Protein AF-A0A7W1KIF9-F1 (afdb_monomer_lite)

Sequence (701 aa):
MHPIQIAYKVRYVLAALLFFLSMNVSFLGQSSALENCSPEKLRDLQVAIINCSGNSDLCSTSISPLPSGSTLERGSSIYVLGDSLTVGMRDSGELDKKLRTAGWIPTKINAIGGKDLKWGIEQVNADKALLGPASSNAILVGLGTNNLGNVVSSGTTERIEGREEIRGWMLELIGAVQLANPNIKMYWTNTYGEGEYNNRSLSVGMGIINEIIAEVAAEKNMTVLPWATSTEAAEFIGDNEVHPYGGYAQMADFIVEKLGETAPVDNGSTSCCVVGGSDASSNQETVFKFFLSKGYTAEQAAGVIGNMIGESGVNPLKMQFVYSYENSSGVDKSLLEPNGDVRLANFDAVASQLVNKGVVNKVADIGYGLVQWTPASKMILTSQNASIPNAQIETIQYQLQFLWEQLSGTGLGGSVVSEKSAGDKMLLTTTVEEAAIAFGRWYERFQDSDNLGNNQYVERVSAALEAYDRLKGIDVQTVSSGVSCGYSVGVNGWDLPGEGDHPMAYYSQMRKSSAPDDPAVQGYYGDEPYGEGTIAGCGCGPTSWAMIVTTLTGKKVEPPEVANWAAENGLRSGSEACSGSAWWWTGVPAMSEARWGVKARQIALSEAADQLKAGNLILISVGEGSPLLSEGGDGHLLVMRAVTSDGRYLFADTSDSKSKRANGGDSTNPDLFKELGSSRTPLDAAQVSSGLNALFVVEKI

Radius of gyration: 33.69 Å; chains: 1; bounding box: 83×112×77 Å

Structure (mmCIF, N/CA/C/O backbone):
data_AF-A0A7W1KIF9-F1
#
_entry.id   AF-A0A7W1KIF9-F1
#
loop_
_atom_site.group_PDB
_atom_site.id
_atom_site.type_symbol
_atom_site.label_atom_id
_atom_site.label_alt_id
_atom_site.label_comp_id
_atom_site.label_asym_id
_atom_site.label_entity_id
_atom_site.label_seq_id
_atom_site.pdbx_PDB_ins_code
_atom_site.Cartn_x
_atom_site.Cartn_y
_atom_site.Cartn_z
_atom_site.occupancy
_atom_site.B_iso_or_equiv
_atom_site.auth_seq_id
_atom_site.auth_comp_id
_atom_site.auth_asym_id
_atom_site.auth_atom_id
_atom_site.pdbx_PDB_model_num
ATOM 1 N N . MET A 1 1 ? 21.695 -61.419 -46.036 1.00 31.88 1 MET A N 1
ATOM 2 C CA . MET A 1 1 ? 21.441 -62.867 -45.848 1.00 31.88 1 MET A CA 1
ATOM 3 C C . MET A 1 1 ? 22.773 -63.572 -45.616 1.00 31.88 1 MET A C 1
ATOM 5 O O . MET A 1 1 ? 23.757 -63.125 -46.183 1.00 31.88 1 MET A O 1
ATOM 9 N N . HIS A 1 2 ? 22.755 -64.669 -44.850 1.00 28.19 2 HIS A N 1
ATOM 10 C CA . HIS A 1 2 ? 23.860 -65.605 -44.559 1.00 28.19 2 HIS A CA 1
ATOM 11 C C . HIS A 1 2 ? 25.088 -65.127 -43.720 1.00 28.19 2 HIS A C 1
ATOM 13 O O . HIS A 1 2 ? 25.309 -63.923 -43.613 1.00 28.19 2 HIS A O 1
ATOM 19 N N . PRO A 1 3 ? 25.769 -66.062 -42.994 1.00 49.75 3 PRO A N 1
ATOM 20 C CA . PRO A 1 3 ? 26.386 -65.797 -41.676 1.00 49.75 3 PRO A CA 1
ATOM 21 C C . PRO A 1 3 ? 27.749 -66.543 -41.470 1.00 49.75 3 PRO A C 1
ATOM 23 O O . PRO A 1 3 ? 28.449 -66.754 -42.452 1.00 49.75 3 PRO A O 1
ATOM 26 N N . ILE A 1 4 ? 28.038 -67.041 -40.239 1.00 37.34 4 ILE A N 1
ATOM 27 C CA . ILE A 1 4 ? 29.045 -68.088 -39.856 1.00 37.34 4 ILE A CA 1
ATOM 28 C C . ILE A 1 4 ? 30.510 -67.575 -39.780 1.00 37.34 4 ILE A C 1
ATOM 30 O O . ILE A 1 4 ? 30.942 -66.888 -40.691 1.00 37.34 4 ILE A O 1
ATOM 34 N N . GLN A 1 5 ? 31.390 -67.890 -38.802 1.00 36.75 5 GLN A N 1
ATOM 35 C CA . GLN A 1 5 ? 31.367 -68.364 -37.382 1.00 36.75 5 GLN A CA 1
ATOM 36 C C . GLN A 1 5 ? 32.864 -68.362 -36.876 1.00 36.75 5 GLN A C 1
ATOM 38 O O . GLN A 1 5 ? 33.713 -67.917 -37.640 1.00 36.75 5 GLN A O 1
ATOM 43 N N . ILE A 1 6 ? 33.354 -68.778 -35.686 1.00 36.84 6 ILE A N 1
ATOM 44 C CA . ILE A 1 6 ? 32.865 -69.514 -34.494 1.00 36.84 6 ILE A CA 1
ATOM 45 C C . ILE A 1 6 ? 33.714 -69.152 -33.228 1.00 36.84 6 ILE A C 1
ATOM 47 O O . ILE A 1 6 ? 34.760 -68.529 -33.362 1.00 36.84 6 ILE A O 1
ATOM 51 N N . ALA A 1 7 ? 33.324 -69.687 -32.054 1.00 32.44 7 ALA A N 1
ATOM 52 C CA . ALA A 1 7 ? 34.111 -70.007 -30.828 1.00 32.44 7 ALA A CA 1
ATOM 53 C C . ALA A 1 7 ? 33.939 -69.067 -29.605 1.00 32.44 7 ALA A C 1
ATOM 55 O O . ALA A 1 7 ? 33.832 -67.863 -29.776 1.00 32.44 7 ALA A O 1
ATOM 56 N N . TYR A 1 8 ? 33.892 -69.530 -28.339 1.00 30.67 8 TYR A N 1
ATOM 57 C CA . TYR A 1 8 ? 34.066 -70.879 -27.742 1.00 30.67 8 TYR A CA 1
ATOM 58 C C . TYR A 1 8 ? 32.917 -71.254 -26.760 1.00 30.67 8 TYR A C 1
ATOM 60 O O . TYR A 1 8 ? 32.143 -70.405 -26.333 1.00 30.67 8 TYR A O 1
ATOM 68 N N . LYS A 1 9 ? 32.806 -72.544 -26.392 1.00 32.91 9 LYS A N 1
ATOM 69 C CA . LYS A 1 9 ? 31.819 -73.118 -25.435 1.00 32.91 9 LYS A CA 1
ATOM 70 C C . LYS A 1 9 ? 32.317 -72.957 -23.982 1.00 32.91 9 LYS A C 1
ATOM 72 O O . LYS A 1 9 ? 33.507 -73.132 -23.753 1.00 32.91 9 LYS A O 1
ATOM 77 N N . VAL A 1 10 ? 31.512 -72.579 -22.981 1.00 33.25 10 VAL A N 1
ATOM 78 C CA . VAL A 1 10 ? 30.426 -73.342 -22.310 1.00 33.25 10 VAL A CA 1
ATOM 79 C C . VAL A 1 10 ? 30.851 -74.736 -21.809 1.00 33.25 10 VAL A C 1
ATOM 81 O O . VAL A 1 10 ? 31.036 -75.659 -22.603 1.00 33.25 10 VAL A O 1
ATOM 84 N N . ARG A 1 11 ? 30.894 -74.913 -20.478 1.00 34.53 11 ARG A N 1
ATOM 85 C CA . ARG A 1 11 ? 30.837 -76.207 -19.769 1.00 34.53 11 ARG A CA 1
ATOM 86 C C . ARG A 1 11 ? 30.085 -76.050 -18.435 1.00 34.53 11 ARG A C 1
ATOM 88 O O . ARG A 1 11 ? 30.437 -75.172 -17.665 1.00 34.53 11 ARG A O 1
ATOM 95 N N . TYR A 1 12 ? 29.081 -76.910 -18.232 1.00 32.16 12 TYR A N 1
ATOM 96 C CA . TYR A 1 12 ? 28.423 -77.374 -16.989 1.00 32.16 12 TYR A CA 1
ATOM 97 C C . TYR A 1 12 ? 28.440 -76.442 -15.750 1.00 32.16 12 TYR A C 1
ATOM 99 O O . TYR A 1 12 ? 29.498 -76.217 -15.180 1.00 32.16 12 TYR A O 1
ATOM 107 N N . VAL A 1 13 ? 27.340 -75.826 -15.284 1.00 34.84 13 VAL A N 1
ATOM 108 C CA . VAL A 1 13 ? 25.956 -76.304 -14.990 1.00 34.84 13 VAL A CA 1
ATOM 109 C C . VAL A 1 13 ? 25.865 -77.200 -13.738 1.00 34.84 13 VAL A C 1
ATOM 111 O O . VAL A 1 13 ? 26.365 -78.317 -13.744 1.00 34.84 13 VAL A O 1
ATOM 114 N N . LEU A 1 14 ? 25.173 -76.681 -12.707 1.00 31.91 14 LEU A N 1
ATOM 115 C CA . LEU A 1 14 ? 24.601 -77.330 -11.506 1.00 31.91 14 LEU A CA 1
ATOM 116 C C . LEU A 1 14 ? 25.368 -78.527 -10.889 1.00 31.91 14 LEU A C 1
ATOM 118 O O . LEU A 1 14 ? 25.012 -79.677 -11.131 1.00 31.91 14 LEU A O 1
ATOM 122 N N . ALA A 1 15 ? 26.317 -78.256 -9.978 1.00 29.94 15 ALA A N 1
ATOM 123 C CA . ALA A 1 15 ? 26.863 -79.268 -9.050 1.00 29.94 15 ALA A CA 1
ATOM 124 C C . ALA A 1 15 ? 27.518 -78.689 -7.763 1.00 29.94 15 ALA A C 1
ATOM 126 O O . ALA A 1 15 ? 28.506 -79.235 -7.283 1.00 29.94 15 ALA A O 1
ATOM 127 N N . ALA A 1 16 ? 27.020 -77.569 -7.213 1.00 32.25 16 ALA A N 1
ATOM 128 C CA . ALA A 1 16 ? 27.607 -76.929 -6.014 1.00 32.25 16 ALA A CA 1
ATOM 129 C C . ALA A 1 16 ? 26.578 -76.268 -5.067 1.00 32.25 16 ALA A C 1
ATOM 131 O O . ALA A 1 16 ? 26.905 -75.366 -4.299 1.00 32.25 16 ALA A O 1
ATOM 132 N N . LEU A 1 17 ? 25.319 -76.709 -5.118 1.00 32.50 17 LEU A N 1
ATOM 133 C CA . LEU A 1 17 ? 24.334 -76.411 -4.076 1.00 32.50 17 LEU A CA 1
ATOM 134 C C . LEU A 1 17 ? 24.564 -77.405 -2.924 1.00 32.50 17 LEU A C 1
ATOM 136 O O . LEU A 1 17 ? 24.641 -78.600 -3.189 1.00 32.50 17 LEU A O 1
ATOM 140 N N . LEU A 1 18 ? 24.633 -76.909 -1.680 1.00 33.66 18 LEU A N 1
ATOM 141 C CA . LEU A 1 18 ? 24.818 -77.675 -0.431 1.00 33.66 18 LEU A CA 1
ATOM 142 C C . LEU A 1 18 ? 26.189 -78.373 -0.251 1.00 33.66 18 LEU A C 1
ATOM 144 O O . LEU A 1 18 ? 26.298 -79.572 -0.477 1.00 33.66 18 LEU A O 1
ATOM 148 N N . PHE A 1 19 ? 27.191 -77.659 0.287 1.00 28.45 19 PHE A N 1
ATOM 149 C CA . PHE A 1 19 ? 27.901 -78.031 1.536 1.00 28.45 19 PHE A CA 1
ATOM 150 C C . PHE A 1 19 ? 28.865 -76.909 1.987 1.00 28.45 19 PHE A C 1
ATOM 152 O O . PHE A 1 19 ? 29.432 -76.238 1.135 1.00 28.45 19 PHE A O 1
ATOM 159 N N . PHE A 1 20 ? 29.060 -76.742 3.308 1.00 32.62 20 PHE A N 1
ATOM 160 C CA . PHE A 1 20 ? 29.913 -75.732 3.983 1.00 32.62 20 PHE A CA 1
ATOM 161 C C . PHE A 1 20 ? 29.636 -74.254 3.600 1.00 32.62 20 PHE A C 1
ATOM 163 O O . PHE A 1 20 ? 29.982 -73.797 2.522 1.00 32.62 20 PHE A O 1
ATOM 170 N N . LEU A 1 21 ? 29.064 -73.383 4.436 1.00 31.03 21 LEU A N 1
ATOM 171 C CA . LEU A 1 21 ? 28.619 -73.483 5.834 1.00 31.03 21 LEU A CA 1
ATOM 172 C C . LEU A 1 21 ? 29.706 -73.778 6.888 1.00 31.03 21 LEU A C 1
ATOM 174 O O . LEU A 1 21 ? 29.465 -74.520 7.830 1.00 31.03 21 LEU A O 1
ATOM 178 N N . SER A 1 22 ? 30.880 -73.150 6.760 1.00 31.08 22 SER A N 1
ATOM 179 C CA . SER A 1 22 ? 31.706 -72.764 7.921 1.00 31.08 22 SER A CA 1
ATOM 180 C C . SER A 1 22 ? 32.866 -71.839 7.531 1.00 31.08 22 SER A C 1
ATOM 182 O O . SER A 1 22 ? 33.825 -72.305 6.924 1.00 31.08 22 SER A O 1
ATOM 184 N N . MET A 1 23 ? 32.795 -70.562 7.922 1.00 30.59 23 MET A N 1
ATOM 185 C CA . MET A 1 23 ? 33.823 -69.787 8.656 1.00 30.59 23 MET A CA 1
ATOM 186 C C . MET A 1 23 ? 33.529 -68.282 8.547 1.00 30.59 23 MET A C 1
ATOM 188 O O . MET A 1 23 ? 33.099 -67.790 7.508 1.00 30.59 23 MET A O 1
ATOM 192 N N . ASN A 1 24 ? 33.732 -67.556 9.648 1.00 33.72 24 ASN A N 1
ATOM 193 C CA . ASN A 1 24 ? 33.527 -66.108 9.722 1.00 33.72 24 ASN A CA 1
ATOM 194 C C . ASN A 1 24 ? 34.782 -65.350 9.257 1.00 33.72 24 ASN A C 1
ATOM 196 O O . ASN A 1 24 ? 35.887 -65.835 9.493 1.00 33.72 24 ASN A O 1
ATOM 200 N N . VAL A 1 25 ? 34.606 -64.130 8.732 1.00 31.22 25 VAL A N 1
ATOM 201 C CA . VAL A 1 25 ? 35.100 -62.852 9.312 1.00 31.22 25 VAL A CA 1
ATOM 202 C C . VAL A 1 25 ? 35.139 -61.738 8.241 1.00 31.22 25 VAL A C 1
ATOM 204 O O . VAL A 1 25 ? 35.823 -61.853 7.233 1.00 31.22 25 VAL A O 1
ATOM 207 N N . SER A 1 26 ? 34.460 -60.628 8.556 1.00 28.50 26 SER A N 1
ATOM 208 C CA . SER A 1 26 ? 34.637 -59.249 8.052 1.00 28.50 26 SER A CA 1
ATOM 209 C C . SER A 1 26 ? 34.183 -58.783 6.648 1.00 28.50 26 SER A C 1
ATOM 211 O O . SER A 1 26 ? 34.862 -58.970 5.648 1.00 28.50 26 SER A O 1
ATOM 213 N N . PHE A 1 27 ? 33.149 -57.925 6.707 1.00 29.80 27 PHE A N 1
ATOM 214 C CA . PHE A 1 27 ? 33.019 -56.591 6.077 1.00 29.80 27 PHE A CA 1
ATOM 215 C C . PHE A 1 27 ? 32.644 -56.404 4.583 1.00 29.80 27 PHE A C 1
ATOM 217 O O . PHE A 1 27 ? 33.500 -56.405 3.711 1.00 29.80 27 PHE A O 1
ATOM 224 N N . LEU A 1 28 ? 31.366 -56.008 4.406 1.00 29.86 28 LEU A N 1
ATOM 225 C CA . LEU A 1 28 ? 30.768 -55.058 3.433 1.00 29.86 28 LEU A CA 1
ATOM 226 C C . LEU A 1 28 ? 30.889 -55.339 1.912 1.00 29.86 28 LEU A C 1
ATOM 228 O O . LEU A 1 28 ? 31.921 -55.755 1.412 1.00 29.86 28 LEU A O 1
ATOM 232 N N . GLY A 1 29 ? 29.866 -55.075 1.086 1.00 27.81 29 GLY A N 1
ATOM 233 C CA . GLY A 1 29 ? 28.515 -54.541 1.341 1.00 27.81 29 GLY A CA 1
ATOM 234 C C . GLY A 1 29 ? 27.528 -54.959 0.233 1.00 27.81 29 GLY A C 1
ATOM 235 O O . GLY A 1 29 ? 27.948 -55.453 -0.811 1.00 27.81 29 GLY A O 1
ATOM 236 N N . GLN A 1 30 ? 26.217 -54.839 0.479 1.00 32.69 30 GLN A N 1
ATOM 237 C CA . GLN A 1 30 ? 25.173 -55.465 -0.354 1.00 32.69 30 GLN A CA 1
ATOM 238 C C . GLN A 1 30 ? 24.627 -54.603 -1.507 1.00 32.69 30 GLN A C 1
ATOM 240 O O . GLN A 1 30 ? 24.774 -53.384 -1.542 1.00 32.69 30 GLN A O 1
ATOM 245 N N . SER A 1 31 ? 23.980 -55.283 -2.457 1.00 31.89 31 SER A N 1
ATOM 246 C CA . SER A 1 31 ? 23.519 -54.773 -3.750 1.00 31.89 31 SER A CA 1
ATOM 247 C C . SER A 1 31 ? 22.005 -54.533 -3.836 1.00 31.89 31 SER A C 1
ATOM 249 O O . SER A 1 31 ? 21.228 -55.355 -3.360 1.00 31.89 31 SER A O 1
ATOM 251 N N . SER A 1 32 ? 21.626 -53.492 -4.589 1.00 34.38 32 SER A N 1
ATOM 252 C CA . SER A 1 32 ? 20.407 -53.382 -5.425 1.00 34.38 32 SER A CA 1
ATOM 253 C C . SER A 1 32 ? 19.052 -53.828 -4.838 1.00 34.38 32 SER A C 1
ATOM 255 O O . SER A 1 32 ? 18.725 -55.016 -4.827 1.00 34.38 32 SER A O 1
ATOM 257 N N . ALA A 1 33 ? 18.195 -52.854 -4.516 1.00 32.44 33 ALA A N 1
ATOM 258 C CA . ALA A 1 33 ? 16.755 -53.065 -4.347 1.00 32.44 33 ALA A CA 1
ATOM 259 C C . ALA A 1 33 ? 15.986 -52.907 -5.681 1.00 32.44 33 ALA A C 1
ATOM 261 O O . ALA A 1 33 ? 16.459 -52.271 -6.618 1.00 32.44 33 ALA A O 1
ATOM 262 N N . LEU A 1 34 ? 14.799 -53.517 -5.735 1.00 33.03 34 LEU A N 1
ATOM 263 C CA . LEU A 1 34 ? 13.921 -53.722 -6.898 1.00 33.03 34 LEU A CA 1
ATOM 264 C C . LEU A 1 34 ? 13.665 -52.497 -7.806 1.00 33.03 34 LEU A C 1
ATOM 266 O O . LEU A 1 34 ? 13.382 -51.396 -7.344 1.00 33.03 34 LEU A O 1
ATOM 270 N N . GLU A 1 35 ? 13.588 -52.767 -9.113 1.00 39.22 35 GLU A N 1
ATOM 271 C CA . GLU A 1 35 ? 13.348 -51.827 -10.230 1.00 39.22 35 GLU A CA 1
ATOM 272 C C . GLU A 1 35 ? 12.020 -51.034 -10.149 1.00 39.22 35 GLU A C 1
ATOM 274 O O . GLU A 1 35 ? 11.862 -50.002 -10.796 1.00 39.22 35 GLU A O 1
ATOM 279 N N . ASN A 1 36 ? 11.078 -51.456 -9.297 1.00 36.66 36 ASN A N 1
ATOM 280 C CA . ASN A 1 36 ? 9.858 -50.694 -8.996 1.00 36.66 36 ASN A CA 1
ATOM 281 C C . ASN A 1 36 ? 10.095 -49.462 -8.097 1.00 36.66 36 ASN A C 1
ATOM 283 O O . ASN A 1 36 ? 9.171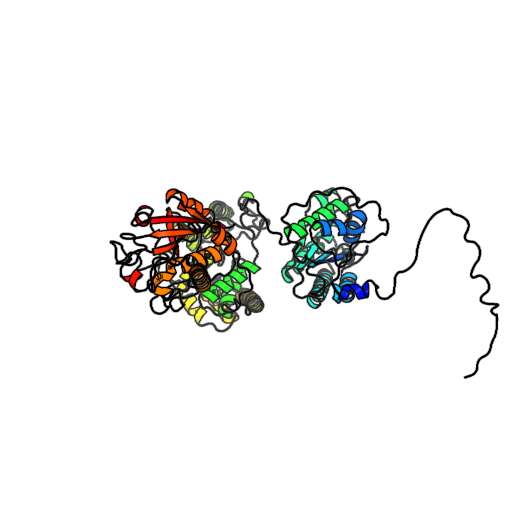 -48.674 -7.917 1.00 36.66 36 ASN A O 1
ATOM 287 N N . CYS A 1 37 ? 11.305 -49.285 -7.555 1.00 36.28 37 CYS A N 1
ATOM 288 C CA . CYS A 1 37 ? 11.679 -48.174 -6.676 1.00 36.28 37 CYS A CA 1
ATOM 289 C C . CYS A 1 37 ? 12.740 -47.245 -7.301 1.00 36.28 37 CYS A C 1
ATOM 291 O O . CYS A 1 37 ? 13.593 -46.726 -6.580 1.00 36.28 37 CYS A O 1
ATOM 293 N N . SER A 1 38 ? 12.733 -47.040 -8.628 1.00 43.72 38 SER A N 1
ATOM 294 C CA . SER A 1 38 ? 13.638 -46.054 -9.244 1.00 43.72 38 SER A CA 1
ATOM 295 C C . SER A 1 38 ? 13.307 -44.628 -8.753 1.00 43.72 38 SER A C 1
ATOM 297 O O . SER A 1 38 ? 12.123 -44.305 -8.584 1.00 43.72 38 SER A O 1
ATOM 299 N N . PRO A 1 39 ? 14.308 -43.755 -8.518 1.00 38.56 39 PRO A N 1
ATOM 300 C CA . PRO A 1 39 ? 14.066 -42.396 -8.032 1.00 38.56 39 PRO A CA 1
ATOM 301 C C . PRO A 1 39 ? 13.187 -41.547 -8.957 1.00 38.56 39 PRO A C 1
ATOM 303 O O . PRO A 1 39 ? 12.439 -40.701 -8.468 1.00 38.56 39 PRO A O 1
ATOM 306 N N . GLU A 1 40 ? 13.229 -41.778 -10.275 1.00 38.31 40 GLU A N 1
ATOM 307 C CA . GLU A 1 40 ? 12.361 -41.077 -11.227 1.00 38.31 40 GLU A CA 1
ATOM 308 C C . GLU A 1 40 ? 10.887 -41.427 -10.993 1.00 38.31 40 GLU A C 1
ATOM 310 O O . GLU A 1 40 ? 10.041 -40.541 -10.948 1.00 38.31 40 GLU A O 1
ATOM 315 N N . LYS A 1 41 ? 10.576 -42.710 -10.775 1.00 36.84 41 LYS A N 1
ATOM 316 C CA . LYS A 1 41 ? 9.192 -43.197 -10.675 1.00 36.84 41 LYS A CA 1
ATOM 317 C C . LYS A 1 41 ? 8.526 -42.909 -9.327 1.00 36.84 41 LYS A C 1
ATOM 319 O O . LYS A 1 41 ? 7.303 -42.964 -9.221 1.00 36.84 41 LYS A O 1
ATOM 324 N N . LEU A 1 42 ? 9.322 -42.609 -8.299 1.00 45.19 42 LEU A N 1
ATOM 325 C CA . LEU A 1 42 ? 8.837 -42.200 -6.977 1.00 45.19 42 LEU A CA 1
ATOM 326 C C . LEU A 1 42 ? 8.593 -40.683 -6.873 1.00 45.19 42 LEU A C 1
ATOM 328 O O . LEU A 1 42 ? 7.781 -40.270 -6.044 1.00 45.19 42 LEU A O 1
ATOM 332 N N . ARG A 1 43 ? 9.219 -39.854 -7.729 1.00 41.78 43 ARG A N 1
ATOM 333 C CA . ARG A 1 43 ? 8.949 -38.402 -7.787 1.00 41.78 43 ARG A CA 1
ATOM 334 C C . ARG A 1 43 ? 7.491 -38.092 -8.144 1.00 41.78 43 ARG A C 1
ATOM 336 O O . ARG A 1 43 ? 6.892 -37.228 -7.508 1.00 41.78 43 ARG A O 1
ATOM 343 N N . ASP A 1 44 ? 6.903 -38.845 -9.072 1.00 38.66 44 ASP A N 1
ATOM 344 C CA . ASP A 1 44 ? 5.533 -38.624 -9.569 1.00 38.66 44 ASP A CA 1
ATOM 345 C C . ASP A 1 44 ? 4.420 -38.934 -8.541 1.00 38.66 44 ASP A C 1
ATOM 347 O O . ASP A 1 44 ? 3.252 -38.636 -8.789 1.00 38.66 44 ASP A O 1
ATOM 351 N N . LEU A 1 45 ? 4.748 -39.531 -7.385 1.00 36.06 45 LEU A N 1
ATOM 352 C CA . LEU A 1 45 ? 3.769 -40.015 -6.395 1.00 36.06 45 LEU A CA 1
ATOM 353 C C . LEU A 1 45 ? 3.726 -39.218 -5.075 1.00 36.06 45 LEU A C 1
ATOM 355 O O . LEU A 1 45 ? 2.942 -39.562 -4.195 1.00 36.06 45 LEU A O 1
ATOM 359 N N . GLN A 1 46 ? 4.538 -38.163 -4.921 1.00 34.28 46 GLN A N 1
ATOM 360 C CA . GLN A 1 46 ? 4.581 -37.290 -3.727 1.00 34.28 46 GLN A CA 1
ATOM 361 C C . GLN A 1 46 ? 4.740 -38.014 -2.363 1.00 34.28 46 GLN A C 1
ATOM 363 O O . GLN A 1 46 ? 4.274 -37.521 -1.336 1.00 34.28 46 GLN A O 1
ATOM 368 N N . VAL A 1 47 ? 5.435 -39.158 -2.315 1.00 33.88 47 VAL A N 1
ATOM 369 C CA . VAL A 1 47 ? 5.753 -39.860 -1.054 1.00 33.88 47 VAL A CA 1
ATOM 370 C C . VAL A 1 47 ? 7.179 -39.538 -0.605 1.00 33.88 47 VAL A C 1
ATOM 372 O O . VAL A 1 47 ? 8.144 -39.862 -1.294 1.00 33.88 47 VAL A O 1
ATOM 375 N N . ALA A 1 48 ? 7.323 -38.944 0.581 1.00 29.81 48 ALA A N 1
ATOM 376 C CA . ALA A 1 48 ? 8.624 -38.736 1.213 1.00 29.81 48 ALA A CA 1
ATOM 377 C C . ALA A 1 48 ? 9.117 -40.022 1.901 1.00 29.81 48 ALA A C 1
ATOM 379 O O . ALA A 1 48 ? 8.382 -40.642 2.670 1.00 29.81 48 ALA A O 1
ATOM 380 N N . ILE A 1 49 ? 10.379 -40.396 1.669 1.00 35.09 49 ILE A N 1
ATOM 381 C CA . ILE A 1 49 ? 11.054 -41.502 2.364 1.00 35.09 49 ILE A CA 1
ATOM 382 C C . ILE A 1 49 ? 12.195 -40.924 3.204 1.00 35.09 49 ILE A C 1
ATOM 384 O O . ILE A 1 49 ? 13.106 -40.285 2.679 1.00 35.09 49 ILE A O 1
ATOM 388 N N . ILE A 1 50 ? 12.143 -41.160 4.516 1.00 35.22 50 ILE A N 1
ATOM 389 C CA . ILE A 1 50 ? 13.225 -40.826 5.450 1.00 35.22 50 ILE A CA 1
ATOM 390 C C . ILE A 1 50 ? 14.377 -41.818 5.236 1.00 35.22 50 ILE A C 1
ATOM 392 O O . ILE A 1 50 ? 14.152 -43.005 5.010 1.00 35.22 50 ILE A O 1
ATOM 396 N N . ASN A 1 51 ? 15.615 -41.324 5.275 1.00 29.75 51 ASN A N 1
ATOM 397 C CA . ASN A 1 51 ? 16.807 -42.068 4.869 1.00 29.75 51 ASN A CA 1
ATOM 398 C C . ASN A 1 51 ? 17.039 -43.349 5.703 1.00 29.75 51 ASN A C 1
ATOM 400 O O . ASN A 1 51 ? 17.342 -43.275 6.893 1.00 29.75 51 ASN A O 1
ATOM 404 N N . CYS A 1 52 ? 16.962 -44.520 5.062 1.00 26.50 52 CYS A N 1
ATOM 405 C CA . CYS A 1 52 ? 17.228 -45.821 5.680 1.00 26.50 52 CYS A CA 1
ATOM 406 C C . CYS A 1 52 ? 18.600 -46.389 5.278 1.00 26.50 52 CYS A C 1
ATOM 408 O O . CYS A 1 52 ? 18.689 -47.415 4.600 1.00 26.50 52 CYS A O 1
ATOM 410 N N . SER A 1 53 ? 19.687 -45.780 5.757 1.00 32.75 53 SER A N 1
ATOM 411 C CA . SER A 1 53 ? 20.975 -46.478 5.851 1.00 32.75 53 SER A CA 1
ATOM 412 C C . SER A 1 53 ? 20.879 -47.540 6.953 1.00 32.75 53 SER A C 1
ATOM 414 O O . SER A 1 53 ? 20.876 -47.207 8.137 1.00 32.75 53 SER A O 1
ATOM 416 N N . GLY A 1 54 ? 20.736 -48.810 6.563 1.00 37.94 54 GLY A N 1
ATOM 417 C CA . GLY A 1 54 ? 20.344 -49.908 7.454 1.00 37.94 54 GLY A CA 1
ATOM 418 C C . GLY A 1 54 ? 21.367 -50.275 8.533 1.00 37.94 54 GLY A C 1
ATOM 419 O O . GLY A 1 54 ? 22.151 -51.202 8.347 1.00 37.94 54 GLY A O 1
ATOM 420 N N . ASN A 1 55 ? 21.312 -49.591 9.675 1.00 30.55 55 ASN A N 1
ATOM 421 C CA . ASN A 1 55 ? 21.992 -49.962 10.914 1.00 30.55 55 ASN A CA 1
ATOM 422 C C . ASN A 1 55 ? 21.097 -49.560 12.104 1.00 30.55 55 ASN A C 1
ATOM 424 O O . ASN A 1 55 ? 20.740 -48.391 12.231 1.00 30.55 55 ASN A O 1
ATOM 428 N N . SER A 1 56 ? 20.666 -50.520 12.924 1.00 36.31 56 SER A N 1
ATOM 429 C CA . SER A 1 56 ? 19.493 -50.379 13.811 1.00 36.31 56 SER A CA 1
ATOM 430 C C . SER A 1 56 ? 19.748 -49.694 15.160 1.00 36.31 56 SER A C 1
ATOM 432 O O . SER A 1 56 ? 18.802 -49.299 15.841 1.00 36.31 56 SER A O 1
ATOM 434 N N . ASP A 1 57 ? 21.010 -49.539 15.557 1.00 34.81 57 ASP A N 1
ATOM 435 C CA . ASP A 1 57 ? 21.373 -49.509 16.982 1.00 34.81 57 ASP A CA 1
ATOM 436 C C . ASP A 1 57 ? 21.597 -48.091 17.553 1.00 34.81 57 ASP A C 1
ATOM 438 O O . ASP A 1 57 ? 22.296 -47.916 18.549 1.00 34.81 57 ASP A O 1
ATOM 442 N N . LEU A 1 58 ? 21.003 -47.060 16.935 1.00 30.25 58 LEU A N 1
ATOM 443 C CA . LEU A 1 58 ? 21.053 -45.665 17.418 1.00 30.25 58 LEU A CA 1
ATOM 444 C C . LEU A 1 58 ? 19.683 -45.065 17.791 1.00 30.25 58 LEU A C 1
ATOM 446 O O . LEU A 1 58 ? 19.617 -43.936 18.272 1.00 30.25 58 LEU A O 1
ATOM 450 N N . CYS A 1 59 ? 18.585 -45.811 17.651 1.00 28.34 59 CYS A N 1
ATOM 451 C CA . CYS A 1 59 ? 17.241 -45.352 18.026 1.00 28.34 59 CYS A CA 1
ATOM 452 C C . CYS A 1 59 ? 16.913 -45.574 19.520 1.00 28.34 59 CYS A C 1
ATOM 454 O O . CYS A 1 59 ? 15.873 -46.147 19.843 1.00 28.34 59 CYS A O 1
ATOM 456 N N . SER A 1 60 ? 17.777 -45.132 20.447 1.00 34.56 60 SER A N 1
ATOM 457 C CA . SER A 1 60 ? 17.506 -45.259 21.894 1.00 34.56 60 SER A CA 1
ATOM 458 C C . SER A 1 60 ? 18.122 -44.173 22.797 1.00 34.56 60 SER A C 1
ATOM 460 O O . SER A 1 60 ? 18.774 -44.481 23.797 1.00 34.56 60 SER A O 1
ATOM 462 N N . THR A 1 61 ? 17.853 -42.898 22.515 1.00 25.77 61 THR A N 1
ATOM 463 C CA . THR A 1 61 ? 17.878 -41.828 23.533 1.00 25.77 61 THR A CA 1
ATOM 464 C C . THR A 1 61 ? 16.647 -40.934 23.400 1.00 25.77 61 THR A C 1
ATOM 466 O O . THR A 1 61 ? 16.103 -40.744 22.314 1.00 25.77 61 THR A O 1
ATOM 469 N N . SER A 1 62 ? 16.165 -40.416 24.531 1.00 31.02 62 SER A N 1
ATOM 470 C CA . SER A 1 62 ? 14.966 -39.579 24.599 1.00 31.02 62 SER A CA 1
ATOM 471 C C . SER A 1 62 ? 15.216 -38.197 23.994 1.00 31.02 62 SER A C 1
ATOM 473 O O . SER A 1 62 ? 15.928 -37.384 24.584 1.00 31.02 62 SER A O 1
ATOM 475 N N . ILE A 1 63 ? 14.591 -37.918 22.852 1.00 28.41 63 ILE A N 1
ATOM 476 C CA . ILE A 1 63 ? 14.512 -36.572 22.281 1.00 28.41 63 ILE A CA 1
ATOM 477 C C . ILE A 1 63 ? 13.354 -35.841 22.973 1.00 28.41 63 ILE A C 1
ATOM 479 O O . ILE A 1 63 ? 12.221 -36.324 22.956 1.00 28.41 63 ILE A O 1
ATOM 483 N N . SER A 1 64 ? 13.632 -34.695 23.600 1.00 25.55 64 SER A N 1
ATOM 484 C CA . SER A 1 64 ? 12.589 -33.804 24.126 1.00 25.55 64 SER A CA 1
ATOM 485 C C . SER A 1 64 ? 11.662 -33.351 22.991 1.00 25.55 64 SER A C 1
ATOM 487 O O . SER A 1 64 ? 12.164 -33.080 21.899 1.00 25.55 64 SER A O 1
ATOM 489 N N . PRO A 1 65 ? 10.339 -33.232 23.207 1.00 29.19 65 PRO A N 1
ATOM 490 C CA . PRO A 1 65 ? 9.444 -32.744 22.164 1.00 29.19 65 PRO A CA 1
ATOM 491 C C . PRO A 1 65 ? 9.886 -31.355 21.686 1.00 29.19 65 PRO A C 1
ATOM 493 O O . PRO A 1 65 ? 10.195 -30.480 22.498 1.00 29.19 65 PRO A O 1
ATOM 496 N N . LEU A 1 66 ? 9.910 -31.165 20.364 1.00 28.59 66 LEU A N 1
ATOM 497 C CA . LEU A 1 66 ? 10.093 -29.847 19.757 1.00 28.59 66 LEU A CA 1
ATOM 498 C C . LEU A 1 66 ? 8.988 -28.892 20.248 1.00 28.59 66 LEU A C 1
ATOM 500 O O . LEU A 1 66 ? 7.869 -29.355 20.497 1.00 28.59 66 LEU A O 1
ATOM 504 N N . PRO A 1 67 ? 9.261 -27.577 20.365 1.00 24.70 67 PRO A N 1
ATOM 505 C CA . PRO A 1 67 ? 8.239 -26.598 20.713 1.00 24.70 67 PRO A CA 1
ATOM 506 C C . PRO A 1 67 ? 7.034 -26.719 19.776 1.00 24.70 67 PRO A C 1
ATOM 508 O O . PRO A 1 67 ? 7.178 -26.685 18.553 1.00 24.70 67 PRO A O 1
ATOM 511 N N . SER A 1 68 ? 5.842 -26.883 20.348 1.00 31.30 68 SER A N 1
ATOM 512 C CA . SER A 1 68 ? 4.597 -27.074 19.604 1.00 31.30 68 SER A CA 1
ATOM 513 C C . SER A 1 68 ? 4.126 -25.755 18.981 1.00 31.30 68 SER A C 1
ATOM 515 O O . SER A 1 68 ? 3.243 -25.092 19.520 1.00 31.30 68 SER A O 1
ATOM 517 N N . GLY A 1 69 ? 4.753 -25.375 17.866 1.00 31.17 69 GLY A N 1
ATOM 518 C CA . GLY A 1 69 ? 4.516 -24.112 17.159 1.00 31.17 69 GLY A CA 1
ATOM 519 C C . GLY A 1 69 ? 4.981 -24.110 15.698 1.00 31.17 69 GLY A C 1
ATOM 520 O O . GLY A 1 69 ? 5.252 -23.049 15.153 1.00 31.17 69 GLY A O 1
ATOM 521 N N . SER A 1 70 ? 5.115 -25.280 15.064 1.00 25.41 70 SER A N 1
ATOM 522 C CA . SER A 1 70 ? 5.615 -25.423 13.688 1.00 25.41 70 SER A CA 1
ATOM 523 C C . SER A 1 70 ? 4.665 -26.230 12.796 1.00 25.41 70 SER A C 1
ATOM 525 O O . SER A 1 70 ? 4.915 -27.381 12.435 1.00 25.41 70 SER A O 1
ATOM 527 N N . THR A 1 71 ? 3.565 -25.600 12.380 1.00 27.80 71 THR A N 1
ATOM 528 C CA . THR A 1 71 ? 2.825 -26.044 11.192 1.00 27.80 71 THR A CA 1
ATOM 529 C C . THR A 1 71 ? 3.666 -25.757 9.952 1.00 27.80 71 THR A C 1
ATOM 531 O O . THR A 1 71 ? 3.647 -24.648 9.427 1.00 27.80 71 THR A O 1
ATOM 534 N N . LEU A 1 72 ? 4.415 -26.760 9.490 1.00 27.80 72 LEU A N 1
ATOM 535 C CA . LEU A 1 72 ? 5.061 -26.724 8.180 1.00 27.80 72 LEU A CA 1
ATOM 536 C C . LEU A 1 72 ? 3.991 -26.559 7.093 1.00 27.80 72 LEU A C 1
ATOM 538 O O . LEU A 1 72 ? 3.242 -27.497 6.808 1.00 27.80 72 LEU A O 1
ATOM 542 N N . GLU A 1 73 ? 3.952 -25.389 6.455 1.00 32.91 73 GLU A N 1
ATOM 543 C CA . GLU A 1 73 ? 3.339 -25.278 5.135 1.00 32.91 73 GLU A CA 1
ATOM 544 C C . GLU A 1 73 ? 4.078 -26.179 4.132 1.00 32.91 73 GLU A C 1
ATOM 546 O O . GLU A 1 73 ? 5.192 -26.660 4.372 1.00 32.91 73 GLU A O 1
ATOM 551 N N . ARG A 1 74 ? 3.447 -26.441 2.983 1.00 33.88 74 ARG A N 1
ATOM 552 C CA . ARG A 1 74 ? 4.024 -27.272 1.920 1.00 33.88 74 ARG A CA 1
ATOM 553 C C . ARG A 1 74 ? 5.132 -26.473 1.214 1.00 33.88 74 ARG A C 1
ATOM 555 O O . ARG A 1 74 ? 4.873 -25.816 0.215 1.00 33.88 74 ARG A O 1
ATOM 562 N N . GLY A 1 75 ? 6.318 -26.503 1.822 1.00 45.78 75 GLY A N 1
ATOM 563 C CA . GLY A 1 75 ? 7.319 -25.435 1.774 1.00 45.78 75 GLY A CA 1
ATOM 564 C C . GLY A 1 75 ? 7.830 -24.996 0.402 1.00 45.78 75 GLY A C 1
ATOM 565 O O . GLY A 1 75 ? 7.968 -25.796 -0.524 1.00 45.78 75 GLY A O 1
ATOM 566 N N . SER A 1 76 ? 8.167 -23.706 0.338 1.00 65.88 76 SER A N 1
ATOM 567 C CA . SER A 1 76 ? 8.670 -22.976 -0.825 1.00 65.88 76 SER A CA 1
ATOM 568 C C . SER A 1 76 ? 9.795 -23.720 -1.543 1.00 65.88 76 SER A C 1
ATOM 570 O O . SER A 1 76 ? 10.911 -23.846 -1.031 1.00 65.88 76 SER A O 1
ATOM 572 N N . SER A 1 77 ? 9.527 -24.202 -2.754 1.00 73.75 77 SER A N 1
ATOM 573 C CA . SER A 1 77 ? 10.518 -24.919 -3.551 1.00 73.75 77 SER A CA 1
ATOM 574 C C . SER A 1 77 ? 11.305 -23.979 -4.468 1.00 73.75 77 SER A C 1
ATOM 576 O O . SER A 1 77 ? 10.739 -23.097 -5.116 1.00 73.75 77 SER A O 1
ATOM 578 N N . ILE A 1 78 ? 12.627 -24.161 -4.533 1.00 85.75 78 ILE A N 1
ATOM 579 C CA . ILE A 1 78 ? 13.542 -23.261 -5.249 1.00 85.75 78 ILE A CA 1
ATOM 580 C C . ILE A 1 78 ? 14.442 -24.015 -6.227 1.00 85.75 78 ILE A C 1
ATOM 582 O O . ILE A 1 78 ? 15.075 -25.012 -5.884 1.00 85.75 78 ILE A O 1
ATOM 586 N N . TYR A 1 79 ? 14.508 -23.523 -7.460 1.00 93.12 79 TYR A N 1
ATOM 587 C CA . TYR A 1 79 ? 15.534 -23.901 -8.427 1.00 93.12 79 TYR A CA 1
ATOM 588 C C . TYR A 1 79 ? 16.709 -22.925 -8.314 1.00 93.12 79 TYR A C 1
ATOM 590 O O . TYR A 1 79 ? 16.490 -21.725 -8.179 1.00 93.12 79 TYR A O 1
ATOM 598 N N . VAL A 1 80 ? 17.953 -23.391 -8.399 1.00 96.00 80 VAL A N 1
ATOM 599 C CA . VAL A 1 80 ? 19.125 -22.500 -8.439 1.00 96.00 80 VAL A CA 1
ATOM 600 C C . VAL A 1 80 ? 19.905 -22.746 -9.729 1.00 96.00 80 VAL A C 1
ATOM 602 O O . VAL A 1 80 ? 20.263 -23.885 -10.032 1.00 96.00 80 VAL A O 1
ATOM 605 N N . LEU A 1 81 ? 20.172 -21.676 -10.475 1.00 96.50 81 LEU A N 1
ATOM 606 C CA . LEU A 1 81 ? 20.964 -21.644 -11.705 1.00 96.50 81 LEU A CA 1
ATOM 607 C C . LEU A 1 81 ? 22.205 -20.777 -11.480 1.00 96.50 81 LEU A C 1
ATOM 609 O O . LEU A 1 81 ? 22.061 -19.672 -10.965 1.00 96.50 81 LEU A O 1
ATOM 613 N N . GLY A 1 82 ? 23.401 -21.197 -11.902 1.00 93.25 82 GLY A N 1
ATOM 614 C CA . GLY A 1 82 ? 24.541 -20.282 -11.800 1.00 93.25 82 GLY A CA 1
ATOM 615 C C . GLY A 1 82 ? 25.898 -20.731 -12.329 1.00 93.25 82 GLY A C 1
ATOM 616 O O . GLY A 1 82 ? 26.069 -21.833 -12.848 1.00 93.25 82 GLY A O 1
ATOM 617 N N . ASP A 1 83 ? 26.864 -19.828 -12.193 1.00 89.38 83 ASP A N 1
ATOM 618 C CA . ASP A 1 83 ? 28.240 -19.973 -12.662 1.00 89.38 83 ASP A CA 1
ATOM 619 C C . ASP A 1 83 ? 29.200 -20.439 -11.544 1.00 89.38 83 ASP A C 1
ATOM 621 O O . ASP A 1 83 ? 28.799 -21.119 -10.591 1.00 89.38 83 ASP A O 1
ATOM 625 N N . SER A 1 84 ? 30.490 -20.106 -11.655 1.00 84.31 84 SER A N 1
ATOM 626 C CA . SER A 1 84 ? 31.530 -20.461 -10.686 1.00 84.31 84 SER A CA 1
ATOM 627 C C . SER A 1 84 ? 31.290 -19.895 -9.281 1.00 84.31 84 SER A C 1
ATOM 629 O O . SER A 1 84 ? 31.701 -20.542 -8.318 1.00 84.31 84 SER A O 1
ATOM 631 N N . LEU A 1 85 ? 30.584 -18.767 -9.119 1.00 88.00 85 LEU A N 1
ATOM 632 C CA . LEU A 1 85 ? 30.196 -18.277 -7.786 1.00 88.00 85 LEU A CA 1
ATOM 633 C C . LEU A 1 85 ? 29.184 -19.211 -7.121 1.00 88.00 85 LEU A C 1
ATOM 635 O O . LEU A 1 85 ? 29.327 -19.577 -5.954 1.00 88.00 85 LEU A O 1
ATOM 639 N N . THR A 1 86 ? 28.199 -19.669 -7.892 1.00 93.44 86 THR A N 1
ATOM 640 C CA . THR A 1 86 ? 27.165 -20.586 -7.399 1.00 93.44 86 THR A CA 1
ATOM 641 C C . THR A 1 86 ? 27.724 -21.993 -7.165 1.00 93.44 86 THR A C 1
ATOM 643 O O . THR A 1 86 ? 27.306 -22.669 -6.226 1.00 93.44 86 THR A O 1
ATOM 646 N N . VAL A 1 87 ? 28.730 -22.419 -7.941 1.00 84.81 87 VAL A N 1
ATOM 647 C CA . VAL A 1 87 ? 29.531 -23.620 -7.638 1.00 84.81 87 VAL A CA 1
ATOM 648 C C . VAL A 1 87 ? 30.252 -23.480 -6.297 1.00 84.81 87 VAL A C 1
ATOM 650 O O . VAL A 1 87 ? 30.151 -24.384 -5.472 1.00 84.81 87 VAL A O 1
ATOM 653 N N . GLY A 1 88 ? 30.923 -22.354 -6.038 1.00 78.25 88 GLY A N 1
ATOM 654 C CA . GLY A 1 88 ? 31.601 -22.114 -4.762 1.00 78.25 88 GLY A CA 1
ATOM 655 C C . GLY A 1 88 ? 30.641 -22.115 -3.568 1.00 78.25 88 GLY A C 1
ATOM 656 O O . GLY A 1 88 ? 30.880 -22.824 -2.590 1.00 78.25 88 GLY A O 1
ATOM 657 N N . MET A 1 89 ? 29.498 -21.427 -3.674 1.00 92.75 89 MET A N 1
ATOM 658 C CA . MET A 1 89 ? 28.438 -21.485 -2.656 1.00 92.75 89 MET A CA 1
ATOM 659 C C . MET A 1 89 ? 27.905 -22.913 -2.442 1.00 92.75 89 MET A C 1
ATOM 661 O O . MET A 1 89 ? 27.696 -23.323 -1.301 1.00 92.75 89 MET A O 1
ATOM 665 N N . ARG A 1 90 ? 27.709 -23.704 -3.506 1.00 92.38 90 ARG A N 1
ATOM 666 C CA . ARG A 1 90 ? 27.232 -25.095 -3.409 1.00 92.38 90 ARG A CA 1
ATOM 667 C C . ARG A 1 90 ? 28.252 -26.019 -2.739 1.00 92.38 90 ARG A C 1
ATOM 669 O O . ARG A 1 90 ? 27.894 -26.725 -1.800 1.00 92.38 90 ARG A O 1
ATOM 676 N N . ASP A 1 91 ? 29.492 -26.012 -3.223 1.00 85.31 91 ASP A N 1
ATOM 677 C CA . ASP A 1 91 ? 30.493 -27.043 -2.915 1.00 85.31 91 ASP A CA 1
ATOM 678 C C . ASP A 1 91 ? 31.409 -26.669 -1.739 1.00 85.31 91 ASP A C 1
ATOM 680 O O . ASP A 1 91 ? 31.963 -27.551 -1.089 1.00 85.31 91 ASP A O 1
ATOM 684 N N . SER A 1 92 ? 31.576 -25.374 -1.451 1.00 79.12 92 SER A N 1
ATOM 685 C CA . SER A 1 92 ? 32.375 -24.856 -0.324 1.00 79.12 92 SER A CA 1
ATOM 686 C C . SER A 1 92 ? 31.561 -24.029 0.678 1.00 79.12 92 SER A C 1
ATOM 688 O O . SER A 1 92 ? 31.982 -23.891 1.822 1.00 79.12 92 SER A O 1
ATOM 690 N N . GLY A 1 93 ? 30.400 -23.500 0.278 1.00 79.75 93 GLY A N 1
ATOM 691 C CA . GLY A 1 93 ? 29.506 -22.717 1.139 1.00 79.75 93 GLY A CA 1
ATOM 692 C C . GLY A 1 93 ? 28.311 -23.476 1.733 1.00 79.75 93 GLY A C 1
ATOM 693 O O . GLY A 1 93 ? 27.512 -22.867 2.435 1.00 79.75 93 GLY A O 1
ATOM 694 N N . GLU A 1 94 ? 28.168 -24.780 1.467 1.00 85.12 94 GLU A N 1
ATOM 695 C CA . GLU A 1 94 ? 27.041 -25.630 1.901 1.00 85.12 94 GLU A CA 1
ATOM 696 C C . GLU A 1 94 ? 25.627 -25.139 1.480 1.00 85.12 94 GLU A C 1
ATOM 698 O O . GLU A 1 94 ? 24.643 -25.431 2.165 1.00 85.12 94 GLU A O 1
ATOM 703 N N . LEU A 1 95 ? 25.481 -24.424 0.355 1.00 85.25 95 LEU A N 1
ATOM 704 C CA . LEU A 1 95 ? 24.232 -23.735 -0.040 1.00 85.25 95 LEU A CA 1
ATOM 705 C C . LEU A 1 95 ? 22.946 -24.588 0.046 1.00 85.25 95 LEU A C 1
ATOM 707 O O . LEU A 1 95 ? 21.923 -24.088 0.504 1.00 85.25 95 LEU A O 1
ATOM 711 N N . ASP A 1 96 ? 22.974 -25.869 -0.343 1.00 77.19 96 ASP A N 1
ATOM 712 C CA . ASP A 1 96 ? 21.801 -26.763 -0.250 1.00 77.19 96 ASP A CA 1
ATOM 713 C C . ASP A 1 96 ? 21.312 -26.945 1.200 1.00 77.19 96 ASP A C 1
ATOM 715 O O . ASP A 1 96 ? 20.119 -26.842 1.485 1.00 77.19 96 ASP A O 1
ATOM 719 N N . LYS A 1 97 ? 22.248 -27.143 2.134 1.00 68.56 97 LYS A N 1
ATOM 720 C CA . LYS A 1 97 ? 21.988 -27.276 3.574 1.00 68.56 97 LYS A CA 1
ATOM 721 C C . LYS A 1 97 ? 21.514 -25.949 4.168 1.00 68.56 97 LYS A C 1
ATOM 723 O O . LYS A 1 97 ? 20.614 -25.959 5.007 1.00 68.56 97 LYS A O 1
ATOM 728 N N . LYS A 1 98 ? 22.071 -24.818 3.724 1.00 77.94 98 LYS A N 1
ATOM 729 C CA . LYS A 1 98 ? 21.657 -23.477 4.173 1.00 77.94 98 LYS A CA 1
ATOM 730 C C . LYS A 1 98 ? 20.239 -23.138 3.713 1.00 77.94 98 LYS A C 1
ATOM 732 O O . LYS A 1 98 ? 19.402 -22.833 4.557 1.00 77.94 98 LYS A O 1
ATOM 737 N N . LEU A 1 99 ? 19.922 -23.338 2.431 1.00 76.62 99 LEU A N 1
ATOM 738 C CA . LEU A 1 99 ? 18.560 -23.208 1.895 1.00 76.62 99 LEU A CA 1
ATOM 739 C C . LEU A 1 99 ? 17.554 -24.077 2.669 1.00 76.62 99 LEU A C 1
ATOM 741 O O . LEU A 1 99 ? 16.522 -23.570 3.100 1.00 76.62 99 LEU A O 1
ATOM 745 N N . ARG A 1 100 ? 17.878 -25.354 2.925 1.00 73.69 100 ARG A N 1
ATOM 746 C CA . ARG A 1 100 ? 17.023 -26.258 3.725 1.00 73.69 100 ARG A CA 1
ATOM 747 C C . ARG A 1 100 ? 16.861 -25.819 5.180 1.00 73.69 100 ARG A C 1
ATOM 749 O O . ARG A 1 100 ? 15.797 -26.026 5.755 1.00 73.69 100 ARG A O 1
ATOM 756 N N . THR A 1 101 ? 17.891 -25.214 5.771 1.00 67.31 101 THR A N 1
ATOM 757 C CA . THR A 1 101 ? 17.836 -24.658 7.135 1.00 67.31 101 THR A CA 1
ATOM 758 C C . THR A 1 101 ? 16.928 -23.424 7.182 1.00 67.31 101 THR A C 1
ATOM 760 O O . THR A 1 101 ? 16.157 -23.274 8.123 1.00 67.31 101 THR A O 1
ATOM 763 N N . ALA A 1 102 ? 16.940 -22.605 6.127 1.00 62.69 102 ALA A N 1
ATOM 764 C CA . ALA A 1 102 ? 16.048 -21.461 5.922 1.00 62.69 102 ALA A CA 1
ATOM 765 C C . ALA A 1 102 ? 14.650 -21.834 5.368 1.00 62.69 102 ALA A C 1
ATOM 767 O O . ALA A 1 102 ? 13.942 -20.979 4.846 1.00 62.69 102 ALA A O 1
ATOM 768 N N . GLY A 1 103 ? 14.243 -23.107 5.447 1.00 57.88 103 GLY A N 1
ATOM 769 C CA . GLY A 1 103 ? 12.899 -23.568 5.071 1.00 57.88 103 GLY A CA 1
ATOM 770 C C . GLY A 1 103 ? 12.632 -23.738 3.568 1.00 57.88 103 GLY A C 1
ATOM 771 O O . GLY A 1 103 ? 11.559 -24.215 3.197 1.00 57.88 103 GLY A O 1
ATOM 772 N N . TRP A 1 104 ? 13.591 -23.415 2.696 1.00 74.81 104 TRP A N 1
ATOM 773 C CA . TRP A 1 104 ? 13.473 -23.652 1.257 1.00 74.81 104 TRP A CA 1
ATOM 774 C C . TRP A 1 104 ? 13.662 -25.135 0.906 1.00 74.81 104 TRP A C 1
ATOM 776 O O . TRP A 1 104 ? 14.415 -25.868 1.551 1.00 74.81 104 TRP A O 1
ATOM 786 N N . ILE A 1 105 ? 13.040 -25.579 -0.189 1.00 74.56 105 ILE A N 1
ATOM 787 C CA . ILE A 1 105 ? 13.206 -26.930 -0.741 1.00 74.56 105 ILE A CA 1
ATOM 788 C C . ILE A 1 105 ? 13.932 -26.849 -2.098 1.00 74.56 105 ILE A C 1
ATOM 790 O O . ILE A 1 105 ? 13.279 -26.657 -3.126 1.00 74.56 105 ILE A O 1
ATOM 794 N N . PRO A 1 106 ? 15.273 -27.004 -2.148 1.00 79.62 106 PRO A N 1
ATOM 795 C CA . PRO A 1 106 ? 16.013 -27.031 -3.408 1.00 79.62 106 PRO A CA 1
ATOM 796 C C . PRO A 1 106 ? 15.568 -28.179 -4.325 1.00 79.62 106 PRO A C 1
ATOM 798 O O . PRO A 1 106 ? 15.668 -29.354 -3.951 1.00 79.62 106 PRO A O 1
ATOM 801 N N . THR A 1 107 ? 15.101 -27.840 -5.531 1.00 82.00 107 THR A N 1
ATOM 802 C CA . THR A 1 107 ? 14.624 -28.789 -6.556 1.00 82.00 107 THR A CA 1
ATOM 803 C C . THR A 1 107 ? 15.761 -29.287 -7.449 1.00 82.00 107 THR A C 1
ATOM 805 O O . THR A 1 107 ? 15.806 -30.473 -7.802 1.00 82.00 107 THR A O 1
ATOM 808 N N . LYS A 1 108 ? 16.700 -28.382 -7.764 1.00 86.75 108 LYS A N 1
ATOM 809 C CA . LYS A 1 108 ? 18.013 -28.606 -8.385 1.00 86.75 108 LYS A CA 1
ATOM 810 C C . LYS A 1 108 ? 18.903 -27.382 -8.116 1.00 86.75 108 LYS A C 1
ATOM 812 O O . LYS A 1 108 ? 18.414 -26.257 -8.168 1.00 86.75 108 LYS A O 1
ATOM 817 N N . ILE A 1 109 ? 20.202 -27.595 -7.886 1.00 89.00 109 ILE A N 1
ATOM 818 C CA . ILE A 1 109 ? 21.229 -26.536 -7.914 1.00 89.00 109 ILE A CA 1
ATOM 819 C C . ILE A 1 109 ? 22.115 -26.778 -9.143 1.00 89.00 109 ILE A C 1
ATOM 821 O O . ILE A 1 109 ? 23.140 -27.463 -9.076 1.00 89.00 109 ILE A O 1
ATOM 825 N N . ASN A 1 110 ? 21.667 -26.278 -10.296 1.00 88.25 110 ASN A N 1
ATOM 826 C CA . ASN A 1 110 ? 22.345 -26.425 -11.580 1.00 88.25 110 ASN A CA 1
ATOM 827 C C . ASN A 1 110 ? 23.400 -25.321 -11.746 1.00 88.25 110 ASN A C 1
ATOM 829 O O . ASN A 1 110 ? 23.116 -24.243 -12.268 1.00 88.25 110 ASN A O 1
ATOM 833 N N . ALA A 1 111 ? 24.616 -25.592 -11.270 1.00 89.12 111 ALA A N 1
ATOM 834 C CA . ALA A 1 111 ? 25.733 -24.658 -11.355 1.00 89.12 111 ALA A CA 1
ATOM 835 C C . ALA A 1 111 ? 27.001 -25.312 -11.913 1.00 89.12 111 ALA A C 1
ATOM 837 O O . ALA A 1 111 ? 27.381 -26.409 -11.482 1.00 89.12 111 ALA A O 1
ATOM 838 N N . ILE A 1 112 ? 27.661 -24.634 -12.855 1.00 82.75 112 ILE A N 1
ATOM 839 C CA . ILE A 1 112 ? 28.910 -25.074 -13.495 1.00 82.75 112 ILE A CA 1
ATOM 840 C C . ILE A 1 112 ? 29.841 -23.862 -13.647 1.00 82.75 112 ILE A C 1
ATOM 842 O O . ILE A 1 112 ? 29.418 -22.798 -14.086 1.00 82.75 112 ILE A O 1
ATOM 846 N N . GLY A 1 113 ? 31.119 -24.022 -13.295 1.00 80.12 113 GLY A N 1
ATOM 847 C CA . GLY A 1 113 ? 32.103 -22.941 -13.375 1.00 80.12 113 GLY A CA 1
ATOM 848 C C . GLY A 1 113 ? 32.413 -22.510 -14.811 1.00 80.12 113 GLY A C 1
ATOM 849 O O . GLY A 1 113 ? 32.418 -23.340 -15.721 1.00 80.12 113 GLY A O 1
ATOM 850 N N . GLY A 1 114 ? 32.688 -21.216 -15.009 1.00 76.06 114 GLY A N 1
ATOM 851 C CA . GLY A 1 114 ? 33.027 -20.669 -16.328 1.00 76.06 114 GLY A CA 1
ATOM 852 C C . GLY A 1 114 ? 31.857 -20.654 -17.320 1.00 76.06 114 GLY A C 1
ATOM 853 O O . GLY A 1 114 ? 32.067 -20.871 -18.514 1.00 76.06 114 GLY A O 1
ATOM 854 N N . LYS A 1 115 ? 30.621 -20.476 -16.834 1.00 86.81 115 LYS A N 1
ATOM 855 C CA . LYS A 1 115 ? 29.399 -20.449 -17.652 1.00 86.81 115 LYS A CA 1
ATOM 856 C C . LYS A 1 115 ? 28.759 -19.070 -17.727 1.00 86.81 115 LYS A C 1
ATOM 858 O O . LYS A 1 115 ? 28.860 -18.269 -16.802 1.00 86.81 115 LYS A O 1
ATOM 863 N N . ASP A 1 116 ? 28.110 -18.826 -18.858 1.00 83.19 116 ASP A N 1
ATOM 864 C CA . ASP A 1 116 ? 27.533 -17.553 -19.269 1.00 83.19 116 ASP A CA 1
ATOM 865 C C . ASP A 1 116 ? 25.998 -17.622 -19.366 1.00 83.19 116 ASP A C 1
ATOM 867 O O . ASP A 1 116 ? 25.373 -18.674 -19.183 1.00 83.19 116 ASP A O 1
ATOM 871 N N . LEU A 1 117 ? 25.384 -16.485 -19.698 1.00 87.75 117 LEU A N 1
ATOM 872 C CA . LEU A 1 117 ? 23.942 -16.378 -19.944 1.00 87.75 117 LEU A CA 1
ATOM 873 C C . LEU A 1 117 ? 23.420 -17.358 -21.012 1.00 87.75 117 LEU A C 1
ATOM 875 O O . LEU A 1 117 ? 22.323 -17.886 -20.844 1.00 87.75 117 LEU A O 1
ATOM 879 N N . LYS A 1 118 ? 24.191 -17.655 -22.072 1.00 87.00 118 LYS A N 1
ATOM 880 C CA . LYS A 1 118 ? 23.769 -18.581 -23.143 1.00 87.00 118 LYS A CA 1
ATOM 881 C C . LYS A 1 118 ? 23.599 -19.998 -22.622 1.00 87.00 118 LYS A C 1
ATOM 883 O O . LYS A 1 118 ? 22.550 -20.605 -22.827 1.00 87.00 118 LYS A O 1
ATOM 888 N N . TRP A 1 119 ? 24.583 -20.498 -21.875 1.00 92.50 119 TRP A N 1
ATOM 889 C CA . TRP A 1 119 ? 24.437 -21.774 -21.178 1.00 92.50 119 TRP A CA 1
ATOM 890 C C . TRP A 1 119 ? 23.269 -21.748 -20.178 1.00 92.50 119 TRP A C 1
ATOM 892 O O . TRP A 1 119 ? 22.544 -22.735 -20.056 1.00 92.50 119 TRP A O 1
ATOM 902 N N . GLY A 1 120 ? 23.031 -20.612 -19.511 1.00 91.12 120 GLY A N 1
ATOM 903 C CA . GLY A 1 120 ? 21.853 -20.401 -18.666 1.00 91.12 120 GLY A CA 1
ATOM 904 C C . GLY A 1 120 ? 20.527 -20.631 -19.404 1.00 91.12 120 GLY A C 1
ATOM 905 O O . GLY A 1 120 ? 19.688 -21.394 -18.923 1.00 91.12 120 GLY A O 1
ATOM 906 N N . ILE A 1 121 ? 20.365 -20.049 -20.598 1.00 89.00 121 ILE A N 1
ATOM 907 C CA . ILE A 1 121 ? 19.192 -20.244 -21.472 1.00 89.00 121 ILE A CA 1
ATOM 908 C C . ILE A 1 121 ? 19.041 -21.723 -21.865 1.00 89.00 121 ILE A C 1
ATOM 910 O O . ILE A 1 121 ? 17.935 -22.269 -21.798 1.00 89.00 121 ILE A O 1
ATOM 914 N N . GLU A 1 122 ? 20.136 -22.407 -22.222 1.00 89.44 122 GLU A N 1
ATOM 915 C CA . GLU A 1 122 ? 20.119 -23.851 -22.509 1.00 89.44 122 GLU A CA 1
ATOM 916 C C . GLU A 1 122 ? 19.615 -24.664 -21.304 1.00 89.44 122 GLU A C 1
ATOM 918 O O . GLU A 1 122 ? 18.783 -25.560 -21.470 1.00 89.44 122 GLU A O 1
ATOM 923 N N . GLN A 1 123 ? 20.070 -24.344 -20.084 1.00 91.94 123 GLN A N 1
ATOM 924 C CA . GLN A 1 123 ? 19.642 -25.050 -18.872 1.00 91.94 123 GLN A CA 1
ATOM 925 C C . GLN A 1 123 ? 18.179 -24.784 -18.521 1.00 91.94 123 GLN A C 1
ATOM 927 O O . GLN A 1 123 ? 17.468 -25.727 -18.194 1.00 91.94 123 GLN A O 1
ATOM 932 N N . VAL A 1 124 ? 17.701 -23.539 -18.616 1.00 88.94 124 VAL A N 1
ATOM 933 C CA . VAL A 1 124 ? 16.287 -23.201 -18.361 1.00 88.94 124 VAL A CA 1
ATOM 934 C C . VAL A 1 124 ? 15.357 -23.982 -19.295 1.00 88.94 124 VAL A C 1
ATOM 936 O O . VAL A 1 124 ? 14.324 -24.491 -18.860 1.00 88.94 124 VAL A O 1
ATOM 939 N N . ASN A 1 125 ? 15.741 -24.139 -20.564 1.00 84.19 125 ASN A N 1
ATOM 940 C CA . ASN A 1 125 ? 14.974 -24.932 -21.523 1.00 84.19 125 ASN A CA 1
ATOM 941 C C . ASN A 1 125 ? 15.058 -26.446 -21.248 1.00 84.19 125 ASN A C 1
ATOM 943 O O . ASN A 1 125 ? 14.046 -27.137 -21.366 1.00 84.19 125 ASN A O 1
ATOM 947 N N . ALA A 1 126 ? 16.224 -26.967 -20.849 1.00 82.62 126 ALA A N 1
ATOM 948 C CA . ALA A 1 126 ? 16.405 -28.384 -20.518 1.00 82.62 126 ALA A CA 1
ATOM 949 C C . ALA A 1 126 ? 15.690 -28.798 -19.215 1.00 82.62 126 ALA A C 1
ATOM 951 O O . ALA A 1 126 ? 15.050 -29.846 -19.158 1.00 82.62 126 ALA A O 1
ATOM 952 N N . ASP A 1 127 ? 15.756 -27.960 -18.179 1.00 85.19 127 ASP A N 1
ATOM 953 C CA . ASP A 1 127 ? 15.159 -28.183 -16.858 1.00 85.19 127 ASP A CA 1
ATOM 954 C C . ASP A 1 127 ? 13.738 -27.597 -16.728 1.00 85.19 127 ASP A C 1
ATOM 956 O O . ASP A 1 127 ? 13.196 -27.505 -15.625 1.00 85.19 127 ASP A O 1
ATOM 960 N N . LYS A 1 128 ? 13.088 -27.247 -17.848 1.00 79.88 128 LYS A N 1
ATOM 961 C CA . LYS A 1 128 ? 11.762 -26.604 -17.901 1.00 79.88 128 LYS A CA 1
ATOM 962 C C . LYS A 1 128 ? 10.688 -27.291 -17.042 1.00 79.88 128 LYS A C 1
ATOM 964 O O . LYS A 1 128 ? 9.844 -26.617 -16.458 1.00 79.88 128 LYS A O 1
ATOM 969 N N . ALA A 1 129 ? 10.727 -28.620 -16.928 1.00 71.38 129 ALA A N 1
ATOM 970 C CA . ALA A 1 129 ? 9.812 -29.378 -16.071 1.00 71.38 129 ALA A CA 1
ATOM 971 C C . ALA A 1 129 ? 10.036 -29.122 -14.565 1.00 71.38 129 ALA A C 1
ATOM 973 O O . ALA A 1 129 ? 9.070 -29.065 -13.810 1.00 71.38 129 ALA A O 1
ATOM 974 N N . LEU A 1 130 ? 11.289 -28.927 -14.138 1.00 72.12 130 LEU A N 1
ATOM 975 C CA . LEU A 1 130 ? 11.654 -28.621 -12.749 1.00 72.12 130 LEU A CA 1
ATOM 976 C C . LEU A 1 130 ? 11.336 -27.168 -12.376 1.00 72.12 130 LEU A C 1
ATOM 978 O O . LEU A 1 130 ? 11.065 -26.892 -11.215 1.00 72.12 130 LEU A O 1
ATOM 982 N N . LEU A 1 131 ? 11.334 -26.260 -13.355 1.00 80.88 131 LEU A N 1
ATOM 983 C CA . LEU A 1 131 ? 10.912 -24.866 -13.185 1.00 80.88 131 LEU A CA 1
ATOM 984 C C . LEU A 1 131 ? 9.383 -24.687 -13.174 1.00 80.88 131 LEU A C 1
ATOM 986 O O . LEU A 1 131 ? 8.896 -23.645 -12.742 1.00 80.88 131 LEU A O 1
ATOM 990 N N . GLY A 1 132 ? 8.623 -25.684 -13.638 1.00 66.56 132 GLY A N 1
ATOM 991 C CA . GLY A 1 132 ? 7.166 -25.609 -13.756 1.00 66.56 132 GLY A CA 1
ATOM 992 C C . GLY A 1 132 ? 6.430 -25.437 -12.412 1.00 66.56 132 GLY A C 1
ATOM 993 O O . GLY A 1 132 ? 6.972 -25.808 -11.366 1.00 66.56 132 GLY A O 1
ATOM 994 N N . PRO A 1 133 ? 5.162 -24.963 -12.415 1.00 67.00 133 PRO A N 1
ATOM 995 C CA . PRO A 1 133 ? 4.412 -24.616 -11.195 1.00 67.00 133 PRO A CA 1
ATOM 996 C C . PRO A 1 133 ? 4.225 -25.751 -10.177 1.00 67.00 133 PRO A C 1
ATOM 998 O O . PRO A 1 133 ? 3.980 -25.494 -9.004 1.00 67.00 133 PRO A O 1
ATOM 1001 N N . ALA A 1 134 ? 4.327 -27.008 -10.620 1.00 62.16 134 ALA A N 1
ATOM 1002 C CA . ALA A 1 134 ? 4.229 -28.193 -9.766 1.00 62.16 134 ALA A CA 1
ATOM 1003 C C . ALA A 1 134 ? 5.577 -28.640 -9.159 1.00 62.16 134 ALA A C 1
ATOM 1005 O O . ALA A 1 134 ? 5.600 -29.607 -8.401 1.00 62.16 134 ALA A O 1
ATOM 1006 N N . SER A 1 135 ? 6.689 -27.985 -9.515 1.00 66.12 135 SER A N 1
ATOM 1007 C CA . SER A 1 135 ? 8.043 -28.320 -9.052 1.00 66.12 135 SER A CA 1
ATOM 1008 C C . SER A 1 135 ? 8.722 -27.164 -8.319 1.00 66.12 135 SER A C 1
ATOM 1010 O O . SER A 1 135 ? 9.132 -27.374 -7.180 1.00 66.12 135 SER A O 1
ATOM 1012 N N . SER A 1 136 ? 8.799 -25.960 -8.901 1.00 75.19 136 SER A N 1
ATOM 1013 C CA . SER A 1 136 ? 9.484 -24.793 -8.311 1.00 75.19 136 SER A CA 1
ATOM 1014 C C . SER A 1 136 ? 8.556 -23.589 -8.130 1.00 75.19 136 SER A C 1
ATOM 1016 O O . SER A 1 136 ? 7.929 -23.129 -9.084 1.00 75.19 136 SER A O 1
ATOM 1018 N N . ASN A 1 137 ? 8.526 -23.030 -6.917 1.00 79.69 137 ASN A N 1
ATOM 1019 C CA . ASN A 1 137 ? 7.881 -21.748 -6.610 1.00 79.69 137 ASN A CA 1
ATOM 1020 C C . ASN A 1 137 ? 8.815 -20.548 -6.843 1.00 79.69 137 ASN A C 1
ATOM 1022 O O . ASN A 1 137 ? 8.335 -19.445 -7.104 1.00 79.69 137 ASN A O 1
ATOM 1026 N N . ALA A 1 138 ? 10.132 -20.757 -6.764 1.00 87.00 138 ALA A N 1
ATOM 1027 C CA . ALA A 1 138 ? 11.150 -19.734 -6.978 1.00 87.00 138 ALA A CA 1
ATOM 1028 C C . ALA A 1 138 ? 12.317 -20.218 -7.857 1.00 87.00 138 ALA A C 1
ATOM 1030 O O . ALA A 1 138 ? 12.595 -21.418 -7.950 1.00 87.00 138 ALA A O 1
ATOM 1031 N N . ILE A 1 139 ? 13.039 -19.263 -8.445 1.00 94.38 139 ILE A N 1
ATOM 1032 C CA . ILE A 1 139 ? 14.359 -19.441 -9.053 1.00 94.38 139 ILE A CA 1
ATOM 1033 C C . ILE A 1 139 ? 15.346 -18.404 -8.501 1.00 94.38 139 ILE A C 1
ATOM 1035 O O . ILE A 1 139 ? 15.038 -17.215 -8.466 1.00 94.38 139 ILE A O 1
ATOM 1039 N N . LEU A 1 140 ? 16.545 -18.852 -8.119 1.00 95.38 140 LEU A N 1
ATOM 1040 C CA . LEU A 1 140 ? 17.725 -18.003 -7.934 1.00 95.38 140 LEU A CA 1
ATOM 1041 C C . LEU A 1 140 ? 18.639 -18.118 -9.160 1.00 95.38 140 LEU A C 1
ATOM 1043 O O . LEU A 1 140 ? 19.024 -19.224 -9.542 1.00 95.38 140 LEU A O 1
ATOM 1047 N N . VAL A 1 141 ? 19.024 -16.979 -9.732 1.00 96.44 141 VAL A N 1
ATOM 1048 C CA . VAL A 1 141 ? 20.020 -16.858 -10.800 1.00 96.44 141 VAL A CA 1
ATOM 1049 C C . VAL A 1 141 ? 21.298 -16.225 -10.241 1.00 96.44 141 VAL A C 1
ATOM 1051 O O . VAL A 1 141 ? 21.298 -15.100 -9.748 1.00 96.44 141 VAL A O 1
ATOM 1054 N N . GLY A 1 142 ? 22.403 -16.961 -10.327 1.00 91.06 142 GLY A N 1
ATOM 1055 C CA . GLY A 1 142 ? 23.763 -16.511 -10.037 1.00 91.06 142 GLY A CA 1
ATOM 1056 C C . GLY A 1 142 ? 24.645 -16.646 -11.271 1.00 91.06 142 GLY A C 1
ATOM 1057 O O . GLY A 1 142 ? 25.585 -17.440 -11.277 1.00 91.06 142 GLY A O 1
ATOM 1058 N N . LEU A 1 143 ? 24.276 -15.922 -12.331 1.00 86.44 143 LEU A N 1
ATOM 1059 C CA . LEU A 1 143 ? 24.999 -15.819 -13.600 1.00 86.44 143 LEU A CA 1
ATOM 1060 C C . LEU A 1 143 ? 25.381 -14.360 -13.856 1.00 86.44 143 LEU A C 1
ATOM 1062 O O . LEU A 1 143 ? 24.558 -13.467 -13.661 1.00 86.44 143 LEU A O 1
ATOM 1066 N N . GLY A 1 144 ? 26.585 -14.138 -14.378 1.00 79.81 144 GLY A N 1
ATOM 1067 C CA . GLY A 1 144 ? 26.980 -12.847 -14.953 1.00 79.81 144 GLY A CA 1
ATOM 1068 C C . GLY A 1 144 ? 28.489 -12.685 -15.106 1.00 79.81 144 GLY A C 1
ATOM 1069 O O . GLY A 1 144 ? 28.946 -12.095 -16.083 1.00 79.81 144 GLY A O 1
ATOM 1070 N N . THR A 1 145 ? 29.274 -13.284 -14.206 1.00 74.31 145 THR A N 1
ATOM 1071 C CA . THR A 1 145 ? 30.735 -13.076 -14.118 1.00 74.31 145 THR A CA 1
ATOM 1072 C C . THR A 1 145 ? 31.474 -13.346 -15.433 1.00 74.31 145 THR A C 1
ATOM 1074 O O . THR A 1 145 ? 32.364 -12.595 -15.827 1.00 74.31 145 THR A O 1
ATOM 1077 N N . ASN A 1 146 ? 31.064 -14.383 -16.167 1.00 72.38 146 ASN A N 1
ATOM 1078 C CA . ASN A 1 146 ? 31.728 -14.820 -17.399 1.00 72.38 146 ASN A CA 1
ATOM 1079 C C . ASN A 1 146 ? 31.299 -14.033 -18.654 1.00 72.38 146 ASN A C 1
ATOM 1081 O O . ASN A 1 146 ? 31.861 -14.242 -19.728 1.00 72.38 146 ASN A O 1
ATOM 1085 N N . ASN A 1 147 ? 30.344 -13.100 -18.544 1.00 70.31 147 ASN A N 1
ATOM 1086 C CA . ASN A 1 147 ? 29.879 -12.275 -19.665 1.00 70.31 147 ASN A CA 1
ATOM 1087 C C . ASN A 1 147 ? 30.741 -11.019 -19.921 1.00 70.31 147 ASN A C 1
ATOM 1089 O O . ASN A 1 147 ? 30.509 -10.311 -20.900 1.00 70.31 147 ASN A O 1
ATOM 1093 N N . LEU A 1 148 ? 31.805 -10.801 -19.133 1.00 61.72 148 LEU A N 1
ATOM 1094 C CA . LEU A 1 148 ? 32.816 -9.743 -19.322 1.00 61.72 148 LEU A CA 1
ATOM 1095 C C . LEU A 1 148 ? 33.474 -9.707 -20.717 1.00 61.72 148 LEU A C 1
ATOM 1097 O O . LEU A 1 148 ? 34.075 -8.693 -21.078 1.00 61.72 148 LEU A O 1
ATOM 1101 N N . GLY A 1 149 ? 33.392 -10.795 -21.495 1.00 53.91 149 GLY A N 1
ATOM 1102 C CA . GLY A 1 149 ? 34.068 -10.981 -22.787 1.00 53.91 149 GLY A CA 1
ATOM 1103 C C . GLY A 1 149 ? 33.800 -9.900 -23.845 1.00 53.91 149 GLY A C 1
ATOM 1104 O O . GLY A 1 149 ? 34.674 -9.655 -24.681 1.00 53.91 149 GLY A O 1
ATOM 1105 N N . ASN A 1 150 ? 32.685 -9.174 -23.747 1.00 52.19 150 ASN A N 1
ATOM 1106 C CA . ASN A 1 150 ? 32.295 -8.136 -24.708 1.00 52.19 150 ASN A CA 1
ATOM 1107 C C . ASN A 1 150 ? 32.903 -6.737 -24.439 1.00 52.19 150 ASN A C 1
ATOM 1109 O O . ASN A 1 150 ? 32.909 -5.900 -25.335 1.00 52.19 150 ASN A O 1
ATOM 1113 N N . VAL A 1 151 ? 33.464 -6.469 -23.250 1.00 48.25 151 VAL A N 1
ATOM 1114 C CA . VAL A 1 151 ? 34.015 -5.139 -22.906 1.00 48.25 151 VAL A CA 1
ATOM 1115 C C . VAL A 1 151 ? 35.349 -4.869 -23.626 1.00 48.25 151 VAL A C 1
ATOM 1117 O O . VAL A 1 151 ? 36.389 -5.408 -23.244 1.00 48.25 151 VAL A O 1
ATOM 1120 N N . VAL A 1 152 ? 35.337 -4.011 -24.652 1.00 48.12 152 VAL A N 1
ATOM 1121 C CA . VAL A 1 152 ? 36.539 -3.549 -25.377 1.00 48.12 152 VAL A CA 1
ATOM 1122 C C . VAL A 1 152 ? 36.901 -2.127 -24.933 1.00 48.12 152 VAL A C 1
ATOM 1124 O O . VAL A 1 152 ? 36.065 -1.229 -24.994 1.00 48.12 152 VAL A O 1
ATOM 1127 N N . SER A 1 153 ? 38.142 -1.890 -24.498 1.00 45.59 153 SER A N 1
ATOM 1128 C CA . SER A 1 153 ? 38.586 -0.558 -24.062 1.00 45.59 153 SER A CA 1
ATOM 1129 C C . SER A 1 153 ? 39.036 0.325 -25.237 1.00 45.59 153 SER A C 1
ATOM 1131 O O . SER A 1 153 ? 39.705 -0.127 -26.167 1.00 45.59 153 SER A O 1
ATOM 1133 N N . SER A 1 154 ? 38.669 1.613 -25.200 1.00 37.44 154 SER A N 1
ATOM 1134 C CA . SER A 1 154 ? 38.942 2.585 -26.273 1.00 37.44 154 SER A CA 1
ATOM 1135 C C . SER A 1 154 ? 39.250 3.988 -25.721 1.00 37.44 154 SER A C 1
ATOM 1137 O O . SER A 1 154 ? 38.537 4.962 -25.976 1.00 37.44 154 SER A O 1
ATOM 1139 N N . GLY A 1 155 ? 40.352 4.108 -24.977 1.00 50.75 155 GLY A N 1
ATOM 1140 C CA . GLY A 1 155 ? 40.824 5.386 -24.431 1.00 50.75 155 GLY A CA 1
ATOM 1141 C C . GLY A 1 155 ? 39.982 5.897 -23.256 1.00 50.75 155 GLY A C 1
ATOM 1142 O O . GLY A 1 155 ? 39.396 5.115 -22.519 1.00 50.75 155 GLY A O 1
ATOM 1143 N N . THR A 1 156 ? 39.932 7.218 -23.063 1.00 39.47 156 THR A N 1
ATOM 1144 C CA . THR A 1 156 ? 39.399 7.873 -21.847 1.00 39.47 156 THR A CA 1
ATOM 1145 C C . THR A 1 156 ? 37.868 7.985 -21.779 1.00 39.47 156 THR A C 1
ATOM 1147 O O . THR A 1 156 ? 37.344 8.854 -21.089 1.00 39.47 156 THR A O 1
ATOM 1150 N N . THR A 1 157 ? 37.146 7.143 -22.514 1.00 41.03 157 THR A N 1
ATOM 1151 C CA . THR A 1 157 ? 35.691 6.970 -22.397 1.00 41.03 157 THR A CA 1
ATOM 1152 C C . THR A 1 157 ? 35.375 5.525 -22.728 1.00 41.03 157 THR A C 1
ATOM 1154 O O . THR A 1 157 ? 35.406 5.135 -23.896 1.00 41.03 157 THR A O 1
ATOM 1157 N N . GLU A 1 158 ? 35.083 4.733 -21.703 1.00 45.12 158 GLU A N 1
ATOM 1158 C CA . GLU A 1 158 ? 34.693 3.338 -21.860 1.00 45.12 158 GLU A CA 1
ATOM 1159 C C . GLU A 1 158 ? 33.298 3.279 -22.494 1.00 45.12 158 GLU A C 1
ATOM 1161 O O . GLU A 1 158 ? 32.289 3.637 -21.891 1.00 45.12 158 GLU A O 1
ATOM 1166 N N . ARG A 1 159 ? 33.255 2.880 -23.769 1.00 47.09 159 ARG A N 1
ATOM 1167 C CA . ARG A 1 159 ? 32.024 2.579 -24.502 1.00 47.09 159 ARG A CA 1
ATOM 1168 C C . ARG A 1 159 ? 31.922 1.074 -24.662 1.00 47.09 159 ARG A C 1
ATOM 1170 O O . ARG A 1 159 ? 32.886 0.426 -25.053 1.00 47.09 159 ARG A O 1
ATOM 1177 N N . ILE A 1 160 ? 30.750 0.539 -24.356 1.00 47.34 160 ILE A N 1
ATOM 1178 C CA . ILE A 1 160 ? 30.570 -0.890 -24.124 1.00 47.34 160 ILE A CA 1
ATOM 1179 C C . ILE A 1 160 ? 29.917 -1.508 -25.354 1.00 47.34 160 ILE A C 1
ATOM 1181 O O . ILE A 1 160 ? 28.709 -1.382 -25.564 1.00 47.34 160 ILE A O 1
ATOM 1185 N N . GLU A 1 161 ? 30.713 -2.190 -26.171 1.00 50.34 161 GLU A N 1
ATOM 1186 C CA . GLU A 1 161 ? 30.160 -3.099 -27.171 1.00 50.34 161 GLU A CA 1
ATOM 1187 C C . GLU A 1 161 ? 29.476 -4.283 -26.460 1.00 50.34 161 GLU A C 1
ATOM 1189 O O . GLU A 1 161 ? 29.893 -4.724 -25.389 1.00 50.34 161 GLU A O 1
ATOM 1194 N N . GLY A 1 162 ? 28.363 -4.768 -27.013 1.00 58.72 162 GLY A N 1
ATOM 1195 C CA . GLY A 1 162 ? 27.644 -5.922 -26.469 1.00 58.72 162 GLY A CA 1
ATOM 1196 C C . GLY A 1 162 ? 26.795 -5.694 -25.206 1.00 58.72 162 GLY A C 1
ATOM 1197 O O . GLY A 1 162 ? 26.237 -6.673 -24.717 1.00 58.72 162 GLY A O 1
ATOM 1198 N N . ARG A 1 163 ? 26.618 -4.458 -24.699 1.00 76.56 163 ARG A N 1
ATOM 1199 C CA . ARG A 1 163 ? 25.686 -4.168 -23.577 1.00 76.56 163 ARG A CA 1
ATOM 1200 C C . ARG A 1 163 ? 24.275 -4.702 -23.854 1.00 76.56 163 ARG A C 1
ATOM 1202 O O . ARG A 1 163 ? 23.743 -5.506 -23.096 1.00 76.56 163 ARG A O 1
ATOM 1209 N N . GLU A 1 164 ? 23.717 -4.314 -24.998 1.00 77.25 164 GLU A N 1
ATOM 1210 C CA . GLU A 1 164 ? 22.374 -4.724 -25.427 1.00 77.25 164 GLU A CA 1
ATOM 1211 C C . GLU A 1 164 ? 22.302 -6.206 -25.833 1.00 77.25 164 GLU A C 1
ATOM 1213 O O . GLU A 1 164 ? 21.232 -6.805 -25.813 1.00 77.25 164 GLU A O 1
ATOM 1218 N N . GLU A 1 165 ? 23.445 -6.828 -26.139 1.00 77.38 165 GLU A N 1
ATOM 1219 C CA . GLU A 1 165 ? 23.543 -8.271 -26.383 1.00 77.38 165 GLU A CA 1
ATOM 1220 C C . GLU A 1 165 ? 23.398 -9.054 -25.063 1.00 77.38 165 GLU A C 1
ATOM 1222 O O . GLU A 1 165 ? 22.610 -9.995 -24.975 1.00 77.38 165 GLU A O 1
ATOM 1227 N N . ILE A 1 166 ? 24.082 -8.596 -24.006 1.00 79.81 166 ILE A N 1
ATOM 1228 C CA . ILE A 1 166 ? 23.963 -9.119 -22.638 1.00 79.81 166 ILE A CA 1
ATOM 1229 C C . ILE A 1 166 ? 22.537 -8.901 -22.108 1.00 79.81 166 ILE A C 1
ATOM 1231 O O . ILE A 1 166 ? 21.924 -9.852 -21.621 1.00 79.81 166 ILE A O 1
ATOM 1235 N N . ARG A 1 167 ? 21.975 -7.692 -22.275 1.00 86.19 167 ARG A N 1
ATOM 1236 C CA . ARG A 1 167 ? 20.570 -7.374 -21.949 1.00 86.19 167 ARG A CA 1
ATOM 1237 C C . ARG A 1 167 ? 19.606 -8.315 -22.677 1.00 86.19 167 ARG A C 1
ATOM 1239 O O . ARG A 1 167 ? 18.709 -8.877 -22.053 1.00 86.19 167 ARG A O 1
ATOM 1246 N N . GLY A 1 168 ? 19.841 -8.555 -23.969 1.00 82.25 168 GLY A N 1
ATOM 1247 C CA . GLY A 1 168 ? 19.092 -9.509 -24.786 1.00 82.25 168 GLY A CA 1
ATOM 1248 C C . GLY A 1 168 ? 19.095 -10.930 -24.215 1.00 82.25 168 GLY A C 1
ATOM 1249 O O . GLY A 1 168 ? 18.026 -11.514 -24.057 1.00 82.25 168 GLY A O 1
ATOM 1250 N N . TRP A 1 169 ? 20.256 -11.472 -23.831 1.00 87.94 169 TRP A N 1
ATOM 1251 C CA . TRP A 1 169 ? 20.330 -12.819 -23.242 1.00 87.94 169 TRP A CA 1
ATOM 1252 C C . TRP A 1 169 ? 19.715 -12.909 -21.844 1.00 87.94 169 TRP A C 1
ATOM 1254 O O . TRP A 1 169 ? 19.133 -13.939 -21.508 1.00 87.94 169 TRP A O 1
ATOM 1264 N N . MET A 1 170 ? 19.794 -11.853 -21.028 1.00 91.50 170 MET A N 1
ATOM 1265 C CA . MET A 1 170 ? 19.072 -11.816 -19.750 1.00 91.50 170 MET A CA 1
ATOM 1266 C C . MET A 1 170 ? 17.554 -11.865 -19.982 1.00 91.50 170 MET A C 1
ATOM 1268 O O . MET A 1 170 ? 16.864 -12.673 -19.363 1.00 91.50 170 MET A O 1
ATOM 1272 N N . LEU A 1 171 ? 17.034 -11.079 -20.931 1.00 88.00 171 LEU A N 1
ATOM 1273 C CA . LEU A 1 171 ? 15.616 -11.095 -21.305 1.00 88.00 171 LEU A CA 1
ATOM 1274 C C . LEU A 1 171 ? 15.174 -12.432 -21.923 1.00 88.00 171 LEU A C 1
ATOM 1276 O O . LEU A 1 171 ? 14.072 -12.893 -21.636 1.00 88.00 171 LEU A O 1
ATOM 1280 N N . GLU A 1 172 ? 16.019 -13.077 -22.730 1.00 89.56 172 GLU A N 1
ATOM 1281 C CA . GLU A 1 172 ? 15.756 -14.403 -23.307 1.00 89.56 172 GLU A CA 1
ATOM 1282 C C . GLU A 1 172 ? 15.703 -15.495 -22.225 1.00 89.56 172 GLU A C 1
ATOM 1284 O O . GLU A 1 172 ? 14.785 -16.319 -22.219 1.00 89.56 172 GLU A O 1
ATOM 1289 N N . LEU A 1 173 ? 16.629 -15.461 -21.258 1.00 92.56 173 LEU A N 1
ATOM 1290 C CA . LEU A 1 173 ? 16.657 -16.377 -20.113 1.00 92.56 173 LEU A CA 1
ATOM 1291 C C . LEU A 1 173 ? 15.387 -16.235 -19.270 1.00 92.56 173 LEU A C 1
ATOM 1293 O O . LEU A 1 173 ? 14.724 -17.231 -18.977 1.00 92.56 173 LEU A O 1
ATOM 1297 N N . ILE A 1 174 ? 15.011 -15.002 -18.926 1.00 91.44 174 ILE A N 1
ATOM 1298 C CA . ILE A 1 174 ? 13.815 -14.725 -18.125 1.00 91.44 174 ILE A CA 1
ATOM 1299 C C . ILE A 1 174 ? 12.528 -15.023 -18.903 1.00 91.44 174 ILE A C 1
ATOM 1301 O O . ILE A 1 174 ? 11.599 -15.597 -18.337 1.00 91.44 174 ILE A O 1
ATOM 1305 N N . GLY A 1 175 ? 12.494 -14.772 -20.214 1.00 83.94 175 GLY A N 1
ATOM 1306 C CA . GLY A 1 175 ? 11.406 -15.221 -21.083 1.00 83.94 175 GLY A CA 1
ATOM 1307 C C . GLY A 1 175 ? 11.243 -16.745 -21.070 1.00 83.94 175 GLY A C 1
ATOM 1308 O O . GLY A 1 175 ? 10.127 -17.245 -20.931 1.00 83.94 175 GLY A O 1
ATOM 1309 N N . ALA A 1 176 ? 12.339 -17.506 -21.132 1.00 83.31 176 ALA A N 1
ATOM 1310 C CA . ALA A 1 176 ? 12.301 -18.966 -21.040 1.00 83.31 176 ALA A CA 1
ATOM 1311 C C . ALA A 1 176 ? 11.839 -19.469 -19.652 1.00 83.31 176 ALA A C 1
ATOM 1313 O O . ALA A 1 176 ? 11.098 -20.455 -19.582 1.00 83.31 176 ALA A O 1
ATOM 1314 N N . VAL A 1 177 ? 12.199 -18.768 -18.567 1.00 89.19 177 VAL A N 1
ATOM 1315 C CA . VAL A 1 177 ? 11.716 -19.028 -17.194 1.00 89.19 177 VAL A CA 1
ATOM 1316 C C . VAL A 1 177 ? 10.211 -18.759 -17.078 1.00 89.19 177 VAL A C 1
ATOM 1318 O O . VAL A 1 177 ? 9.463 -19.634 -16.642 1.00 89.19 177 VAL A O 1
ATOM 1321 N N . GLN A 1 178 ? 9.735 -17.598 -17.532 1.00 83.31 178 GLN A N 1
ATOM 1322 C CA . GLN A 1 178 ? 8.312 -17.234 -17.510 1.00 83.31 178 GLN A CA 1
ATOM 1323 C C . GLN A 1 178 ? 7.469 -18.168 -18.401 1.00 83.31 178 GLN A C 1
ATOM 1325 O O . GLN A 1 178 ? 6.353 -18.536 -18.042 1.00 83.31 178 GLN A O 1
ATOM 1330 N N . LEU A 1 179 ? 8.027 -18.655 -19.518 1.00 80.25 179 LEU A N 1
ATOM 1331 C CA . LEU A 1 179 ? 7.422 -19.698 -20.358 1.00 80.25 179 LEU A CA 1
ATOM 1332 C C . LEU A 1 179 ? 7.423 -21.100 -19.715 1.00 80.25 179 LEU A C 1
ATOM 1334 O O . LEU A 1 179 ? 6.790 -22.005 -20.269 1.00 80.25 179 LEU A O 1
ATOM 1338 N N . ALA A 1 180 ? 8.143 -21.321 -18.611 1.00 74.38 180 ALA A N 1
ATOM 1339 C CA . ALA A 1 180 ? 8.077 -22.533 -17.789 1.00 74.38 180 ALA A CA 1
ATOM 1340 C C . ALA A 1 180 ? 7.054 -22.395 -16.656 1.00 74.38 180 ALA A C 1
ATOM 1342 O O . ALA A 1 180 ? 6.255 -23.306 -16.432 1.00 74.38 180 ALA A O 1
ATOM 1343 N N . ASN A 1 181 ? 7.060 -21.250 -15.975 1.00 77.69 181 ASN A N 1
ATOM 1344 C CA . ASN A 1 181 ? 6.144 -20.920 -14.893 1.00 77.69 181 ASN A CA 1
ATOM 1345 C C . ASN A 1 181 ? 5.961 -19.389 -14.824 1.00 77.69 181 ASN A C 1
ATOM 1347 O O . ASN A 1 181 ? 6.845 -18.706 -14.310 1.00 77.69 181 ASN A O 1
ATOM 1351 N N . PRO A 1 182 ? 4.821 -18.839 -15.289 1.00 74.62 182 PRO A N 1
ATOM 1352 C CA . PRO A 1 182 ? 4.570 -17.394 -15.262 1.00 74.62 182 PRO A CA 1
ATOM 1353 C C . PRO A 1 182 ? 4.546 -16.775 -13.857 1.00 74.62 182 PRO A C 1
ATOM 1355 O O . PRO A 1 182 ? 4.711 -15.567 -13.726 1.00 74.62 182 PRO A O 1
ATOM 1358 N N . ASN A 1 183 ? 4.351 -17.596 -12.818 1.00 74.69 183 ASN A N 1
ATOM 1359 C CA . ASN A 1 183 ? 4.173 -17.171 -11.429 1.00 74.69 183 ASN A CA 1
ATOM 1360 C C . ASN A 1 183 ? 5.387 -17.519 -10.542 1.00 74.69 183 ASN A C 1
ATOM 1362 O O . ASN A 1 183 ? 5.277 -17.497 -9.315 1.00 74.69 183 ASN A O 1
ATOM 1366 N N . ILE A 1 184 ? 6.526 -17.904 -11.129 1.00 79.31 184 ILE A N 1
ATOM 1367 C CA . ILE A 1 184 ? 7.742 -18.211 -10.368 1.00 79.31 184 ILE A CA 1
ATOM 1368 C C . ILE A 1 184 ? 8.342 -16.924 -9.792 1.00 79.31 184 ILE A C 1
ATOM 1370 O O . ILE A 1 184 ? 8.523 -15.941 -10.508 1.00 79.31 184 ILE A O 1
ATOM 1374 N N . LYS A 1 185 ? 8.682 -16.916 -8.498 1.00 85.38 185 LYS A N 1
ATOM 1375 C CA . LYS A 1 185 ? 9.454 -15.814 -7.906 1.00 85.38 185 LYS A CA 1
ATOM 1376 C C . LYS A 1 185 ? 10.879 -15.846 -8.453 1.00 85.38 185 LYS A C 1
ATOM 1378 O O . LYS A 1 185 ? 11.533 -16.884 -8.380 1.00 85.38 185 LYS A O 1
ATOM 1383 N N . MET A 1 186 ? 11.364 -14.733 -8.992 1.00 89.62 186 MET A N 1
ATOM 1384 C CA . MET A 1 186 ? 12.666 -14.676 -9.655 1.00 89.62 186 MET A CA 1
ATOM 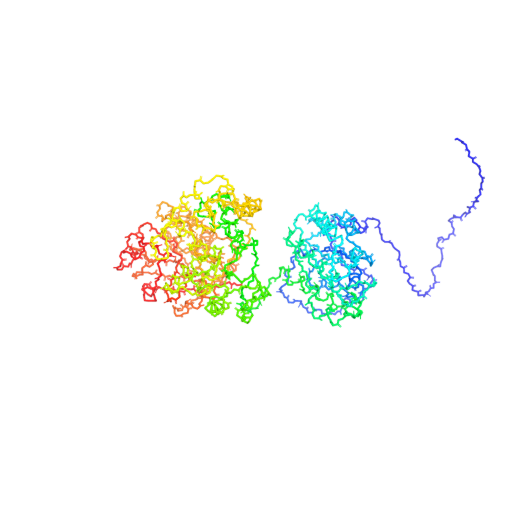1385 C C . MET A 1 186 ? 13.632 -13.783 -8.876 1.00 89.62 186 MET A C 1
ATOM 1387 O O . MET A 1 186 ? 13.379 -12.594 -8.693 1.00 89.62 186 MET A O 1
ATOM 1391 N N . TYR A 1 187 ? 14.747 -14.369 -8.449 1.00 93.94 187 TYR A N 1
ATOM 1392 C CA . TYR A 1 187 ? 15.823 -13.710 -7.717 1.00 93.94 187 TYR A CA 1
ATOM 1393 C C . TYR A 1 187 ? 17.103 -13.723 -8.561 1.00 93.94 187 TYR A C 1
ATOM 1395 O O . TYR A 1 187 ? 17.428 -14.755 -9.149 1.00 93.94 187 TYR A O 1
ATOM 1403 N N . TRP A 1 188 ? 17.859 -12.624 -8.601 1.00 94.94 188 TRP A N 1
ATOM 1404 C CA . TRP A 1 188 ? 19.163 -12.559 -9.282 1.00 94.94 188 TRP A CA 1
ATOM 1405 C C . TRP A 1 188 ? 20.208 -11.948 -8.348 1.00 94.94 188 TRP A C 1
ATOM 1407 O O . TRP A 1 188 ? 20.024 -10.826 -7.889 1.00 94.94 188 TRP A O 1
ATOM 1417 N N . THR A 1 189 ? 21.309 -12.644 -8.050 1.00 92.38 189 THR A N 1
ATOM 1418 C CA . THR A 1 189 ? 22.426 -12.011 -7.322 1.00 92.38 189 THR A CA 1
ATOM 1419 C C . THR A 1 189 ? 23.253 -11.144 -8.261 1.00 92.38 189 THR A C 1
ATOM 1421 O O . THR A 1 189 ? 23.750 -11.627 -9.278 1.00 92.38 189 THR A O 1
ATOM 1424 N N . ASN A 1 190 ? 23.436 -9.873 -7.910 1.00 89.94 190 ASN A N 1
ATOM 1425 C CA . ASN A 1 190 ? 24.411 -9.029 -8.594 1.00 89.94 190 ASN A CA 1
ATOM 1426 C C . ASN A 1 190 ? 25.852 -9.457 -8.213 1.00 89.94 190 ASN A C 1
ATOM 1428 O O . ASN A 1 190 ? 26.056 -10.326 -7.358 1.00 89.94 190 ASN A O 1
ATOM 1432 N N . THR A 1 191 ? 26.855 -8.924 -8.910 1.00 84.75 191 THR A N 1
ATOM 1433 C CA . THR A 1 191 ? 28.236 -9.446 -8.906 1.00 84.75 191 THR A CA 1
ATOM 1434 C C . THR A 1 191 ? 29.268 -8.380 -8.538 1.00 84.75 191 THR A C 1
ATOM 1436 O O . THR A 1 191 ? 29.174 -7.245 -8.997 1.00 84.75 191 THR A O 1
ATOM 1439 N N . TYR A 1 192 ? 30.263 -8.743 -7.724 1.00 85.38 192 TYR A N 1
ATOM 1440 C CA . TYR A 1 192 ? 31.357 -7.861 -7.291 1.00 85.38 192 TYR A CA 1
ATOM 1441 C C . TYR A 1 192 ? 32.671 -8.192 -8.012 1.00 85.38 192 TYR A C 1
ATOM 1443 O O . TYR A 1 192 ? 32.876 -9.327 -8.446 1.00 85.38 192 TYR A O 1
ATOM 1451 N N . GLY A 1 193 ? 33.568 -7.211 -8.088 1.00 84.12 193 GLY A N 1
ATOM 1452 C CA . GLY A 1 193 ? 34.953 -7.379 -8.516 1.00 84.12 193 GLY A CA 1
ATOM 1453 C C . GLY A 1 193 ? 35.662 -6.032 -8.626 1.00 84.12 193 GLY A C 1
ATOM 1454 O O . GLY A 1 193 ? 35.077 -5.066 -9.111 1.00 84.12 193 GLY A O 1
ATOM 1455 N N . GLU A 1 194 ? 36.923 -5.970 -8.206 1.00 79.75 194 GLU A N 1
ATOM 1456 C CA . GLU A 1 194 ? 37.762 -4.764 -8.261 1.00 79.75 194 GLU A CA 1
ATOM 1457 C C . GLU A 1 194 ? 39.120 -5.058 -8.922 1.00 79.75 194 GLU A C 1
ATOM 1459 O O . GLU A 1 194 ? 39.473 -6.210 -9.155 1.00 79.75 194 GLU A O 1
ATOM 1464 N N . GLY A 1 195 ? 39.883 -4.020 -9.278 1.00 78.88 195 GLY A N 1
ATOM 1465 C CA . GLY A 1 195 ? 41.135 -4.157 -10.037 1.00 78.88 195 GLY A CA 1
ATOM 1466 C C . GLY A 1 195 ? 40.934 -4.452 -11.533 1.00 78.88 195 GLY A C 1
ATOM 1467 O O . GLY A 1 195 ? 39.884 -4.152 -12.106 1.00 78.88 195 GLY A O 1
ATOM 1468 N N . GLU A 1 196 ? 41.952 -5.022 -12.183 1.00 76.94 196 GLU A N 1
ATOM 1469 C CA . GLU A 1 196 ? 41.971 -5.321 -13.621 1.00 76.94 196 GLU A CA 1
ATOM 1470 C C . GLU A 1 196 ? 42.176 -6.814 -13.921 1.00 76.94 196 GLU A C 1
ATOM 1472 O O . GLU A 1 196 ? 43.180 -7.414 -13.543 1.00 76.94 196 GLU A O 1
ATOM 1477 N N . TYR A 1 197 ? 41.285 -7.404 -14.721 1.00 70.88 197 TYR A N 1
ATOM 1478 C CA . TYR A 1 197 ? 41.409 -8.781 -15.201 1.00 70.88 197 TYR A CA 1
ATOM 1479 C C . TYR A 1 197 ? 41.512 -8.821 -16.731 1.00 70.88 197 TYR A C 1
ATOM 1481 O O . TYR A 1 197 ? 40.635 -8.327 -17.437 1.00 70.88 197 TYR A O 1
ATOM 1489 N N . ASN A 1 198 ? 42.589 -9.413 -17.265 1.00 69.69 198 ASN A N 1
ATOM 1490 C CA . ASN A 1 198 ? 42.873 -9.478 -18.711 1.00 69.69 198 ASN A CA 1
ATOM 1491 C C . ASN A 1 198 ? 42.760 -8.109 -19.432 1.00 69.69 198 ASN A C 1
ATOM 1493 O O . ASN A 1 198 ? 42.164 -8.012 -20.508 1.00 69.69 198 ASN A O 1
ATOM 1497 N N . ASN A 1 199 ? 43.353 -7.063 -18.840 1.00 67.50 199 ASN A N 1
ATOM 1498 C CA . ASN A 1 199 ? 43.334 -5.665 -19.306 1.00 67.50 199 ASN A CA 1
ATOM 1499 C C . ASN A 1 199 ? 41.922 -5.034 -19.362 1.00 67.50 199 ASN A C 1
ATOM 1501 O O . ASN A 1 199 ? 41.628 -4.239 -20.260 1.00 67.50 199 ASN A O 1
ATOM 1505 N N . ARG A 1 200 ? 41.033 -5.415 -18.436 1.00 70.25 200 ARG A N 1
ATOM 1506 C CA . ARG A 1 200 ? 39.675 -4.866 -18.283 1.00 70.25 200 ARG A CA 1
ATOM 1507 C C . ARG A 1 200 ? 39.433 -4.534 -16.818 1.00 70.25 200 ARG A C 1
ATOM 1509 O O . ARG A 1 200 ? 39.671 -5.392 -15.970 1.00 70.25 200 ARG A O 1
ATOM 1516 N N . SER A 1 201 ? 38.928 -3.338 -16.529 1.00 76.25 201 SER A N 1
ATOM 1517 C CA . SER A 1 201 ? 38.497 -2.977 -15.176 1.00 76.25 201 SER A CA 1
ATOM 1518 C C . SER A 1 201 ? 37.330 -3.871 -14.741 1.00 76.25 201 SER A C 1
ATOM 1520 O O . SER A 1 201 ? 36.289 -3.913 -15.406 1.00 76.25 201 SER A O 1
ATOM 1522 N N . LEU A 1 202 ? 37.507 -4.604 -13.638 1.00 77.00 202 LEU A N 1
ATOM 1523 C CA . LEU A 1 202 ? 36.458 -5.451 -13.074 1.00 77.00 202 LEU A CA 1
ATOM 1524 C C . LEU A 1 202 ? 35.342 -4.618 -12.450 1.00 77.00 202 LEU A C 1
ATOM 1526 O O . LEU A 1 202 ? 34.182 -4.962 -12.646 1.00 77.00 202 LEU A O 1
ATOM 1530 N N . SER A 1 203 ? 35.658 -3.503 -11.786 1.00 76.94 203 SER A N 1
ATOM 1531 C CA . SER A 1 203 ? 34.638 -2.652 -11.159 1.00 76.94 203 SER A CA 1
ATOM 1532 C C . SER A 1 203 ? 33.729 -1.992 -12.197 1.00 76.94 203 SER A C 1
ATOM 1534 O O . SER A 1 203 ? 32.516 -1.937 -12.008 1.00 76.94 203 SER A O 1
ATOM 1536 N N . VAL A 1 204 ? 34.285 -1.595 -13.347 1.00 74.75 204 VAL A N 1
ATOM 1537 C CA . VAL A 1 204 ? 33.504 -1.128 -14.503 1.00 74.75 204 VAL A CA 1
ATOM 1538 C C . VAL A 1 204 ? 32.696 -2.282 -15.101 1.00 74.75 204 VAL A C 1
ATOM 1540 O O . VAL A 1 204 ? 31.478 -2.184 -15.217 1.00 74.75 204 VAL A O 1
ATOM 1543 N N . GLY A 1 205 ? 33.343 -3.405 -15.438 1.00 75.06 205 GLY A N 1
ATOM 1544 C CA . GLY A 1 205 ? 32.685 -4.549 -16.080 1.00 75.06 205 GLY A CA 1
ATOM 1545 C C . GLY A 1 205 ? 31.548 -5.164 -15.253 1.00 75.06 205 GLY A C 1
ATOM 1546 O O . GLY A 1 205 ? 30.488 -5.477 -15.797 1.00 75.06 205 GLY A O 1
ATOM 1547 N N . MET A 1 206 ? 31.746 -5.302 -13.941 1.00 82.50 206 MET A N 1
ATOM 1548 C CA . MET A 1 206 ? 30.733 -5.758 -12.988 1.00 82.50 206 MET A CA 1
ATOM 1549 C C . MET A 1 206 ? 29.670 -4.686 -12.745 1.00 82.50 206 MET A C 1
ATOM 1551 O O . MET A 1 206 ? 28.492 -5.026 -12.735 1.00 82.50 206 MET A O 1
ATOM 1555 N N . GLY A 1 207 ? 30.041 -3.403 -12.645 1.00 80.69 207 GLY A N 1
ATOM 1556 C CA . GLY A 1 207 ? 29.090 -2.289 -12.555 1.00 80.69 207 GLY A CA 1
ATOM 1557 C C . GLY A 1 207 ? 28.069 -2.304 -13.696 1.00 80.69 207 GLY A C 1
ATOM 1558 O O . GLY A 1 207 ? 26.869 -2.321 -13.444 1.00 80.69 207 GLY A O 1
ATOM 1559 N N . ILE A 1 208 ? 28.536 -2.442 -14.939 1.00 77.06 208 ILE A N 1
ATOM 1560 C CA . ILE A 1 208 ? 27.684 -2.550 -16.135 1.00 77.06 208 ILE A CA 1
ATOM 1561 C C . ILE A 1 208 ? 26.767 -3.777 -16.074 1.00 77.06 208 ILE A C 1
ATOM 1563 O O . ILE A 1 208 ? 25.585 -3.695 -16.399 1.00 77.06 208 ILE A O 1
ATOM 1567 N N . ILE A 1 209 ? 27.291 -4.938 -15.674 1.00 82.75 209 ILE A N 1
ATOM 1568 C CA . ILE A 1 209 ? 26.483 -6.160 -15.554 1.00 82.75 209 ILE A CA 1
ATOM 1569 C C . ILE A 1 209 ? 25.415 -5.994 -14.462 1.00 82.75 209 ILE A C 1
ATOM 1571 O O . ILE A 1 209 ? 24.277 -6.414 -14.660 1.00 82.75 209 ILE A O 1
ATOM 1575 N N . ASN A 1 210 ? 25.735 -5.302 -13.368 1.00 88.75 210 ASN A N 1
ATOM 1576 C CA . ASN A 1 210 ? 24.802 -4.983 -12.291 1.00 88.75 210 ASN A CA 1
ATOM 1577 C C . ASN A 1 210 ? 23.731 -3.963 -12.721 1.00 88.75 210 ASN A C 1
ATOM 1579 O O . ASN A 1 210 ? 22.573 -4.128 -12.344 1.00 88.75 210 ASN A O 1
ATOM 1583 N N . GLU A 1 211 ? 24.075 -2.960 -13.540 1.00 83.00 211 GLU A N 1
ATOM 1584 C CA . GLU A 1 211 ? 23.107 -2.048 -14.174 1.00 83.00 211 GLU A CA 1
ATOM 1585 C C . GLU A 1 211 ? 22.105 -2.814 -15.047 1.00 83.00 211 GLU A C 1
ATOM 1587 O O . GLU A 1 211 ? 20.899 -2.614 -14.921 1.00 83.00 211 GLU A O 1
ATOM 1592 N N . ILE A 1 212 ? 22.583 -3.727 -15.903 1.00 82.81 212 ILE A N 1
ATOM 1593 C CA . ILE A 1 212 ? 21.707 -4.526 -16.775 1.00 82.81 212 ILE A CA 1
ATOM 1594 C C . ILE A 1 212 ? 20.832 -5.476 -15.938 1.00 82.81 212 ILE A C 1
ATOM 1596 O O . ILE A 1 212 ? 19.643 -5.614 -16.226 1.00 82.81 212 ILE A O 1
ATOM 1600 N N . ILE A 1 213 ? 21.372 -6.087 -14.873 1.00 87.00 213 ILE A N 1
ATOM 1601 C CA . ILE A 1 213 ? 20.584 -6.894 -13.923 1.00 87.00 213 ILE A CA 1
ATOM 1602 C C . ILE A 1 213 ? 19.487 -6.038 -13.276 1.00 87.00 213 ILE A C 1
ATOM 1604 O O . ILE A 1 213 ? 18.347 -6.489 -13.201 1.00 87.00 213 ILE A O 1
ATOM 1608 N N . ALA A 1 214 ? 19.789 -4.806 -12.854 1.00 76.38 214 ALA A N 1
ATOM 1609 C CA . ALA A 1 214 ? 18.806 -3.896 -12.266 1.00 76.38 214 ALA A CA 1
ATOM 1610 C C . ALA A 1 214 ? 17.722 -3.464 -13.275 1.00 76.38 214 ALA A C 1
ATOM 1612 O O . ALA A 1 214 ? 16.538 -3.498 -12.944 1.00 76.38 214 ALA A O 1
ATOM 1613 N N . GLU A 1 215 ? 18.096 -3.135 -14.517 1.00 79.81 215 GLU A N 1
ATOM 1614 C CA . GLU A 1 215 ? 17.146 -2.833 -15.600 1.00 79.81 215 GLU A CA 1
ATOM 1615 C C . GLU A 1 215 ? 16.208 -4.007 -15.893 1.00 79.81 215 GLU A C 1
ATOM 1617 O O . GLU A 1 215 ? 14.994 -3.827 -15.975 1.00 79.81 215 GLU A O 1
ATOM 1622 N N . VAL A 1 216 ? 16.756 -5.214 -16.064 1.00 80.50 216 VAL A N 1
ATOM 1623 C CA . VAL A 1 216 ? 15.964 -6.408 -16.388 1.00 80.50 216 VAL A CA 1
ATOM 1624 C C . VAL A 1 216 ? 15.105 -6.829 -15.197 1.00 80.50 216 VAL A C 1
ATOM 1626 O O . VAL A 1 216 ? 13.964 -7.245 -15.393 1.00 80.50 216 VAL A O 1
ATOM 1629 N N . ALA A 1 217 ? 15.593 -6.662 -13.966 1.00 77.19 217 ALA A N 1
ATOM 1630 C CA . ALA A 1 217 ? 14.811 -6.916 -12.763 1.00 77.19 217 ALA A CA 1
ATOM 1631 C C . ALA A 1 217 ? 13.619 -5.957 -12.626 1.00 77.19 217 ALA A C 1
ATOM 1633 O O . ALA A 1 217 ? 12.507 -6.415 -12.355 1.00 77.19 217 ALA A O 1
ATOM 1634 N N . ALA A 1 218 ? 13.821 -4.662 -12.894 1.00 68.62 218 ALA A N 1
ATOM 1635 C CA . ALA A 1 218 ? 12.746 -3.673 -12.934 1.00 68.62 218 ALA A CA 1
ATOM 1636 C C . ALA A 1 218 ? 11.742 -3.950 -14.073 1.00 68.62 218 ALA A C 1
ATOM 1638 O O . ALA A 1 218 ? 10.535 -3.847 -13.867 1.00 68.62 218 ALA A O 1
ATOM 1639 N N . GLU A 1 219 ? 12.215 -4.362 -15.256 1.00 74.31 219 GLU A N 1
ATOM 1640 C CA . GLU A 1 219 ? 11.355 -4.694 -16.403 1.00 74.31 219 GLU A CA 1
ATOM 1641 C C . GLU A 1 219 ? 10.543 -5.989 -16.187 1.00 74.31 219 GLU A C 1
ATOM 1643 O O . GLU A 1 219 ? 9.428 -6.117 -16.696 1.00 74.31 219 GLU A O 1
ATOM 1648 N N . LYS A 1 220 ? 11.093 -6.974 -15.459 1.00 74.75 220 LYS A N 1
ATOM 1649 C CA . LYS A 1 220 ? 10.525 -8.332 -15.321 1.00 74.75 220 LYS A CA 1
ATOM 1650 C C . LYS A 1 220 ? 10.016 -8.692 -13.923 1.00 74.75 220 LYS A C 1
ATOM 1652 O O . LYS A 1 220 ? 9.683 -9.856 -13.701 1.00 74.75 220 LYS A O 1
ATOM 1657 N N . ASN A 1 221 ? 9.904 -7.716 -13.019 1.00 66.12 221 ASN A N 1
ATOM 1658 C CA . ASN A 1 221 ? 9.457 -7.898 -11.633 1.00 66.12 221 ASN A CA 1
ATOM 1659 C C . ASN A 1 221 ? 10.281 -8.968 -10.886 1.00 66.12 221 ASN A C 1
ATOM 1661 O O . ASN A 1 221 ? 9.753 -9.973 -10.404 1.00 66.12 221 ASN A O 1
ATOM 1665 N N . MET A 1 222 ? 11.600 -8.769 -10.851 1.00 81.00 222 MET A N 1
ATOM 1666 C CA . MET A 1 222 ? 12.550 -9.647 -10.164 1.00 81.00 222 MET A CA 1
ATOM 1667 C C . MET A 1 222 ? 13.185 -8.956 -8.960 1.00 81.00 222 MET A C 1
ATOM 1669 O O . MET A 1 222 ? 13.376 -7.743 -8.950 1.00 81.00 222 MET A O 1
ATOM 1673 N N . THR A 1 223 ? 13.606 -9.742 -7.975 1.00 84.56 223 THR A N 1
ATOM 1674 C CA . THR A 1 223 ? 14.347 -9.243 -6.813 1.00 84.56 223 THR A CA 1
ATOM 1675 C C . THR A 1 223 ? 15.852 -9.389 -7.040 1.00 84.56 223 THR A C 1
ATOM 1677 O O . THR A 1 223 ? 16.353 -10.501 -7.224 1.00 84.56 223 THR A O 1
ATOM 1680 N N . VAL A 1 224 ? 16.598 -8.283 -6.993 1.00 86.19 224 VAL A N 1
ATOM 1681 C CA . VAL A 1 224 ? 18.069 -8.322 -7.014 1.00 86.19 224 VAL A CA 1
ATOM 1682 C C . VAL A 1 224 ? 18.588 -8.580 -5.598 1.00 86.19 224 VAL A C 1
ATOM 1684 O O . VAL A 1 224 ? 18.249 -7.844 -4.676 1.00 86.19 224 VAL A O 1
ATOM 1687 N N . LEU A 1 225 ? 19.418 -9.609 -5.416 1.00 87.25 225 LEU A N 1
ATOM 1688 C CA . LEU A 1 225 ? 20.113 -9.868 -4.153 1.00 87.25 225 LEU A CA 1
ATOM 1689 C C . LEU A 1 225 ? 21.439 -9.077 -4.145 1.00 87.25 225 LEU A C 1
ATOM 1691 O O . LEU A 1 225 ? 22.252 -9.287 -5.051 1.00 87.25 225 LEU A O 1
ATOM 1695 N N . PRO A 1 226 ? 21.669 -8.165 -3.178 1.00 86.25 226 PRO A N 1
ATOM 1696 C CA . PRO A 1 226 ? 22.669 -7.098 -3.292 1.00 86.25 226 PRO A CA 1
ATOM 1697 C C . PRO A 1 226 ? 24.077 -7.502 -2.808 1.00 86.25 226 PRO A C 1
ATOM 1699 O O . PRO A 1 226 ? 24.683 -6.822 -1.982 1.00 86.25 226 PRO A O 1
ATOM 1702 N N . TRP A 1 227 ? 24.619 -8.609 -3.324 1.00 88.38 227 TRP A N 1
ATOM 1703 C CA . TRP A 1 227 ? 25.983 -9.060 -3.014 1.00 88.38 227 TRP A CA 1
ATOM 1704 C C . TRP A 1 227 ? 27.061 -8.041 -3.420 1.00 88.38 227 TRP A C 1
ATOM 1706 O O . TRP A 1 227 ? 28.000 -7.811 -2.672 1.00 88.38 227 TRP A O 1
ATOM 1716 N N . ALA A 1 228 ? 26.909 -7.362 -4.559 1.00 81.94 228 ALA A N 1
ATOM 1717 C CA . ALA A 1 228 ? 27.864 -6.370 -5.065 1.00 81.94 228 ALA A CA 1
ATOM 1718 C C . ALA A 1 228 ? 28.022 -5.112 -4.191 1.00 81.94 228 ALA A C 1
ATOM 1720 O O . ALA A 1 228 ? 28.896 -4.291 -4.453 1.00 81.94 228 ALA A O 1
ATOM 1721 N N . THR A 1 229 ? 27.168 -4.953 -3.180 1.00 81.56 229 THR A N 1
ATOM 1722 C CA . THR A 1 229 ? 27.205 -3.863 -2.197 1.00 81.56 229 THR A CA 1
ATOM 1723 C C . THR A 1 229 ? 27.243 -4.393 -0.760 1.00 81.56 229 THR A C 1
ATOM 1725 O O . THR A 1 229 ? 26.942 -3.645 0.169 1.00 81.56 229 THR A O 1
ATOM 1728 N N . SER A 1 230 ? 27.564 -5.678 -0.556 1.00 81.31 230 SER A N 1
ATOM 1729 C CA . SER A 1 230 ? 27.760 -6.245 0.779 1.00 81.31 230 SER A CA 1
ATOM 1730 C C . SER A 1 230 ? 29.152 -5.910 1.318 1.00 81.31 230 SER A C 1
ATOM 1732 O O . SER A 1 230 ? 30.122 -5.756 0.572 1.00 81.31 230 SER A O 1
ATOM 1734 N N . THR A 1 231 ? 29.262 -5.821 2.641 1.00 80.44 231 THR A N 1
ATOM 1735 C CA . THR A 1 231 ? 30.547 -5.710 3.345 1.00 80.44 231 THR A CA 1
ATOM 1736 C C . THR A 1 231 ? 31.436 -6.929 3.099 1.00 80.44 231 THR A C 1
ATOM 1738 O O . THR A 1 231 ? 32.646 -6.812 2.947 1.00 80.44 231 THR A O 1
ATOM 1741 N N . GLU A 1 232 ? 30.812 -8.095 2.988 1.00 78.25 232 GLU A N 1
ATOM 1742 C CA . GLU A 1 232 ? 31.407 -9.408 2.806 1.00 78.25 232 GLU A CA 1
ATOM 1743 C C . GLU A 1 232 ? 32.039 -9.567 1.417 1.00 78.25 232 GLU A C 1
ATOM 1745 O O . GLU A 1 232 ? 33.066 -10.230 1.281 1.00 78.25 232 GLU A O 1
ATOM 1750 N N . ALA A 1 233 ? 31.471 -8.945 0.380 1.00 80.88 233 ALA A N 1
ATOM 1751 C CA . ALA A 1 233 ? 32.076 -8.932 -0.947 1.00 80.88 233 ALA A CA 1
ATOM 1752 C C . ALA A 1 233 ? 33.403 -8.160 -0.940 1.00 80.88 233 ALA A C 1
ATOM 1754 O O . ALA A 1 233 ? 34.406 -8.682 -1.423 1.00 80.88 233 ALA A O 1
ATOM 1755 N N . ALA A 1 234 ? 33.420 -6.978 -0.317 1.00 79.38 234 ALA A N 1
ATOM 1756 C CA . ALA A 1 234 ? 34.617 -6.149 -0.169 1.00 79.38 234 ALA A CA 1
ATOM 1757 C C . ALA A 1 234 ? 35.646 -6.709 0.839 1.00 79.38 234 ALA A C 1
ATOM 1759 O O . ALA A 1 234 ? 36.823 -6.368 0.760 1.00 79.38 234 ALA A O 1
ATOM 1760 N N . GLU A 1 235 ? 35.236 -7.564 1.786 1.00 81.25 235 GLU A N 1
ATOM 1761 C CA . GLU A 1 235 ? 36.155 -8.235 2.721 1.00 81.25 235 GLU A CA 1
ATOM 1762 C C . GLU A 1 235 ? 36.793 -9.503 2.125 1.00 81.25 235 GLU A C 1
ATOM 1764 O O . GLU A 1 235 ? 37.977 -9.760 2.355 1.00 81.25 235 GLU A O 1
ATOM 1769 N N . PHE A 1 236 ? 36.034 -10.314 1.374 1.00 78.50 236 PHE A N 1
ATOM 1770 C CA . PHE A 1 236 ? 36.478 -11.652 0.955 1.00 78.50 236 PHE A CA 1
ATOM 1771 C C . PHE A 1 236 ? 36.936 -11.779 -0.505 1.00 78.50 236 PHE A C 1
ATOM 1773 O O . PHE A 1 236 ? 37.473 -12.833 -0.856 1.00 78.50 236 PHE A O 1
ATOM 1780 N N . ILE A 1 237 ? 36.741 -10.767 -1.358 1.00 81.31 237 ILE A N 1
ATOM 1781 C CA . ILE A 1 237 ? 37.186 -10.770 -2.764 1.00 81.31 237 ILE A CA 1
ATOM 1782 C C . ILE A 1 237 ? 38.396 -9.837 -2.908 1.00 81.31 237 ILE A C 1
ATOM 1784 O O . ILE A 1 237 ? 38.320 -8.663 -2.564 1.00 81.31 237 ILE A O 1
ATOM 1788 N N . GLY A 1 238 ? 39.521 -10.368 -3.396 1.00 73.31 238 GLY A N 1
ATOM 1789 C CA . GLY A 1 238 ? 40.772 -9.618 -3.535 1.00 73.31 238 GLY A CA 1
ATOM 1790 C C . GLY A 1 238 ? 40.897 -8.822 -4.839 1.00 73.31 238 GLY A C 1
ATOM 1791 O O . GLY A 1 238 ? 40.154 -9.035 -5.800 1.00 73.31 238 GLY A O 1
ATOM 1792 N N . ASP A 1 239 ? 41.900 -7.937 -4.882 1.00 71.62 239 ASP A N 1
ATOM 1793 C CA . ASP A 1 239 ? 42.272 -7.169 -6.074 1.00 71.62 239 ASP A CA 1
ATOM 1794 C C . ASP A 1 239 ? 42.398 -8.072 -7.315 1.00 71.62 239 ASP A C 1
ATOM 1796 O O . ASP A 1 239 ? 43.192 -9.018 -7.335 1.00 71.62 239 ASP A O 1
ATOM 1800 N N . ASN A 1 240 ? 41.738 -7.682 -8.408 1.00 76.69 240 ASN A N 1
ATOM 1801 C CA . ASN A 1 240 ? 41.731 -8.353 -9.716 1.00 76.69 240 ASN A CA 1
ATOM 1802 C C . ASN A 1 240 ? 40.927 -9.669 -9.763 1.00 76.69 240 ASN A C 1
ATOM 1804 O O . ASN A 1 240 ? 41.048 -10.429 -10.730 1.00 76.69 240 ASN A O 1
ATOM 1808 N N . GLU A 1 241 ? 40.087 -9.936 -8.759 1.00 78.62 241 GLU A N 1
ATOM 1809 C CA . GLU A 1 241 ? 39.277 -11.151 -8.657 1.00 78.62 241 GLU A CA 1
ATOM 1810 C C . GLU A 1 241 ? 37.768 -10.852 -8.552 1.00 78.62 241 GLU A C 1
ATOM 1812 O O . GLU A 1 241 ? 37.338 -9.748 -8.228 1.00 78.62 241 GLU A O 1
ATOM 1817 N N . VAL A 1 242 ? 36.946 -11.869 -8.836 1.00 76.88 242 VAL A N 1
ATOM 1818 C CA . VAL A 1 242 ? 35.487 -11.870 -8.576 1.00 76.88 242 VAL A CA 1
ATOM 1819 C C . VAL A 1 242 ? 35.078 -12.936 -7.549 1.00 76.88 242 VAL A C 1
ATOM 1821 O O . VAL A 1 242 ? 33.910 -13.051 -7.193 1.00 76.88 242 VAL A O 1
ATOM 1824 N N . HIS A 1 243 ? 36.026 -13.769 -7.111 1.00 81.50 243 HIS A N 1
ATOM 1825 C CA . HIS A 1 243 ? 35.778 -14.996 -6.357 1.00 81.50 243 HIS A CA 1
ATOM 1826 C C . HIS A 1 243 ? 36.163 -14.828 -4.878 1.00 81.50 243 HIS A C 1
ATOM 1828 O O . HIS A 1 243 ? 37.315 -14.505 -4.605 1.00 81.50 243 HIS A O 1
ATOM 1834 N N . PRO A 1 244 ? 35.255 -15.079 -3.913 1.00 76.50 244 PRO A N 1
ATOM 1835 C CA . PRO A 1 244 ? 35.573 -14.944 -2.495 1.00 76.50 244 PRO A CA 1
ATOM 1836 C C . PRO A 1 244 ? 36.355 -16.166 -1.987 1.00 76.50 244 PRO A C 1
ATOM 1838 O O . PRO A 1 244 ? 35.772 -17.145 -1.507 1.00 76.50 244 PRO A O 1
ATOM 1841 N N . TYR A 1 245 ? 37.685 -16.149 -2.110 1.00 72.81 245 TYR A N 1
ATOM 1842 C CA . TYR A 1 245 ? 38.552 -17.288 -1.776 1.00 72.81 245 TYR A CA 1
ATOM 1843 C C . TYR A 1 245 ? 38.577 -17.582 -0.268 1.00 72.81 245 TYR A C 1
ATOM 1845 O O . TYR A 1 245 ? 39.369 -17.040 0.495 1.00 72.81 245 TYR A O 1
ATOM 1853 N N . GLY A 1 246 ? 37.696 -18.492 0.150 1.00 70.00 246 GLY A N 1
ATOM 1854 C CA . GLY A 1 246 ? 37.441 -18.824 1.556 1.00 70.00 246 GLY A CA 1
ATOM 1855 C C . GLY A 1 246 ? 36.196 -18.143 2.135 1.00 70.00 246 GLY A C 1
ATOM 1856 O O . GLY A 1 246 ? 35.706 -18.587 3.168 1.00 70.00 246 GLY A O 1
ATOM 1857 N N . GLY A 1 247 ? 35.635 -17.145 1.442 1.00 81.62 247 GLY A N 1
ATOM 1858 C CA . GLY A 1 247 ? 34.400 -16.444 1.816 1.00 81.62 247 GLY A CA 1
ATOM 1859 C C . GLY A 1 247 ? 33.104 -17.073 1.283 1.00 81.62 247 GLY A C 1
ATOM 1860 O O . GLY A 1 247 ? 32.026 -16.522 1.485 1.00 81.62 247 GLY A O 1
ATOM 1861 N N . TYR A 1 248 ? 33.163 -18.216 0.586 1.00 84.69 248 TYR A N 1
ATOM 1862 C CA . TYR A 1 248 ? 31.972 -18.858 0.003 1.00 84.69 248 TYR A CA 1
ATOM 1863 C C . TYR A 1 248 ? 30.909 -19.279 1.022 1.00 84.69 248 TYR A C 1
ATOM 1865 O O . TYR A 1 248 ? 29.736 -19.361 0.659 1.00 84.69 248 TYR A O 1
ATOM 1873 N N . ALA A 1 249 ? 31.290 -19.550 2.274 1.00 79.94 249 ALA A N 1
ATOM 1874 C CA . ALA A 1 249 ? 30.319 -19.815 3.328 1.00 79.94 249 ALA A CA 1
ATOM 1875 C C . ALA A 1 249 ? 29.509 -18.550 3.632 1.00 79.94 249 ALA A C 1
ATOM 1877 O O . ALA A 1 249 ? 28.286 -18.613 3.568 1.00 79.94 249 ALA A O 1
ATOM 1878 N N . GLN A 1 250 ? 30.188 -17.422 3.837 1.00 86.50 250 GLN A N 1
ATOM 1879 C CA . GLN A 1 250 ? 29.625 -16.103 4.114 1.00 86.50 250 GLN A CA 1
ATOM 1880 C C . GLN A 1 250 ? 28.773 -15.600 2.942 1.00 86.50 250 GLN A C 1
ATOM 1882 O O . GLN A 1 250 ? 27.660 -15.133 3.153 1.00 86.50 250 GLN A O 1
ATOM 1887 N N . MET A 1 251 ? 29.227 -15.795 1.697 1.00 87.31 251 MET A N 1
ATOM 1888 C CA . MET A 1 251 ? 28.416 -15.515 0.507 1.00 87.31 251 MET A CA 1
ATOM 1889 C C . MET A 1 251 ? 27.125 -16.351 0.491 1.00 87.31 251 MET A C 1
ATOM 1891 O O . MET A 1 251 ? 26.051 -15.825 0.211 1.00 87.31 251 MET A O 1
ATOM 1895 N N . ALA A 1 252 ? 27.206 -17.643 0.826 1.00 86.75 252 ALA A N 1
ATOM 1896 C CA . ALA A 1 252 ? 26.031 -18.507 0.902 1.00 86.75 252 ALA A CA 1
ATOM 1897 C C . ALA A 1 252 ? 25.121 -18.192 2.107 1.00 86.75 252 ALA A C 1
ATOM 1899 O O . ALA A 1 252 ? 23.918 -18.410 2.000 1.00 86.75 252 ALA A O 1
ATOM 1900 N N . ASP A 1 253 ? 25.655 -17.677 3.222 1.00 83.44 253 ASP A N 1
ATOM 1901 C CA . ASP A 1 253 ? 24.852 -17.162 4.342 1.00 83.44 253 ASP A CA 1
ATOM 1902 C C . ASP A 1 253 ? 24.091 -15.907 3.908 1.00 83.44 253 ASP A C 1
ATOM 1904 O O . ASP A 1 253 ? 22.865 -15.925 3.919 1.00 83.44 253 ASP A O 1
ATOM 1908 N N . PHE A 1 254 ? 24.793 -14.883 3.411 1.00 87.44 254 PHE A N 1
ATOM 1909 C CA . PHE A 1 254 ? 24.208 -13.625 2.933 1.00 87.44 254 PHE A CA 1
ATOM 1910 C C . PHE A 1 254 ? 23.117 -13.858 1.875 1.00 87.44 254 PHE A C 1
ATOM 1912 O O . PHE A 1 254 ? 22.015 -13.324 1.971 1.00 87.44 254 PHE A O 1
ATOM 1919 N N . ILE A 1 255 ? 23.375 -14.697 0.866 1.00 90.06 255 ILE A N 1
ATOM 1920 C CA . ILE A 1 255 ? 22.390 -14.981 -0.189 1.00 90.06 255 ILE A CA 1
ATOM 1921 C C . ILE A 1 255 ? 21.158 -15.719 0.356 1.00 90.06 255 ILE A C 1
ATOM 1923 O O . ILE A 1 255 ? 20.044 -15.452 -0.095 1.00 90.06 255 ILE A O 1
ATOM 1927 N N . VAL A 1 256 ? 21.316 -16.613 1.337 1.00 81.81 256 VAL A N 1
ATOM 1928 C CA . VAL A 1 256 ? 20.183 -17.314 1.965 1.00 81.81 256 VAL A CA 1
ATOM 1929 C C . VAL A 1 256 ? 19.430 -16.414 2.951 1.00 81.81 256 VAL A C 1
ATOM 1931 O O . VAL A 1 256 ? 18.205 -16.484 3.005 1.00 81.81 256 VAL A O 1
ATOM 1934 N N . GLU A 1 257 ? 20.120 -15.523 3.659 1.00 81.19 257 GLU A N 1
ATOM 1935 C CA . GLU A 1 257 ? 19.535 -14.479 4.506 1.00 81.19 257 GLU A CA 1
ATOM 1936 C C . GLU A 1 257 ? 18.680 -13.516 3.675 1.00 81.19 257 GLU A C 1
ATOM 1938 O O . GLU A 1 257 ? 17.507 -13.320 3.986 1.00 81.19 257 GLU A O 1
ATOM 1943 N N . LYS A 1 258 ? 19.195 -13.003 2.548 1.00 80.88 258 LYS A N 1
ATOM 1944 C CA . LYS A 1 258 ? 18.432 -12.106 1.660 1.00 80.88 258 LYS A CA 1
ATOM 1945 C C . LYS A 1 258 ? 17.311 -12.815 0.892 1.00 80.88 258 LYS A C 1
ATOM 1947 O O . LYS A 1 258 ? 16.306 -12.180 0.574 1.00 80.88 258 LYS A O 1
ATOM 1952 N N . LEU A 1 259 ? 17.403 -14.130 0.671 1.00 77.00 259 LEU A N 1
ATOM 1953 C CA . LEU A 1 259 ? 16.252 -14.957 0.270 1.00 77.00 259 LEU A CA 1
ATOM 1954 C C . LEU A 1 259 ? 15.233 -15.155 1.406 1.00 77.00 259 LEU A C 1
ATOM 1956 O O . LEU A 1 259 ? 14.056 -15.356 1.123 1.00 77.00 259 LEU A O 1
ATOM 1960 N N . GLY A 1 260 ? 15.661 -15.121 2.670 1.00 58.09 260 GLY A N 1
ATOM 1961 C CA . GLY A 1 260 ? 14.800 -15.197 3.853 1.00 58.09 260 GLY A CA 1
ATOM 1962 C C . GLY A 1 260 ? 14.035 -13.897 4.107 1.00 58.09 260 GLY A C 1
ATOM 1963 O O . GLY A 1 260 ? 12.818 -13.928 4.233 1.00 58.09 260 GLY A O 1
ATOM 1964 N N . GLU A 1 261 ? 14.720 -12.750 4.065 1.00 48.69 261 GLU A N 1
ATOM 1965 C CA . GLU A 1 261 ? 14.127 -11.400 4.152 1.00 48.69 261 GLU A CA 1
ATOM 1966 C C . GLU A 1 261 ? 13.088 -11.120 3.052 1.00 48.69 261 GLU A C 1
ATOM 1968 O O . GLU A 1 261 ? 12.240 -10.243 3.193 1.00 48.69 261 GLU A O 1
ATOM 1973 N N . THR A 1 262 ? 13.138 -11.878 1.953 1.00 41.12 262 THR A N 1
ATOM 1974 C CA . THR A 1 262 ? 12.234 -11.763 0.798 1.00 41.12 262 THR A CA 1
ATOM 1975 C C . THR A 1 262 ? 11.328 -12.994 0.613 1.00 41.12 262 THR A C 1
ATOM 1977 O O . THR A 1 262 ? 10.615 -13.120 -0.395 1.00 41.12 262 THR A O 1
ATOM 1980 N N . ALA A 1 263 ? 11.302 -13.890 1.607 1.00 31.47 263 ALA A N 1
ATOM 1981 C CA . ALA A 1 263 ? 10.340 -14.977 1.746 1.00 31.47 263 ALA A CA 1
ATOM 1982 C C . ALA A 1 263 ? 9.285 -14.625 2.813 1.00 31.47 263 ALA A C 1
ATOM 1984 O O . ALA A 1 263 ? 9.620 -14.066 3.854 1.00 31.47 263 ALA A O 1
ATOM 1985 N N . PRO A 1 264 ? 8.000 -14.962 2.604 1.00 30.58 264 PRO A N 1
ATOM 1986 C CA . PRO A 1 264 ? 6.979 -14.732 3.616 1.00 30.58 264 PRO A CA 1
ATOM 1987 C C . PRO A 1 264 ? 7.105 -15.769 4.741 1.00 30.58 264 PRO A C 1
ATOM 1989 O O . PRO A 1 264 ? 6.669 -16.909 4.589 1.00 30.58 264 PRO A O 1
ATOM 1992 N N . VAL A 1 265 ? 7.665 -15.361 5.880 1.00 23.98 265 VAL A N 1
ATOM 1993 C CA . VAL A 1 265 ? 7.501 -16.060 7.161 1.00 23.98 265 VAL A CA 1
ATOM 1994 C C . VAL A 1 265 ? 6.993 -15.055 8.188 1.00 23.98 265 VAL A C 1
ATOM 1996 O O . VAL A 1 265 ? 7.686 -14.115 8.561 1.00 23.98 265 VAL A O 1
ATOM 1999 N N . ASP A 1 266 ? 5.755 -15.253 8.626 1.00 26.88 266 ASP A N 1
ATOM 2000 C CA . ASP A 1 266 ? 5.126 -14.462 9.680 1.00 26.88 266 ASP A CA 1
ATOM 2001 C C . ASP A 1 266 ? 5.641 -14.918 11.057 1.00 26.88 266 ASP A C 1
ATOM 2003 O O . ASP A 1 266 ? 5.502 -16.100 11.381 1.00 26.88 266 ASP A O 1
ATOM 2007 N N . ASN A 1 267 ? 6.237 -14.012 11.849 1.00 22.73 267 ASN A N 1
ATOM 2008 C CA . ASN A 1 267 ? 5.826 -13.740 13.241 1.00 22.73 267 ASN A CA 1
ATOM 2009 C C . ASN A 1 267 ? 6.697 -12.678 13.958 1.00 22.73 267 ASN A C 1
ATOM 2011 O O . ASN A 1 267 ? 7.875 -12.884 14.234 1.00 22.73 267 ASN A O 1
ATOM 2015 N N . GLY A 1 268 ? 6.047 -11.585 14.370 1.00 24.73 268 GLY A N 1
ATOM 201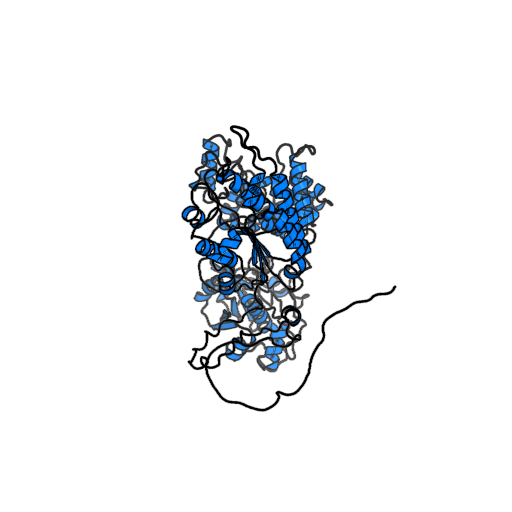6 C CA . GLY A 1 268 ? 6.222 -10.900 15.662 1.00 24.73 268 GLY A CA 1
ATOM 2017 C C . GLY A 1 268 ? 7.617 -10.595 16.244 1.00 24.73 268 GLY A C 1
ATOM 2018 O O . GLY A 1 268 ? 8.058 -11.292 17.154 1.00 24.73 268 GLY A O 1
ATOM 2019 N N . SER A 1 269 ? 8.174 -9.414 15.930 1.00 22.69 269 SER A N 1
ATOM 2020 C CA . SER A 1 269 ? 8.577 -8.433 16.967 1.00 22.69 269 SER A CA 1
ATOM 2021 C C . SER A 1 269 ? 8.936 -7.049 16.393 1.00 22.69 269 SER A C 1
ATOM 2023 O O . SER A 1 269 ? 9.931 -6.885 15.701 1.00 22.69 269 SER A O 1
ATOM 2025 N N . THR A 1 270 ? 8.148 -6.041 16.774 1.00 25.06 270 THR A N 1
ATOM 2026 C CA . THR A 1 270 ? 8.571 -4.672 17.145 1.00 25.06 270 THR A CA 1
ATOM 2027 C C . THR A 1 270 ? 9.755 -4.004 16.406 1.00 25.06 270 THR A C 1
ATOM 2029 O O . THR A 1 270 ? 10.889 -4.118 16.858 1.00 25.06 270 THR A O 1
ATOM 2032 N N . SER A 1 271 ? 9.479 -3.168 15.387 1.00 24.50 271 SER A N 1
ATOM 2033 C CA . SER A 1 271 ? 10.063 -1.804 15.220 1.00 24.50 271 SER A CA 1
ATOM 2034 C C . SER A 1 271 ? 9.659 -1.143 13.881 1.00 24.50 271 SER A C 1
ATOM 2036 O O . SER A 1 271 ? 10.493 -0.928 12.999 1.00 24.50 271 SER A O 1
ATOM 2038 N N . CYS A 1 272 ? 8.385 -0.772 13.707 1.00 24.66 272 CYS A N 1
ATOM 2039 C CA . CYS A 1 272 ? 7.915 -0.064 12.501 1.00 24.66 272 CYS A CA 1
ATOM 2040 C C . CYS A 1 272 ? 8.244 1.445 12.526 1.00 24.66 272 CYS A C 1
ATOM 2042 O O . CYS A 1 272 ? 7.352 2.287 12.532 1.00 24.66 272 CYS A O 1
ATOM 2044 N N . CYS A 1 273 ? 9.540 1.770 12.529 1.00 24.91 273 CYS A N 1
ATOM 2045 C CA . CYS A 1 273 ? 10.082 3.122 12.354 1.00 24.91 273 CYS A CA 1
ATOM 2046 C C . CYS A 1 273 ? 11.169 3.127 11.264 1.00 24.91 273 CYS A C 1
ATOM 2048 O O . CYS A 1 273 ? 12.333 3.416 11.531 1.00 24.91 273 CYS A O 1
ATOM 2050 N N . VAL A 1 274 ? 10.778 2.810 10.028 1.00 22.78 274 VAL A N 1
ATOM 2051 C CA . VAL A 1 274 ? 11.543 3.118 8.807 1.00 22.78 274 VAL A CA 1
ATOM 2052 C C . VAL A 1 274 ? 10.600 3.885 7.885 1.00 22.78 274 VAL A C 1
ATOM 2054 O O . VAL A 1 274 ? 9.410 3.580 7.837 1.00 22.78 274 VAL A O 1
ATOM 2057 N N . VAL A 1 275 ? 11.092 4.941 7.234 1.00 23.73 275 VAL A N 1
ATOM 2058 C CA . VAL A 1 275 ? 10.229 6.000 6.694 1.00 23.73 275 VAL A CA 1
ATOM 2059 C C . VAL A 1 275 ? 10.619 6.320 5.253 1.00 23.73 275 VAL A C 1
ATOM 2061 O O . VAL A 1 275 ? 11.705 6.835 5.024 1.00 23.73 275 VAL A O 1
ATOM 2064 N N . GLY A 1 276 ? 9.716 6.109 4.294 1.00 26.73 276 GLY A N 1
ATOM 2065 C CA . GLY A 1 276 ? 9.946 6.419 2.875 1.00 26.73 276 GLY A CA 1
ATOM 2066 C C . GLY A 1 276 ? 10.802 5.383 2.128 1.00 26.73 276 GLY A C 1
ATOM 2067 O O . GLY A 1 276 ? 11.758 4.831 2.662 1.00 26.73 276 GLY A O 1
ATOM 2068 N N . GLY A 1 277 ? 10.426 5.115 0.877 1.00 23.62 277 GLY A N 1
ATOM 2069 C CA . GLY A 1 277 ? 11.045 4.112 0.005 1.00 23.62 277 GLY A CA 1
ATOM 2070 C C . GLY A 1 277 ? 10.099 3.790 -1.151 1.00 23.62 277 GLY A C 1
ATOM 2071 O O . GLY A 1 277 ? 9.113 3.086 -0.967 1.00 23.62 277 GLY A O 1
ATOM 2072 N N . SER A 1 278 ? 10.335 4.396 -2.313 1.00 30.38 278 SER A N 1
ATOM 2073 C CA . SER A 1 278 ? 9.361 4.479 -3.408 1.00 30.38 278 SER A CA 1
ATOM 2074 C C . SER A 1 278 ? 9.423 3.301 -4.390 1.00 30.38 278 SER A C 1
ATOM 2076 O O . SER A 1 278 ? 10.373 3.224 -5.171 1.00 30.38 278 SER A O 1
ATOM 2078 N N . ASP A 1 279 ? 8.365 2.489 -4.464 1.00 37.53 279 ASP A N 1
ATOM 2079 C CA . ASP A 1 279 ? 8.085 1.640 -5.632 1.00 37.53 279 ASP A CA 1
ATOM 2080 C C . ASP A 1 279 ? 7.142 2.378 -6.597 1.00 37.53 279 ASP A C 1
ATOM 2082 O O . ASP A 1 279 ? 5.952 2.568 -6.333 1.00 37.53 279 ASP A O 1
ATOM 2086 N N . ALA A 1 280 ? 7.661 2.802 -7.751 1.00 33.06 280 ALA A N 1
ATOM 2087 C CA . ALA A 1 280 ? 6.869 3.552 -8.732 1.00 33.06 280 ALA A CA 1
ATOM 2088 C C . ALA A 1 280 ? 5.711 2.719 -9.326 1.00 33.06 280 ALA A C 1
ATOM 2090 O O . ALA A 1 280 ? 4.676 3.268 -9.701 1.00 33.06 280 ALA A O 1
ATOM 2091 N N . SER A 1 281 ? 5.857 1.393 -9.392 1.00 35.75 281 SER A N 1
ATOM 2092 C CA . SER A 1 281 ? 4.850 0.456 -9.909 1.00 35.75 281 SER A CA 1
ATOM 2093 C C . SER A 1 281 ? 3.634 0.311 -8.984 1.00 35.75 281 SER A C 1
ATOM 2095 O O . SER A 1 281 ? 2.499 0.389 -9.461 1.00 35.75 281 SER A O 1
ATOM 2097 N N . SER A 1 282 ? 3.850 0.158 -7.674 1.00 50.69 282 SER A N 1
ATOM 2098 C CA . SER A 1 282 ? 2.778 0.035 -6.674 1.00 50.69 282 SER A CA 1
ATOM 2099 C C . SER A 1 282 ? 2.049 1.365 -6.459 1.00 50.69 282 SER A C 1
ATOM 2101 O O . SER A 1 282 ? 0.819 1.390 -6.358 1.00 50.69 282 SER A O 1
ATOM 2103 N N . ASN A 1 283 ? 2.773 2.488 -6.521 1.00 61.12 283 ASN A N 1
ATOM 2104 C CA . ASN A 1 283 ? 2.168 3.817 -6.575 1.00 61.12 283 ASN A CA 1
ATOM 2105 C C . ASN A 1 283 ? 1.257 3.968 -7.805 1.00 61.12 283 ASN A C 1
ATOM 2107 O O . ASN A 1 283 ? 0.112 4.389 -7.663 1.00 61.12 283 ASN A O 1
ATOM 2111 N N . GLN A 1 284 ? 1.699 3.565 -9.002 1.00 70.56 284 GLN A N 1
ATOM 2112 C CA . GLN A 1 284 ? 0.872 3.623 -10.218 1.00 70.56 284 GLN A CA 1
ATOM 2113 C C . GLN A 1 284 ? -0.408 2.772 -10.112 1.00 70.56 284 GLN A C 1
ATOM 2115 O O . GLN A 1 284 ? -1.479 3.234 -10.501 1.00 70.56 284 GLN A O 1
ATOM 2120 N N . GLU A 1 285 ? -0.338 1.565 -9.542 1.00 65.25 285 GLU A N 1
ATOM 2121 C CA . GLU A 1 285 ? -1.530 0.742 -9.276 1.00 65.25 285 GLU A CA 1
ATOM 2122 C C . GLU A 1 285 ? -2.478 1.395 -8.248 1.00 65.25 285 GLU A C 1
ATOM 2124 O O . GLU A 1 285 ? -3.701 1.330 -8.397 1.00 65.25 285 GLU A O 1
ATOM 2129 N N . THR A 1 286 ? -1.924 2.086 -7.248 1.00 65.06 286 THR A N 1
ATOM 2130 C CA . THR A 1 286 ? -2.678 2.838 -6.230 1.00 65.06 286 THR A CA 1
ATOM 2131 C C . THR A 1 286 ? -3.442 4.010 -6.851 1.00 65.06 286 THR A C 1
ATOM 2133 O O . THR A 1 286 ? -4.650 4.131 -6.637 1.00 65.06 286 THR A O 1
ATOM 2136 N N . VAL A 1 287 ? -2.786 4.822 -7.693 1.00 77.69 287 VAL A N 1
ATOM 2137 C CA . VAL A 1 287 ? -3.438 5.895 -8.473 1.00 77.69 287 VAL A CA 1
ATOM 2138 C C . VAL A 1 287 ? -4.559 5.327 -9.348 1.00 77.69 287 VAL A C 1
ATOM 2140 O O . VAL A 1 287 ? -5.661 5.877 -9.377 1.00 77.69 287 VAL A O 1
ATOM 2143 N N . PHE A 1 288 ? -4.304 4.211 -10.036 1.00 77.94 288 PHE A N 1
ATOM 2144 C CA . PHE A 1 288 ? -5.262 3.599 -10.957 1.00 77.94 288 PHE A CA 1
ATOM 2145 C C . PHE A 1 288 ? -6.545 3.163 -10.243 1.00 77.94 288 PHE A C 1
ATOM 2147 O O . PHE A 1 288 ? -7.638 3.610 -10.595 1.00 77.94 288 PHE A O 1
ATOM 2154 N N . LYS A 1 289 ? -6.411 2.356 -9.181 1.00 70.94 289 LYS A N 1
ATOM 2155 C CA . LYS A 1 289 ? -7.541 1.893 -8.359 1.00 70.94 289 LYS A CA 1
ATOM 2156 C C . LYS A 1 289 ? -8.302 3.054 -7.728 1.00 70.94 289 LYS A C 1
ATOM 2158 O O . LYS A 1 289 ? -9.532 3.032 -7.709 1.00 70.94 289 LYS A O 1
ATOM 2163 N N . PHE A 1 290 ? -7.589 4.075 -7.250 1.00 79.94 290 PHE A N 1
ATOM 2164 C CA . PHE A 1 290 ? -8.202 5.279 -6.704 1.00 79.94 290 PHE A CA 1
ATOM 2165 C C . PHE A 1 290 ? -9.112 5.954 -7.737 1.00 79.94 290 PHE A C 1
ATOM 2167 O O . PHE A 1 290 ? -10.302 6.101 -7.469 1.00 79.94 290 PHE A O 1
ATOM 2174 N N . PHE A 1 291 ? -8.620 6.291 -8.934 1.00 83.69 291 PHE A N 1
ATOM 2175 C CA . PHE A 1 291 ? -9.451 6.963 -9.942 1.00 83.69 291 PHE A CA 1
ATOM 2176 C C . PHE A 1 291 ? -10.607 6.090 -10.455 1.00 83.69 291 PHE A C 1
ATOM 2178 O O . PHE A 1 291 ? -11.721 6.600 -10.591 1.00 83.69 291 PHE A O 1
ATOM 2185 N N . LEU A 1 292 ? -10.402 4.777 -10.624 1.00 77.19 292 LEU A N 1
ATOM 2186 C CA . LEU A 1 292 ? -11.498 3.845 -10.915 1.00 77.19 292 LEU A CA 1
ATOM 2187 C C . LEU A 1 292 ? -12.586 3.872 -9.822 1.00 77.19 292 LEU A C 1
ATOM 2189 O O . LEU A 1 292 ? -13.772 3.950 -10.135 1.00 77.19 292 LEU A O 1
ATOM 2193 N N . SER A 1 293 ? -12.206 3.886 -8.536 1.00 69.00 293 SER A N 1
ATOM 2194 C CA . SER A 1 293 ? -13.161 3.973 -7.414 1.00 69.00 293 SER A CA 1
ATOM 2195 C C . SER A 1 293 ? -13.959 5.284 -7.378 1.00 69.00 293 SER A C 1
ATOM 2197 O O . SER A 1 293 ? -15.076 5.315 -6.863 1.00 69.00 293 SER A O 1
ATOM 2199 N N . LYS A 1 294 ? -13.414 6.362 -7.960 1.00 78.31 294 LYS A N 1
ATOM 2200 C CA . LYS A 1 294 ? -14.097 7.654 -8.126 1.00 78.31 294 LYS A CA 1
ATOM 2201 C C . LYS A 1 294 ? -14.965 7.719 -9.398 1.00 78.31 294 LYS A C 1
ATOM 2203 O O . LYS A 1 294 ? -15.622 8.731 -9.632 1.00 78.31 294 LYS A O 1
ATOM 2208 N N . GLY A 1 295 ? -14.996 6.651 -10.201 1.00 78.06 295 GLY A N 1
ATOM 2209 C CA . GLY A 1 295 ? -15.835 6.519 -11.395 1.00 78.06 295 GLY A CA 1
ATOM 2210 C C . GLY A 1 295 ? -15.190 6.965 -12.712 1.00 78.06 295 GLY A C 1
ATOM 2211 O O . GLY A 1 295 ? -15.912 7.143 -13.691 1.00 78.06 295 GLY A O 1
ATOM 2212 N N . TYR A 1 296 ? -13.866 7.148 -12.762 1.00 88.50 296 TYR A N 1
ATOM 2213 C CA . TYR A 1 296 ? -13.145 7.275 -14.037 1.00 88.50 296 TYR A CA 1
ATOM 2214 C C . TYR A 1 296 ? -13.043 5.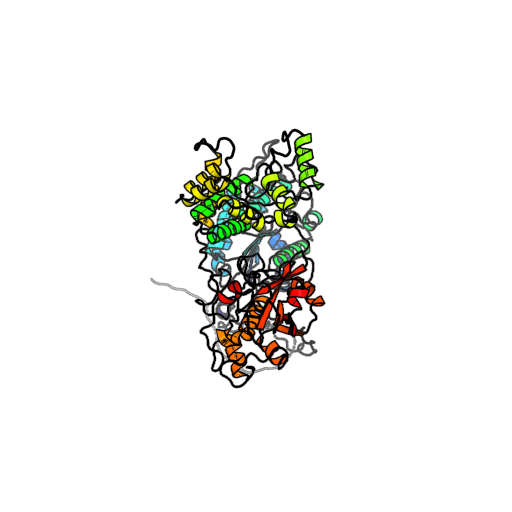914 -14.740 1.00 88.50 296 TYR A C 1
ATOM 2216 O O . TYR A 1 296 ? -13.085 4.864 -14.098 1.00 88.50 296 TYR A O 1
ATOM 2224 N N . THR A 1 297 ? -12.866 5.923 -16.062 1.00 89.62 297 THR A N 1
ATOM 2225 C CA . THR A 1 297 ? -12.526 4.709 -16.822 1.00 89.62 297 THR A CA 1
ATOM 2226 C C . THR A 1 297 ? -11.044 4.334 -16.672 1.00 89.62 297 THR A C 1
ATOM 2228 O O . THR A 1 297 ? -10.233 5.119 -16.172 1.00 89.62 297 THR A O 1
ATOM 2231 N N . ALA A 1 298 ? -10.664 3.140 -17.137 1.00 79.75 298 ALA A N 1
ATOM 2232 C CA . ALA A 1 298 ? -9.271 2.691 -17.164 1.00 79.75 298 ALA A CA 1
ATOM 2233 C C . ALA A 1 298 ? -8.380 3.616 -18.016 1.00 79.75 298 ALA A C 1
ATOM 2235 O O . ALA A 1 298 ? -7.254 3.927 -17.632 1.00 79.75 298 ALA A O 1
ATOM 2236 N N . GLU A 1 299 ? -8.898 4.107 -19.141 1.00 89.12 299 GLU A N 1
ATOM 2237 C CA . GLU A 1 299 ? -8.228 5.057 -20.030 1.00 89.12 299 GLU A CA 1
ATOM 2238 C C . GLU A 1 299 ? -8.010 6.405 -19.332 1.00 89.12 299 GLU A C 1
ATOM 2240 O O . GLU A 1 299 ? -6.914 6.965 -19.367 1.00 89.12 299 GLU A O 1
ATOM 2245 N N . GLN A 1 300 ? -9.041 6.894 -18.636 1.00 93.94 300 GLN A N 1
ATOM 2246 C CA . GLN A 1 300 ? -9.006 8.148 -17.885 1.00 93.94 300 GLN A CA 1
ATOM 2247 C C . GLN A 1 300 ? -8.021 8.082 -16.710 1.00 93.94 300 GLN A C 1
ATOM 2249 O O . GLN A 1 300 ? -7.217 8.997 -16.533 1.00 93.94 300 GLN A O 1
ATOM 2254 N N . ALA A 1 301 ? -8.031 6.987 -15.942 1.00 89.75 301 ALA A N 1
ATOM 2255 C CA . ALA A 1 301 ? -7.092 6.753 -14.845 1.00 89.75 301 ALA A CA 1
ATOM 2256 C C . ALA A 1 301 ? -5.636 6.635 -15.340 1.00 89.75 301 ALA A C 1
ATOM 2258 O O . ALA A 1 301 ? -4.730 7.231 -14.756 1.00 89.75 301 ALA A O 1
ATOM 2259 N N . ALA A 1 302 ? -5.406 5.934 -16.455 1.00 82.50 302 ALA A N 1
ATOM 2260 C CA . ALA A 1 302 ? -4.087 5.833 -17.075 1.00 82.50 302 ALA A CA 1
ATOM 2261 C C . ALA A 1 302 ? -3.574 7.180 -17.622 1.00 82.50 302 ALA A C 1
ATOM 2263 O O . ALA A 1 302 ? -2.390 7.488 -17.481 1.00 82.50 302 ALA A O 1
ATOM 2264 N N . GLY A 1 303 ? -4.457 8.025 -18.168 1.00 82.75 303 GLY A N 1
ATOM 2265 C CA . GLY A 1 303 ? -4.112 9.380 -18.610 1.00 82.75 303 GLY A CA 1
ATOM 2266 C C . GLY A 1 303 ? -3.626 10.300 -17.481 1.00 82.75 303 GLY A C 1
ATOM 2267 O O . GLY A 1 303 ? -2.707 11.097 -17.690 1.00 82.75 303 GLY A O 1
ATOM 2268 N N . VAL A 1 304 ? -4.173 10.152 -16.266 1.00 95.69 304 VAL A N 1
ATOM 2269 C CA . VAL A 1 304 ? -3.641 10.826 -15.065 1.00 95.69 304 VAL A CA 1
ATOM 2270 C C . VAL A 1 304 ? -2.247 10.291 -14.720 1.00 95.69 304 VAL A C 1
ATOM 2272 O O . VAL A 1 304 ? -1.323 11.071 -14.493 1.00 95.69 304 VAL A O 1
ATOM 2275 N N . ILE A 1 305 ? -2.065 8.966 -14.738 1.00 86.62 305 ILE A N 1
ATOM 2276 C CA . ILE A 1 305 ? -0.786 8.320 -14.406 1.00 86.62 305 ILE A CA 1
ATOM 2277 C C . ILE A 1 305 ? 0.336 8.747 -15.355 1.00 86.62 305 ILE A C 1
ATOM 2279 O O . ILE A 1 305 ? 1.416 9.093 -14.884 1.00 86.62 305 ILE A O 1
ATOM 2283 N N . GLY A 1 306 ? 0.095 8.787 -16.669 1.00 72.62 306 GLY A N 1
ATOM 2284 C CA . GLY A 1 306 ? 1.108 9.221 -17.639 1.00 72.62 306 GLY A CA 1
ATOM 2285 C C . GLY A 1 306 ? 1.596 10.658 -17.420 1.00 72.62 306 GLY A C 1
ATOM 2286 O O . GLY A 1 306 ? 2.752 10.967 -17.705 1.00 72.62 306 GLY A O 1
ATOM 2287 N N . ASN A 1 307 ? 0.758 11.521 -16.836 1.00 91.69 307 ASN A N 1
ATOM 2288 C CA . ASN A 1 307 ? 1.172 12.852 -16.391 1.00 91.69 307 ASN A CA 1
ATOM 2289 C C . ASN A 1 307 ? 1.977 12.794 -15.088 1.00 91.69 307 ASN A C 1
ATOM 2291 O O . ASN A 1 307 ? 3.087 13.315 -15.058 1.00 91.69 307 ASN A O 1
ATOM 2295 N N . MET A 1 308 ? 1.500 12.085 -14.058 1.00 92.00 308 MET A N 1
ATOM 2296 C CA . MET A 1 308 ? 2.242 11.912 -12.796 1.00 92.00 308 MET A CA 1
ATOM 2297 C C . MET A 1 308 ? 3.623 11.258 -12.985 1.00 92.00 308 MET A C 1
ATOM 2299 O O . MET A 1 308 ? 4.548 11.548 -12.227 1.00 92.00 308 MET A O 1
ATOM 2303 N N . ILE A 1 309 ? 3.793 10.395 -13.994 1.00 76.44 309 ILE A N 1
ATOM 2304 C CA . ILE A 1 309 ? 5.099 9.838 -14.377 1.00 76.44 309 ILE A CA 1
ATOM 2305 C C . ILE A 1 309 ? 6.035 10.956 -14.861 1.00 76.44 309 ILE A C 1
ATOM 2307 O O . ILE A 1 309 ? 7.167 11.030 -14.390 1.00 76.44 309 ILE A O 1
ATOM 2311 N N . GLY A 1 310 ? 5.556 11.852 -15.732 1.00 72.88 310 GLY A N 1
ATOM 2312 C CA . GLY A 1 310 ? 6.324 13.002 -16.222 1.00 72.88 310 GLY A CA 1
ATOM 2313 C C . GLY A 1 310 ? 6.598 14.081 -15.166 1.00 72.88 310 GLY A C 1
ATOM 2314 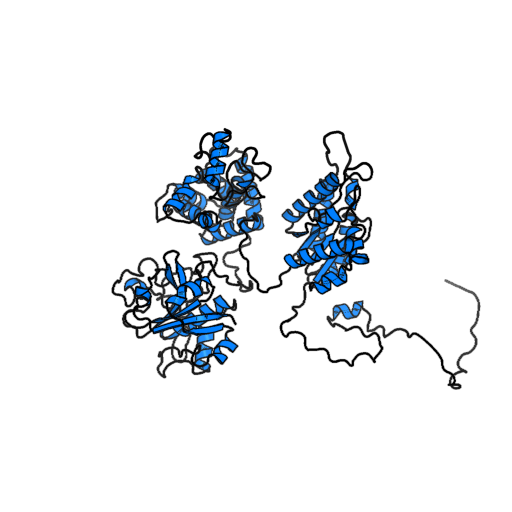O O . GLY A 1 310 ? 7.659 14.697 -15.195 1.00 72.88 310 GLY A O 1
ATOM 2315 N N . GLU A 1 311 ? 5.678 14.293 -14.219 1.00 84.00 311 GLU A N 1
ATOM 2316 C CA . GLU A 1 311 ? 5.840 15.279 -13.140 1.00 84.00 311 GLU A CA 1
ATOM 2317 C C . GLU A 1 311 ? 6.738 14.779 -11.992 1.00 84.00 311 GLU A C 1
ATOM 2319 O O . GLU A 1 311 ? 7.587 15.517 -11.493 1.00 84.00 311 GLU A O 1
ATOM 2324 N N . SER A 1 312 ? 6.557 13.533 -11.535 1.00 81.50 312 SER A N 1
ATOM 2325 C CA . SER A 1 312 ? 7.164 13.044 -10.283 1.00 81.50 312 SER A CA 1
ATOM 2326 C C . SER A 1 312 ? 7.706 11.612 -10.323 1.00 81.50 312 SER A C 1
ATOM 2328 O O . SER A 1 312 ? 8.250 11.149 -9.321 1.00 81.50 312 SER A O 1
ATOM 2330 N N . GLY A 1 313 ? 7.532 10.874 -11.425 1.00 73.06 313 GLY A N 1
ATOM 2331 C CA . GLY A 1 313 ? 7.682 9.412 -11.427 1.00 73.06 313 GLY A CA 1
ATOM 2332 C C . GLY A 1 313 ? 6.598 8.691 -10.608 1.00 73.06 313 GLY A C 1
ATOM 2333 O O . GLY A 1 313 ? 6.773 7.531 -10.243 1.00 73.06 313 GLY A O 1
ATOM 2334 N N . VAL A 1 314 ? 5.484 9.373 -10.310 1.00 75.25 314 VAL A N 1
ATOM 2335 C CA . VAL A 1 314 ? 4.448 8.970 -9.338 1.00 75.25 314 VAL A CA 1
ATOM 2336 C C . VAL A 1 314 ? 5.008 8.820 -7.915 1.00 75.25 314 VAL A C 1
ATOM 2338 O O . VAL A 1 314 ? 4.735 7.844 -7.216 1.00 75.25 314 VAL A O 1
ATOM 2341 N N . ASN A 1 315 ? 5.804 9.795 -7.469 1.00 75.94 315 ASN A N 1
ATOM 2342 C CA . ASN A 1 315 ? 6.368 9.840 -6.118 1.00 75.94 315 ASN A CA 1
ATOM 2343 C C . ASN A 1 315 ? 5.815 11.049 -5.323 1.00 75.94 315 ASN A C 1
ATOM 2345 O O . ASN A 1 315 ? 6.050 12.196 -5.717 1.00 75.94 315 ASN A O 1
ATOM 2349 N N . PRO A 1 316 ? 5.104 10.833 -4.194 1.00 81.75 316 PRO A N 1
ATOM 2350 C CA . PRO A 1 316 ? 4.498 11.912 -3.409 1.00 81.75 316 PRO A CA 1
ATOM 2351 C C . PRO A 1 316 ? 5.511 12.783 -2.643 1.00 81.75 316 PRO A C 1
ATOM 2353 O O . PRO A 1 316 ? 5.154 13.879 -2.214 1.00 81.75 316 PRO A O 1
ATOM 2356 N N . LEU A 1 317 ? 6.767 12.345 -2.490 1.00 84.56 317 LEU A N 1
ATOM 2357 C CA . LEU A 1 317 ? 7.837 13.110 -1.834 1.00 84.56 317 LEU A CA 1
ATOM 2358 C C . LEU A 1 317 ? 8.685 13.934 -2.817 1.00 84.56 317 LEU A C 1
ATOM 2360 O O . LEU A 1 317 ? 9.677 14.556 -2.416 1.00 84.56 317 LEU A O 1
ATOM 2364 N N . LYS A 1 318 ? 8.353 13.913 -4.116 1.00 86.81 318 LYS A N 1
ATOM 2365 C CA . LYS A 1 318 ? 9.225 14.500 -5.133 1.00 86.81 318 LYS A CA 1
ATOM 2366 C C . LYS A 1 318 ? 9.155 16.021 -5.124 1.00 86.81 318 LYS A C 1
ATOM 2368 O O . LYS A 1 318 ? 8.080 16.603 -5.259 1.00 86.81 318 LYS A O 1
ATOM 2373 N N . MET A 1 319 ? 10.313 16.662 -5.014 1.00 92.12 319 MET A N 1
ATOM 2374 C CA . MET A 1 319 ? 10.470 18.112 -5.098 1.00 92.12 319 MET A CA 1
ATOM 2375 C C . MET A 1 319 ? 11.138 18.486 -6.419 1.00 92.12 319 MET A C 1
ATOM 2377 O O . MET A 1 319 ? 12.130 17.870 -6.822 1.00 92.12 319 MET A O 1
ATOM 2381 N N . GLN A 1 320 ? 10.613 19.514 -7.080 1.00 86.94 320 GLN A N 1
ATOM 2382 C CA . GLN A 1 320 ? 11.161 19.995 -8.342 1.00 86.94 320 GLN A CA 1
ATOM 2383 C C . GLN A 1 320 ? 12.639 20.392 -8.187 1.00 86.94 320 GLN A C 1
ATOM 2385 O O . GLN A 1 320 ? 13.054 20.894 -7.141 1.00 86.94 320 GLN A O 1
ATOM 2390 N N . PHE A 1 321 ? 13.435 20.173 -9.237 1.00 84.31 321 PHE A N 1
ATOM 2391 C CA . PHE A 1 321 ? 14.891 20.392 -9.266 1.00 84.31 321 PHE A CA 1
ATOM 2392 C C . PHE A 1 321 ? 15.728 19.461 -8.356 1.00 84.31 321 PHE A C 1
ATOM 2394 O O . PHE A 1 321 ? 16.955 19.549 -8.376 1.00 84.31 321 PHE A O 1
ATOM 2401 N N . VAL A 1 322 ? 15.111 18.524 -7.619 1.00 80.56 322 VAL A N 1
ATOM 2402 C CA . VAL A 1 322 ? 15.800 17.525 -6.776 1.00 80.56 322 VAL A CA 1
ATOM 2403 C C . VAL A 1 322 ? 15.602 16.117 -7.356 1.00 80.56 322 VAL A C 1
ATOM 2405 O O . VAL A 1 322 ? 14.740 15.340 -6.946 1.00 80.56 322 VAL A O 1
ATOM 2408 N N . TYR A 1 323 ? 16.392 15.787 -8.381 1.00 59.78 323 TYR A N 1
ATOM 2409 C CA . TYR A 1 323 ? 16.175 14.577 -9.187 1.00 59.78 323 TYR A CA 1
ATOM 2410 C C . TYR A 1 323 ? 16.698 13.288 -8.537 1.00 59.78 323 TYR A C 1
ATOM 2412 O O . TYR A 1 323 ? 15.992 12.283 -8.546 1.00 59.78 323 TYR A O 1
ATOM 2420 N N . SER A 1 324 ? 17.885 13.320 -7.929 1.00 59.09 324 SER A N 1
ATOM 2421 C CA . SER A 1 324 ? 18.444 12.231 -7.114 1.00 59.09 324 SER A CA 1
ATOM 2422 C C . SER A 1 324 ? 19.472 12.788 -6.123 1.00 59.09 324 SER A C 1
ATOM 2424 O O . SER A 1 324 ? 19.934 13.916 -6.296 1.00 59.09 324 SER A O 1
ATOM 2426 N N . TYR A 1 325 ? 19.862 11.993 -5.123 1.00 56.19 325 TYR A N 1
ATOM 2427 C CA . TYR A 1 325 ? 20.847 12.357 -4.091 1.00 56.19 325 TYR A CA 1
ATOM 2428 C C . TYR A 1 325 ? 22.222 12.785 -4.650 1.00 56.19 325 TYR A C 1
ATOM 2430 O O . TYR A 1 325 ? 22.914 13.596 -4.040 1.00 56.19 325 TYR A O 1
ATOM 2438 N N . GLU A 1 326 ? 22.616 12.296 -5.834 1.00 54.66 326 GLU A N 1
ATOM 2439 C CA . GLU A 1 326 ? 23.837 12.742 -6.528 1.00 54.66 326 GLU A CA 1
ATOM 2440 C C . GLU A 1 326 ? 23.595 13.891 -7.523 1.00 54.66 326 GLU A C 1
ATOM 2442 O O . GLU A 1 326 ? 24.475 14.725 -7.733 1.00 54.66 326 GLU A O 1
ATOM 2447 N N . ASN A 1 327 ? 22.399 13.985 -8.115 1.00 56.53 327 ASN A N 1
ATOM 2448 C CA . ASN A 1 327 ? 22.076 15.016 -9.109 1.00 56.53 327 ASN A CA 1
ATOM 2449 C C . ASN A 1 327 ? 21.573 16.337 -8.478 1.00 56.53 327 ASN A C 1
ATOM 2451 O O . ASN A 1 327 ? 21.484 17.359 -9.153 1.00 56.53 327 ASN A O 1
ATOM 2455 N N . SER A 1 328 ? 21.289 16.365 -7.172 1.00 64.38 328 SER A N 1
ATOM 2456 C CA . SER A 1 328 ? 20.874 17.547 -6.394 1.00 64.38 328 SER A CA 1
ATOM 2457 C C . SER A 1 328 ? 22.024 18.536 -6.110 1.00 64.38 328 SER A C 1
ATOM 2459 O O . SER A 1 328 ? 22.205 19.017 -4.987 1.00 64.38 328 SER A O 1
ATOM 2461 N N . SER A 1 329 ? 22.848 18.820 -7.121 1.00 60.62 329 SER A N 1
ATOM 2462 C CA . SER A 1 329 ? 24.082 19.603 -6.998 1.00 60.62 329 SER A CA 1
ATOM 2463 C C . SER A 1 329 ? 23.839 21.011 -6.445 1.00 60.62 329 SER A C 1
ATOM 2465 O O . SER A 1 329 ? 23.280 21.878 -7.112 1.00 60.62 329 SER A O 1
ATOM 2467 N N . GLY A 1 330 ? 24.324 21.258 -5.225 1.00 67.31 330 GLY A N 1
ATOM 2468 C CA . GLY A 1 330 ? 24.205 22.545 -4.534 1.00 67.31 330 GLY A CA 1
ATOM 2469 C C . GLY A 1 330 ? 23.186 22.577 -3.393 1.00 67.31 330 GLY A C 1
ATOM 2470 O O . GLY A 1 330 ? 23.151 23.590 -2.691 1.00 67.31 330 GLY A O 1
ATOM 2471 N N . VAL A 1 331 ? 22.433 21.491 -3.185 1.00 82.75 331 VAL A N 1
ATOM 2472 C CA . VAL A 1 331 ? 21.650 21.218 -1.969 1.00 82.75 331 VAL A CA 1
ATOM 2473 C C . VAL A 1 331 ? 22.504 20.415 -0.978 1.00 82.75 331 VAL A C 1
ATOM 2475 O O . VAL A 1 331 ? 23.281 19.546 -1.377 1.00 82.75 331 VAL A O 1
ATOM 2478 N N . ASP A 1 332 ? 22.365 20.695 0.316 1.00 86.06 332 ASP A N 1
ATOM 2479 C CA . ASP A 1 332 ? 22.932 19.888 1.396 1.00 86.06 332 ASP A CA 1
ATOM 2480 C C . ASP A 1 332 ? 22.288 18.492 1.417 1.00 86.06 332 ASP A C 1
ATOM 2482 O O . ASP A 1 332 ? 21.100 18.338 1.706 1.00 86.06 332 ASP A O 1
ATOM 2486 N N . LYS A 1 333 ? 23.097 17.470 1.125 1.00 83.75 333 LYS A N 1
ATOM 2487 C CA . LYS A 1 333 ? 22.677 16.066 1.064 1.00 83.75 333 LYS A CA 1
ATOM 2488 C C . LYS A 1 333 ? 22.094 15.538 2.381 1.00 83.75 333 LYS A C 1
ATOM 2490 O O . LYS A 1 333 ? 21.311 14.601 2.339 1.00 83.75 333 LYS A O 1
ATOM 2495 N N . SER A 1 334 ? 22.410 16.141 3.531 1.00 86.06 334 SER A N 1
ATOM 2496 C CA . SER A 1 334 ? 21.817 15.752 4.824 1.00 86.06 334 SER A CA 1
ATOM 2497 C C . SER A 1 334 ? 20.333 16.124 4.969 1.00 86.06 334 SER A C 1
ATOM 2499 O O . SER A 1 334 ? 19.671 15.654 5.891 1.00 86.06 334 SER A O 1
ATOM 2501 N N . LEU A 1 335 ? 19.797 16.939 4.052 1.00 85.06 335 LEU A N 1
ATOM 2502 C CA . LEU A 1 335 ? 18.376 17.291 3.971 1.00 85.06 335 LEU A CA 1
ATOM 2503 C C . LEU A 1 335 ? 17.574 16.369 3.034 1.00 85.06 335 LEU A C 1
ATOM 2505 O O . LEU A 1 335 ? 16.368 16.578 2.874 1.00 85.06 335 LEU A O 1
ATOM 2509 N N . LEU A 1 336 ? 18.230 15.396 2.397 1.00 79.81 336 LEU A N 1
ATOM 2510 C CA . LEU A 1 336 ? 17.676 14.557 1.337 1.00 79.81 336 LEU A CA 1
ATOM 2511 C C . LEU A 1 336 ? 17.679 13.083 1.737 1.00 79.81 336 LEU A C 1
ATOM 2513 O O . LEU A 1 336 ? 18.612 12.599 2.375 1.00 79.81 336 LEU A O 1
ATOM 2517 N N . GLU A 1 337 ? 16.670 12.352 1.279 1.00 75.06 337 GLU A N 1
ATOM 2518 C CA . GLU A 1 337 ? 16.677 10.891 1.345 1.00 75.06 337 GLU A CA 1
ATOM 2519 C C . GLU A 1 337 ? 17.642 10.301 0.288 1.00 75.06 337 GLU A C 1
ATOM 2521 O O . GLU A 1 337 ? 17.949 10.974 -0.703 1.00 75.06 337 GLU A O 1
ATOM 2526 N N . PRO A 1 338 ? 18.108 9.040 0.417 1.00 62.94 338 PRO A N 1
ATOM 2527 C CA . PRO A 1 338 ? 19.083 8.447 -0.513 1.00 62.94 338 PRO A CA 1
ATOM 2528 C C . PRO A 1 338 ? 18.635 8.360 -1.985 1.00 62.94 338 PRO A C 1
ATOM 2530 O O . PRO A 1 338 ? 19.471 8.297 -2.884 1.00 62.94 338 PRO A O 1
ATOM 2533 N N . ASN A 1 339 ? 17.327 8.390 -2.259 1.00 55.97 339 ASN A N 1
ATOM 2534 C CA . ASN A 1 339 ? 16.756 8.466 -3.611 1.00 55.97 339 ASN A CA 1
ATOM 2535 C C . ASN A 1 339 ? 16.590 9.918 -4.130 1.00 55.97 339 ASN A C 1
ATOM 2537 O O . ASN A 1 339 ? 16.198 10.130 -5.278 1.00 55.97 339 ASN A O 1
ATOM 2541 N N . GLY A 1 340 ? 16.926 10.928 -3.321 1.00 69.25 340 GLY A N 1
ATOM 2542 C CA . GLY A 1 340 ? 16.725 12.349 -3.614 1.00 69.25 340 GLY A CA 1
ATOM 2543 C C . GLY A 1 340 ? 15.302 12.850 -3.366 1.00 69.25 340 GLY A C 1
ATOM 2544 O O . GLY A 1 340 ? 14.879 13.799 -4.028 1.00 69.25 340 GLY A O 1
ATOM 2545 N N . ASP A 1 341 ? 14.551 12.212 -2.470 1.00 80.56 341 ASP A N 1
ATOM 2546 C CA . ASP A 1 341 ? 13.259 12.718 -2.002 1.00 80.56 341 ASP A CA 1
ATOM 2547 C C . ASP A 1 341 ? 13.424 13.777 -0.904 1.00 80.56 341 ASP A C 1
ATOM 2549 O O . ASP A 1 341 ? 14.448 13.835 -0.215 1.00 80.56 341 ASP A O 1
ATOM 2553 N N . VAL A 1 342 ? 12.403 14.628 -0.743 1.00 86.56 342 VAL A N 1
ATOM 2554 C CA . VAL A 1 342 ? 12.411 15.733 0.226 1.00 86.56 342 VAL A CA 1
ATOM 2555 C C . VAL A 1 342 ? 11.186 15.652 1.126 1.00 86.56 342 VAL A C 1
ATOM 2557 O O . VAL A 1 342 ? 10.054 15.833 0.680 1.00 86.56 342 VAL A O 1
ATOM 2560 N N . ARG A 1 343 ? 11.407 15.444 2.425 1.00 87.12 343 ARG A N 1
ATOM 2561 C CA . ARG A 1 343 ? 10.352 15.571 3.442 1.00 87.12 343 ARG A CA 1
ATOM 2562 C C . ARG A 1 343 ? 9.967 17.030 3.637 1.00 87.12 343 ARG A C 1
ATOM 2564 O O . ARG A 1 343 ? 10.819 17.919 3.587 1.00 87.12 343 ARG A O 1
ATOM 2571 N N . LEU A 1 344 ? 8.712 17.287 3.983 1.00 89.25 344 LEU A N 1
ATOM 2572 C CA . LEU A 1 344 ? 8.204 18.633 4.252 1.00 89.25 344 LEU A CA 1
ATOM 2573 C C . LEU A 1 344 ? 8.874 19.288 5.468 1.00 89.25 344 LEU A C 1
ATOM 2575 O O . LEU A 1 344 ? 8.937 20.510 5.544 1.00 89.25 344 LEU A O 1
ATOM 2579 N N . ALA A 1 345 ? 9.440 18.494 6.383 1.00 90.19 345 ALA A N 1
ATOM 2580 C CA . ALA A 1 345 ? 10.301 18.988 7.462 1.00 90.19 345 ALA A CA 1
ATOM 2581 C C . ALA A 1 345 ? 11.586 19.687 6.957 1.00 90.19 345 ALA A C 1
ATOM 2583 O O . ALA A 1 345 ? 12.088 20.591 7.621 1.00 90.19 345 ALA A O 1
ATOM 2584 N N . ASN A 1 346 ? 12.084 19.305 5.775 1.00 91.56 346 ASN A N 1
ATOM 2585 C CA . ASN A 1 346 ? 13.304 19.841 5.162 1.00 91.56 346 ASN A CA 1
ATOM 2586 C C . ASN A 1 346 ? 13.013 20.820 4.005 1.00 91.56 346 ASN A C 1
ATOM 2588 O O . ASN A 1 346 ? 13.928 21.508 3.545 1.00 91.56 346 ASN A O 1
ATOM 2592 N N . PHE A 1 347 ? 11.759 20.904 3.538 1.00 93.56 347 PHE A N 1
ATOM 2593 C CA . PHE A 1 347 ? 11.364 21.631 2.324 1.00 93.56 347 PHE A CA 1
ATOM 2594 C C . PHE A 1 347 ? 11.837 23.091 2.307 1.00 93.56 347 PHE A C 1
ATOM 2596 O O . PHE A 1 347 ? 12.498 23.498 1.354 1.00 93.56 347 PHE A O 1
ATOM 2603 N N . ASP A 1 348 ? 11.582 23.868 3.365 1.00 93.00 348 ASP A N 1
ATOM 2604 C CA . ASP A 1 348 ? 11.978 25.286 3.422 1.00 93.00 348 ASP A CA 1
ATOM 2605 C C . ASP A 1 348 ? 13.502 25.477 3.389 1.00 93.00 348 ASP A C 1
ATOM 2607 O O . ASP A 1 348 ? 14.001 26.444 2.804 1.00 93.00 348 ASP A O 1
ATOM 2611 N N . ALA A 1 349 ? 14.263 24.546 3.973 1.00 94.12 349 ALA A N 1
ATOM 2612 C CA . ALA A 1 349 ? 15.722 24.576 3.960 1.00 94.12 349 ALA A CA 1
ATOM 2613 C C . ALA A 1 349 ? 16.277 24.252 2.562 1.00 94.12 349 ALA A C 1
ATOM 2615 O O . ALA A 1 349 ? 17.150 24.972 2.071 1.00 94.12 349 ALA A O 1
ATOM 2616 N N . VAL A 1 350 ? 15.732 23.233 1.887 1.00 93.56 350 VAL A N 1
ATOM 2617 C CA . VAL A 1 350 ? 16.091 22.879 0.502 1.00 93.56 350 VAL A CA 1
ATOM 2618 C C . VAL A 1 350 ? 15.692 23.997 -0.468 1.00 93.56 350 VAL A C 1
ATOM 2620 O O . VAL A 1 350 ? 16.524 24.466 -1.246 1.00 93.56 350 VAL A O 1
ATOM 2623 N N . ALA A 1 351 ? 14.462 24.507 -0.374 1.00 92.25 351 ALA A N 1
ATOM 2624 C CA . ALA A 1 351 ? 13.954 25.599 -1.205 1.00 92.25 351 ALA A CA 1
ATOM 2625 C C . ALA A 1 351 ? 14.793 26.878 -1.050 1.00 92.25 351 ALA A C 1
ATOM 2627 O O . ALA A 1 351 ? 15.141 27.522 -2.043 1.00 92.25 351 ALA A O 1
ATOM 2628 N N . SER A 1 352 ? 15.186 27.216 0.183 1.00 93.00 352 SER A N 1
ATOM 2629 C CA . SER A 1 352 ? 16.079 28.347 0.456 1.00 93.00 352 SER A CA 1
ATOM 2630 C C . SER A 1 352 ? 17.452 28.173 -0.196 1.00 93.00 352 SER A C 1
ATOM 2632 O O . SER A 1 352 ? 18.025 29.146 -0.682 1.00 93.00 352 SER A O 1
ATOM 2634 N N . GLN A 1 353 ? 17.995 26.953 -0.244 1.00 93.38 353 GLN A N 1
ATOM 2635 C CA . GLN A 1 353 ? 19.261 26.687 -0.932 1.00 93.38 353 GLN A CA 1
ATOM 2636 C C . GLN A 1 353 ? 19.114 26.813 -2.454 1.00 93.38 353 GLN A C 1
ATOM 2638 O O . GLN A 1 353 ? 19.920 27.509 -3.069 1.00 93.38 353 GLN A O 1
ATOM 2643 N N . LEU A 1 354 ? 18.058 26.253 -3.055 1.00 90.44 354 LEU A N 1
ATOM 2644 C CA . LEU A 1 354 ? 17.789 26.372 -4.496 1.00 90.44 354 LEU A CA 1
ATOM 2645 C C . LEU A 1 354 ? 17.647 27.842 -4.945 1.00 90.44 354 LEU A C 1
ATOM 2647 O O . LEU A 1 354 ? 18.225 28.229 -5.964 1.00 90.44 354 LEU A O 1
ATOM 2651 N N . VAL A 1 355 ? 16.964 28.682 -4.154 1.00 91.25 355 VAL A N 1
ATOM 2652 C CA . VAL A 1 355 ? 16.871 30.137 -4.392 1.00 91.25 355 VAL A CA 1
ATOM 2653 C C . VAL A 1 355 ? 18.236 30.819 -4.239 1.00 91.25 355 VAL A C 1
ATOM 2655 O O . VAL A 1 355 ? 18.671 31.536 -5.136 1.00 91.25 355 VAL A O 1
ATOM 2658 N N . ASN A 1 356 ? 18.959 30.571 -3.141 1.00 91.88 356 ASN A N 1
ATOM 2659 C CA . ASN A 1 356 ? 20.264 31.201 -2.883 1.00 91.88 356 ASN A CA 1
ATOM 2660 C C . ASN A 1 356 ? 21.363 30.789 -3.885 1.00 91.88 356 ASN A C 1
ATOM 2662 O O . ASN A 1 356 ? 22.362 31.495 -4.026 1.00 91.88 356 ASN A O 1
ATOM 2666 N N . LYS A 1 357 ? 21.199 29.655 -4.577 1.00 85.44 357 LYS A N 1
ATOM 2667 C CA . LYS A 1 357 ? 22.071 29.205 -5.674 1.00 85.44 357 LYS A CA 1
ATOM 2668 C C . LYS A 1 357 ? 21.649 29.736 -7.050 1.00 85.44 357 LYS A C 1
ATOM 2670 O O . LYS A 1 357 ? 22.408 29.566 -7.999 1.00 85.44 357 LYS A O 1
ATOM 2675 N N . GLY A 1 358 ? 20.477 30.364 -7.170 1.00 86.81 358 GLY A N 1
ATOM 2676 C CA . GLY A 1 358 ? 19.924 30.819 -8.448 1.00 86.81 358 GLY A CA 1
ATOM 2677 C C . GLY A 1 358 ? 19.407 29.691 -9.348 1.00 86.81 358 GLY A C 1
ATOM 2678 O O . GLY A 1 358 ? 19.304 29.892 -10.554 1.00 86.81 358 GLY A O 1
ATOM 2679 N N . VAL A 1 359 ? 19.090 28.517 -8.784 1.00 85.50 359 VAL A N 1
ATOM 2680 C CA . VAL A 1 359 ? 18.446 27.408 -9.520 1.00 85.50 359 VAL A CA 1
ATOM 2681 C C . VAL A 1 359 ? 16.980 27.747 -9.813 1.00 85.50 359 VAL A C 1
ATOM 2683 O O . VAL A 1 359 ? 16.468 27.429 -10.881 1.00 85.50 359 VAL A O 1
ATOM 2686 N N . VAL A 1 360 ? 16.330 28.461 -8.888 1.00 86.06 360 VAL A N 1
ATOM 2687 C CA . VAL A 1 360 ? 14.995 29.058 -9.050 1.00 86.06 360 VAL A CA 1
ATOM 2688 C C . VAL A 1 360 ? 15.005 30.508 -8.565 1.00 86.06 360 VAL A C 1
ATOM 2690 O O . VAL A 1 360 ? 15.802 30.873 -7.702 1.00 86.06 360 VAL A O 1
ATOM 2693 N N . ASN A 1 361 ? 14.105 31.350 -9.081 1.00 87.81 361 ASN A N 1
ATOM 2694 C CA . ASN A 1 361 ? 14.077 32.775 -8.718 1.00 87.81 361 ASN A CA 1
ATOM 2695 C C . ASN A 1 361 ? 13.419 33.036 -7.349 1.00 87.81 361 ASN A C 1
ATOM 2697 O O . ASN A 1 361 ? 13.681 34.058 -6.716 1.00 87.81 361 ASN A O 1
ATOM 2701 N N . LYS A 1 362 ? 12.520 32.146 -6.913 1.00 91.69 362 LYS A N 1
ATOM 2702 C CA . LYS A 1 362 ? 11.720 32.248 -5.680 1.00 91.69 362 LYS A CA 1
ATOM 2703 C C . LYS A 1 362 ? 11.117 30.878 -5.348 1.00 91.69 362 LYS A C 1
ATOM 2705 O O . LYS A 1 362 ? 10.869 30.077 -6.242 1.00 91.69 362 LYS A O 1
ATOM 2710 N N . VAL A 1 363 ? 10.774 30.651 -4.078 1.00 86.62 363 VAL A N 1
ATOM 2711 C CA . VAL A 1 363 ? 10.107 29.411 -3.612 1.00 86.62 363 VAL A CA 1
ATOM 2712 C C . VAL A 1 363 ? 8.774 29.153 -4.336 1.00 86.62 363 VAL A C 1
ATOM 2714 O O . VAL A 1 363 ? 8.364 28.013 -4.511 1.00 86.62 363 VAL A O 1
ATOM 2717 N N . ALA A 1 364 ? 8.113 30.208 -4.824 1.00 88.69 364 ALA A N 1
ATOM 2718 C CA . ALA A 1 364 ? 6.867 30.093 -5.582 1.00 88.69 364 ALA A CA 1
ATOM 2719 C C . ALA A 1 364 ? 7.024 29.555 -7.026 1.00 88.69 364 ALA A C 1
ATOM 2721 O O . ALA A 1 364 ? 6.015 29.400 -7.708 1.00 88.69 364 ALA A O 1
ATOM 2722 N N . ASP A 1 365 ? 8.250 29.285 -7.486 1.00 87.31 365 ASP A N 1
ATOM 2723 C CA . ASP A 1 365 ? 8.528 28.602 -8.761 1.00 87.31 365 ASP A CA 1
ATOM 2724 C C . ASP A 1 365 ? 8.812 27.094 -8.567 1.00 87.31 365 ASP A C 1
ATOM 2726 O O . ASP A 1 365 ? 9.256 26.443 -9.505 1.00 87.31 365 ASP A O 1
ATOM 2730 N N . ILE A 1 366 ? 8.606 26.546 -7.357 1.00 91.88 366 ILE A N 1
ATOM 2731 C CA . ILE A 1 366 ? 8.907 25.146 -7.010 1.00 91.88 366 ILE A CA 1
ATOM 2732 C C . ILE A 1 366 ? 7.617 24.318 -6.898 1.00 91.88 366 ILE A C 1
ATOM 2734 O O . ILE A 1 366 ? 6.706 24.677 -6.141 1.00 91.88 366 ILE A O 1
ATOM 2738 N N . GLY A 1 367 ? 7.583 23.189 -7.608 1.00 94.19 367 GLY A N 1
ATOM 2739 C CA . GLY A 1 367 ? 6.591 22.119 -7.481 1.00 94.19 367 GLY A CA 1
ATOM 2740 C C . GLY A 1 367 ? 6.927 21.062 -6.418 1.00 94.19 367 GLY A C 1
ATOM 2741 O O . GLY A 1 367 ? 8.085 20.871 -6.034 1.00 94.19 367 GLY A O 1
ATOM 2742 N N . TYR A 1 368 ? 5.893 20.369 -5.931 1.00 95.00 368 TYR A N 1
ATOM 2743 C CA . TYR A 1 368 ? 6.018 19.240 -5.002 1.00 95.00 368 TYR A CA 1
ATOM 2744 C C . TYR A 1 368 ? 4.916 18.192 -5.227 1.00 95.00 368 TYR A C 1
ATOM 2746 O O . TYR A 1 368 ? 3.801 18.554 -5.604 1.00 95.00 368 TYR A O 1
ATOM 2754 N N . GLY A 1 369 ? 5.204 16.921 -4.943 1.00 90.69 369 GLY A N 1
ATOM 2755 C CA . GLY A 1 369 ? 4.230 15.825 -4.933 1.00 90.69 369 GLY A CA 1
ATOM 2756 C C . GLY A 1 369 ? 3.862 15.256 -6.307 1.00 90.69 369 GLY A C 1
ATOM 2757 O O . GLY A 1 369 ? 4.467 15.600 -7.326 1.00 90.69 369 GLY A O 1
ATOM 2758 N N . LEU A 1 370 ? 2.852 14.377 -6.324 1.00 92.25 370 LEU A N 1
ATOM 2759 C CA . LEU A 1 370 ? 2.467 13.538 -7.477 1.00 92.25 370 LEU A CA 1
ATOM 2760 C C . LEU A 1 370 ? 2.321 14.300 -8.807 1.00 92.25 370 LEU A C 1
ATOM 2762 O O . LEU A 1 370 ? 2.778 13.816 -9.842 1.00 92.25 370 LEU A O 1
ATOM 2766 N N . VAL A 1 371 ? 1.689 15.476 -8.755 1.00 95.69 371 VAL A N 1
ATOM 2767 C CA . VAL A 1 371 ? 1.377 16.373 -9.889 1.00 95.69 371 VAL A CA 1
ATOM 2768 C C . VAL A 1 371 ? 2.095 17.724 -9.755 1.00 95.69 371 VAL A C 1
ATOM 2770 O O . VAL A 1 371 ? 1.562 18.766 -10.122 1.00 95.69 371 VAL A O 1
ATOM 2773 N N . GLN A 1 372 ? 3.268 17.723 -9.103 1.00 94.88 372 GLN A N 1
ATOM 2774 C CA . GLN A 1 372 ? 4.152 18.883 -8.899 1.00 94.88 372 GLN A CA 1
ATOM 2775 C C . GLN A 1 372 ? 3.405 20.209 -8.663 1.00 94.88 372 GLN A C 1
ATOM 2777 O O . GLN A 1 372 ? 3.645 21.203 -9.354 1.00 94.88 372 GLN A O 1
ATOM 2782 N N . TRP A 1 373 ? 2.495 20.241 -7.675 1.00 94.94 373 TRP A N 1
ATOM 2783 C CA . TRP A 1 373 ? 1.654 21.409 -7.383 1.00 94.94 373 TRP A CA 1
ATOM 2784 C C . TRP A 1 373 ? 2.522 22.666 -7.325 1.00 94.94 373 TRP A C 1
ATOM 2786 O O . TRP A 1 373 ? 3.328 22.804 -6.416 1.00 94.94 373 TRP A O 1
ATOM 2796 N N . THR A 1 374 ? 2.378 23.575 -8.293 1.00 92.75 374 THR A N 1
ATOM 2797 C CA . THR A 1 374 ? 3.254 24.752 -8.416 1.00 92.75 374 THR A CA 1
ATOM 2798 C C . THR A 1 374 ? 2.433 26.041 -8.270 1.00 92.75 374 THR A C 1
ATOM 2800 O O . THR A 1 374 ? 1.481 26.243 -9.037 1.00 92.75 374 THR A O 1
ATOM 2803 N N . PRO A 1 375 ? 2.738 26.926 -7.298 1.00 93.56 375 PRO A N 1
ATOM 2804 C CA . PRO A 1 375 ? 3.689 26.730 -6.198 1.00 93.56 375 PRO A CA 1
ATOM 2805 C C . PRO A 1 375 ? 3.245 25.626 -5.227 1.00 93.56 375 PRO A C 1
ATOM 2807 O O . PRO A 1 375 ? 2.048 25.486 -4.968 1.00 93.56 375 PRO A O 1
ATOM 2810 N N . ALA A 1 376 ? 4.205 24.930 -4.612 1.00 92.81 376 ALA A N 1
ATOM 2811 C CA . ALA A 1 376 ? 3.959 23.848 -3.647 1.00 92.81 376 ALA A CA 1
ATOM 2812 C C . ALA A 1 376 ? 3.078 24.262 -2.456 1.00 92.81 376 ALA A C 1
ATOM 2814 O O . ALA A 1 376 ? 2.322 23.456 -1.908 1.00 92.81 376 ALA A O 1
ATOM 2815 N N . SER A 1 377 ? 3.079 25.553 -2.112 1.00 89.12 377 SER A N 1
ATOM 2816 C CA . SER A 1 377 ? 2.187 26.141 -1.111 1.00 89.12 377 SER A CA 1
ATOM 2817 C C . SER A 1 377 ? 0.692 25.964 -1.406 1.00 89.12 377 SER A C 1
ATOM 2819 O O . SER A 1 377 ? -0.085 25.947 -0.451 1.00 89.12 377 SER A O 1
ATOM 2821 N N . LYS A 1 378 ? 0.283 25.765 -2.674 1.00 88.56 378 LYS A N 1
ATOM 2822 C CA . LYS A 1 378 ? -1.100 25.411 -3.058 1.00 88.56 378 LYS A CA 1
ATOM 2823 C C . LYS A 1 378 ? -1.616 24.193 -2.294 1.00 88.56 378 LYS A C 1
ATOM 2825 O O . LYS A 1 378 ? -2.778 24.190 -1.903 1.00 88.56 378 LYS A O 1
ATOM 2830 N N . MET A 1 379 ? -0.759 23.194 -2.085 1.00 91.25 379 MET A N 1
ATOM 2831 C CA . MET A 1 379 ? -1.069 22.004 -1.296 1.00 91.25 379 MET A CA 1
ATOM 2832 C C . MET A 1 379 ? -0.543 22.148 0.135 1.00 91.25 379 MET A C 1
ATOM 2834 O O . MET A 1 379 ? -1.326 22.053 1.078 1.00 91.25 379 MET A O 1
ATOM 2838 N N . ILE A 1 380 ? 0.759 22.410 0.308 1.00 90.12 380 ILE A N 1
ATOM 2839 C CA . ILE A 1 380 ? 1.444 22.339 1.610 1.00 90.12 380 ILE A CA 1
ATOM 2840 C C . ILE A 1 380 ? 0.837 23.329 2.612 1.00 90.12 380 ILE A C 1
ATOM 2842 O O . ILE A 1 380 ? 0.339 22.908 3.654 1.00 90.12 380 ILE A O 1
ATOM 2846 N N . LEU A 1 381 ? 0.806 24.629 2.287 1.00 87.88 381 LEU A N 1
ATOM 2847 C CA . LEU A 1 381 ? 0.301 25.645 3.219 1.00 87.88 381 LEU A CA 1
ATOM 2848 C C . LEU A 1 381 ? -1.217 25.541 3.401 1.00 87.88 381 LEU A C 1
ATOM 2850 O O . LEU A 1 381 ? -1.702 25.723 4.511 1.00 87.88 381 LEU A O 1
ATOM 2854 N N . THR A 1 382 ? -1.973 25.210 2.351 1.00 83.56 382 THR A N 1
ATOM 2855 C CA . THR A 1 382 ? -3.422 24.943 2.457 1.00 83.56 382 THR A CA 1
ATOM 2856 C C . THR A 1 382 ? -3.710 23.834 3.471 1.00 83.56 382 THR A C 1
ATOM 2858 O O . THR A 1 382 ? -4.581 23.988 4.324 1.00 83.56 382 THR A O 1
ATOM 2861 N N . SER A 1 383 ? -2.927 22.755 3.428 1.00 83.44 383 SER A N 1
ATOM 2862 C CA . SER A 1 383 ? -3.064 21.598 4.317 1.00 83.44 383 SER A CA 1
ATOM 2863 C C . SER A 1 383 ? -2.605 21.904 5.746 1.00 83.44 383 SER A C 1
ATOM 2865 O O . SER A 1 383 ? -3.322 21.618 6.702 1.00 83.44 383 SER A O 1
ATOM 2867 N N . GLN A 1 384 ? -1.458 22.569 5.909 1.00 83.75 384 GLN A N 1
ATOM 2868 C CA . GLN A 1 384 ? -0.949 22.992 7.220 1.00 83.75 384 GLN A CA 1
ATOM 2869 C C . GLN A 1 384 ? -1.877 24.011 7.906 1.00 83.75 384 GLN A C 1
ATOM 2871 O O . GLN A 1 384 ? -2.097 23.924 9.112 1.00 83.75 384 GLN A O 1
ATOM 2876 N N . ASN A 1 385 ? -2.494 24.929 7.151 1.00 82.44 385 ASN A N 1
ATOM 2877 C CA . ASN A 1 385 ? -3.500 25.866 7.673 1.00 82.44 385 ASN A CA 1
ATOM 2878 C C . ASN A 1 385 ? -4.783 25.159 8.151 1.00 82.44 385 ASN A C 1
ATOM 2880 O O . ASN A 1 385 ? -5.469 25.675 9.030 1.00 82.44 385 ASN A O 1
ATOM 2884 N N . ALA A 1 386 ? -5.083 23.969 7.623 1.00 71.31 386 ALA A N 1
ATOM 2885 C CA . ALA A 1 386 ? -6.134 23.077 8.117 1.00 71.31 386 ALA A CA 1
ATOM 2886 C C . ALA A 1 386 ? -5.638 22.099 9.209 1.00 71.31 386 ALA A C 1
ATOM 2888 O O . ALA A 1 386 ? -6.338 21.152 9.553 1.00 71.31 386 ALA A O 1
ATOM 2889 N N . SER A 1 387 ? -4.443 22.329 9.771 1.00 74.75 387 SER A N 1
ATOM 2890 C CA . SER A 1 387 ? -3.796 21.496 10.801 1.00 74.75 387 SER A CA 1
ATOM 2891 C C . SER A 1 387 ? -3.490 20.048 10.389 1.00 74.75 387 SER A C 1
ATOM 2893 O O . SER A 1 387 ? -3.295 19.192 11.252 1.00 74.75 387 SER A O 1
ATOM 2895 N N . ILE A 1 388 ? -3.387 19.767 9.085 1.00 62.28 388 ILE A N 1
ATOM 2896 C CA . ILE A 1 388 ? -2.959 18.454 8.586 1.00 62.28 388 ILE A CA 1
ATOM 2897 C C . ILE A 1 388 ? -1.441 18.282 8.824 1.00 62.28 388 ILE A C 1
ATOM 2899 O O . ILE A 1 388 ? -0.665 19.143 8.397 1.00 62.28 388 ILE A O 1
ATOM 2903 N N . PRO A 1 389 ? -0.977 17.198 9.482 1.00 63.38 389 PRO A N 1
ATOM 2904 C CA . PRO A 1 389 ? 0.448 16.970 9.726 1.00 63.38 389 PRO A CA 1
ATOM 2905 C C . PRO A 1 389 ? 1.247 16.717 8.441 1.00 63.38 389 PRO A C 1
ATOM 2907 O O . PRO A 1 389 ? 0.777 16.024 7.542 1.00 63.38 389 PRO A O 1
ATOM 2910 N N . ASN A 1 390 ? 2.508 17.166 8.402 1.00 76.12 390 ASN A N 1
ATOM 2911 C CA . ASN A 1 390 ? 3.429 16.928 7.278 1.00 76.12 390 ASN A CA 1
ATOM 2912 C C . ASN A 1 390 ? 3.471 15.455 6.834 1.00 76.12 390 ASN A C 1
ATOM 2914 O O . ASN A 1 390 ? 3.296 15.177 5.654 1.00 76.12 390 ASN A O 1
ATOM 2918 N N . ALA A 1 391 ? 3.598 14.516 7.777 1.00 59.66 391 ALA A N 1
ATOM 2919 C CA . ALA A 1 391 ? 3.638 13.079 7.488 1.00 59.66 391 ALA A CA 1
ATOM 2920 C C . ALA A 1 391 ? 2.348 12.525 6.841 1.00 59.66 391 ALA A C 1
ATOM 2922 O O . ALA A 1 391 ? 2.391 11.466 6.227 1.00 59.66 391 ALA A O 1
ATOM 2923 N N . GLN A 1 392 ? 1.212 13.226 6.954 1.00 53.78 392 GLN A N 1
ATOM 2924 C CA . GLN A 1 392 ? -0.023 12.894 6.237 1.00 53.78 392 GLN A CA 1
ATOM 2925 C C . GLN A 1 392 ? -0.036 13.528 4.836 1.00 53.78 392 GLN A C 1
ATOM 2927 O O . GLN A 1 392 ? -0.393 12.855 3.872 1.00 53.78 392 GLN A O 1
ATOM 2932 N N . ILE A 1 393 ? 0.418 14.781 4.700 1.00 72.75 393 ILE A N 1
ATOM 2933 C CA . ILE A 1 393 ? 0.562 15.480 3.404 1.00 72.75 393 ILE A CA 1
ATOM 2934 C C . ILE A 1 393 ? 1.565 14.751 2.483 1.00 72.75 393 ILE A C 1
ATOM 2936 O O . ILE A 1 393 ? 1.413 14.743 1.264 1.00 72.75 393 ILE A O 1
ATOM 2940 N N . GLU A 1 394 ? 2.569 14.103 3.073 1.00 76.06 394 GLU A N 1
ATOM 2941 C CA . GLU A 1 394 ? 3.578 13.262 2.415 1.00 76.06 394 GLU A CA 1
ATOM 2942 C C . GLU A 1 394 ? 3.023 11.935 1.840 1.00 76.06 394 GLU A C 1
ATOM 2944 O O . GLU A 1 394 ? 3.726 11.262 1.087 1.00 76.06 394 GLU A O 1
ATOM 2949 N N . THR A 1 395 ? 1.774 11.546 2.141 1.00 66.94 395 THR A N 1
ATOM 2950 C CA . THR A 1 395 ? 1.177 10.285 1.648 1.00 66.94 395 THR A CA 1
ATOM 2951 C C . THR A 1 395 ? 0.601 10.393 0.234 1.00 66.94 395 THR A C 1
ATOM 2953 O O . THR A 1 395 ? 0.017 11.409 -0.152 1.00 66.94 395 THR A O 1
ATOM 2956 N N . ILE A 1 396 ? 0.683 9.298 -0.531 1.00 73.56 396 ILE A N 1
ATOM 2957 C CA . ILE A 1 396 ? 0.047 9.188 -1.853 1.00 73.56 396 ILE A CA 1
ATOM 2958 C C . ILE A 1 396 ? -1.484 9.305 -1.756 1.00 73.56 396 ILE A C 1
ATOM 2960 O O . ILE A 1 396 ? -2.100 9.952 -2.599 1.00 73.56 396 ILE A O 1
ATOM 2964 N N . GLN A 1 397 ? -2.096 8.773 -0.695 1.00 64.81 397 GLN A N 1
ATOM 2965 C CA . GLN A 1 397 ? -3.536 8.823 -0.438 1.00 64.81 397 GLN A CA 1
ATOM 2966 C C . GLN A 1 397 ? -4.041 10.251 -0.217 1.00 64.81 397 GLN A C 1
ATOM 2968 O O . GLN A 1 397 ? -5.016 10.659 -0.852 1.00 64.81 397 GLN A O 1
ATOM 2973 N N . TYR A 1 398 ? -3.370 11.038 0.636 1.00 73.81 398 TYR A N 1
ATOM 2974 C CA . TYR A 1 398 ? -3.754 12.432 0.864 1.00 73.81 398 TYR A CA 1
ATOM 2975 C C . TYR A 1 398 ? -3.620 13.260 -0.416 1.00 73.81 398 TYR A C 1
ATOM 2977 O O . TYR A 1 398 ? -4.533 14.003 -0.772 1.00 73.81 398 TYR A O 1
ATOM 2985 N N . GLN A 1 399 ? -2.516 13.090 -1.149 1.00 89.19 399 GLN A N 1
ATOM 2986 C CA . GLN A 1 399 ? -2.280 13.799 -2.407 1.00 89.19 399 GLN A CA 1
ATOM 2987 C C . GLN A 1 399 ? -3.311 13.419 -3.485 1.00 89.19 399 GLN A C 1
ATOM 2989 O O . GLN A 1 399 ? -3.806 14.295 -4.196 1.00 89.19 399 GLN A O 1
ATOM 2994 N N . LEU A 1 400 ? -3.717 12.148 -3.566 1.00 83.38 400 LEU A N 1
ATOM 2995 C CA . LEU A 1 400 ? -4.786 11.699 -4.463 1.00 83.38 400 LEU A CA 1
ATOM 2996 C C . LEU A 1 400 ? -6.165 12.250 -4.082 1.00 83.38 400 LEU A C 1
ATOM 2998 O O . LEU A 1 400 ? -6.905 12.690 -4.962 1.00 83.38 400 LEU A O 1
ATOM 3002 N N . GLN A 1 401 ? -6.513 12.280 -2.794 1.00 80.12 401 GLN A N 1
ATOM 3003 C CA . GLN A 1 401 ? -7.777 12.862 -2.334 1.00 80.12 401 GLN A CA 1
ATOM 3004 C C . GLN A 1 401 ? -7.816 14.385 -2.548 1.00 80.12 401 GLN A C 1
ATOM 3006 O O . GLN A 1 401 ? -8.822 14.894 -3.042 1.00 80.12 401 GLN A O 1
ATOM 3011 N N . PHE A 1 402 ? -6.713 15.095 -2.290 1.00 81.88 402 PHE A N 1
ATOM 3012 C CA . PHE A 1 402 ? -6.575 16.528 -2.572 1.00 81.88 402 PHE A CA 1
ATOM 3013 C C . PHE A 1 402 ? -6.747 16.826 -4.075 1.00 81.88 402 PHE A C 1
ATOM 3015 O O . PHE A 1 402 ? -7.523 17.705 -4.453 1.00 81.88 402 PHE A O 1
ATOM 3022 N N . LEU A 1 403 ? -6.099 16.038 -4.943 1.00 93.00 403 LEU A N 1
ATOM 3023 C CA . LEU A 1 403 ? -6.272 16.110 -6.398 1.00 93.00 403 LEU A CA 1
ATOM 3024 C C . LEU A 1 403 ? -7.720 15.820 -6.832 1.00 93.00 403 LEU A C 1
ATOM 3026 O O . LEU A 1 403 ? -8.267 16.525 -7.682 1.00 93.00 403 LEU A O 1
ATOM 3030 N N . TRP A 1 404 ? -8.357 14.794 -6.261 1.00 88.12 404 TRP A N 1
ATOM 3031 C CA . TRP A 1 404 ? -9.737 14.438 -6.593 1.00 88.12 404 TRP A CA 1
ATOM 3032 C C . TRP A 1 404 ? -10.722 15.556 -6.258 1.00 88.12 404 TRP A C 1
ATOM 3034 O O . TRP A 1 404 ? -11.571 15.896 -7.083 1.00 88.12 404 TRP A O 1
ATOM 3044 N N . GLU A 1 405 ? -10.594 16.151 -5.072 1.00 82.50 405 GLU A N 1
ATOM 3045 C CA . GLU A 1 405 ? -11.411 17.296 -4.677 1.00 82.50 405 GLU A CA 1
ATOM 3046 C C . GLU A 1 405 ? -11.284 18.417 -5.711 1.00 82.50 405 GLU A C 1
ATOM 3048 O O . GLU A 1 405 ? -12.302 18.845 -6.262 1.00 82.50 405 GLU A O 1
ATOM 3053 N N . GLN A 1 406 ? -10.052 18.778 -6.089 1.00 88.81 406 GLN A N 1
ATOM 3054 C CA . GLN A 1 406 ? -9.805 19.796 -7.110 1.00 88.81 406 GLN A CA 1
ATOM 3055 C C . GLN A 1 406 ? -10.493 19.490 -8.451 1.00 88.81 406 GLN A C 1
ATOM 3057 O O . GLN A 1 406 ? -11.136 20.372 -9.023 1.00 88.81 406 GLN A O 1
ATOM 3062 N N . LEU A 1 407 ? -10.410 18.248 -8.937 1.00 91.06 407 LEU A N 1
ATOM 3063 C CA . LEU A 1 407 ? -11.041 17.816 -10.191 1.00 91.06 407 LEU A CA 1
ATOM 3064 C C . LEU A 1 407 ? -12.577 17.793 -10.105 1.00 91.06 407 LEU A C 1
ATOM 3066 O O . LEU A 1 407 ? -13.250 18.119 -11.081 1.00 91.06 407 LEU A O 1
ATOM 3070 N N . SER A 1 408 ? -13.145 17.467 -8.942 1.00 85.69 408 SER A N 1
ATOM 3071 C CA . SER A 1 408 ? -14.595 17.537 -8.698 1.00 85.69 408 SER A CA 1
ATOM 3072 C C . SER A 1 408 ? -15.119 18.973 -8.500 1.00 85.69 408 SER A C 1
ATOM 3074 O O . SER A 1 408 ? -16.320 19.225 -8.643 1.00 85.69 408 SER A O 1
ATOM 3076 N N . GLY A 1 409 ? -14.222 19.929 -8.230 1.00 80.06 409 GLY A N 1
ATOM 3077 C CA . GLY A 1 409 ? -14.519 21.343 -7.981 1.00 80.06 409 GLY A CA 1
ATOM 3078 C C . GLY A 1 409 ? -14.641 21.740 -6.512 1.00 80.06 409 GLY A C 1
ATOM 3079 O O . GLY A 1 409 ? -14.940 22.902 -6.225 1.00 80.06 409 GLY A O 1
ATOM 3080 N N . THR A 1 410 ? -14.397 20.803 -5.600 1.00 73.31 410 THR A N 1
ATOM 3081 C CA . THR A 1 410 ? -14.250 21.057 -4.166 1.00 73.31 410 THR A CA 1
ATOM 3082 C C . THR A 1 410 ? -12.770 21.210 -3.799 1.00 73.31 410 THR A C 1
ATOM 3084 O O . THR A 1 410 ? -11.881 21.275 -4.645 1.00 73.31 410 THR A O 1
ATOM 3087 N N . GLY A 1 411 ? -12.493 21.281 -2.509 1.00 66.69 411 GLY A N 1
ATOM 3088 C CA . GLY A 1 411 ? -11.164 21.409 -1.943 1.00 66.69 411 GLY A CA 1
ATOM 3089 C C . GLY A 1 411 ? -11.282 21.396 -0.431 1.00 66.69 411 GLY A C 1
ATOM 3090 O O . GLY A 1 411 ? -12.394 21.419 0.111 1.00 66.69 411 GLY A O 1
ATOM 3091 N N . LEU A 1 412 ? -10.134 21.411 0.238 1.00 63.41 412 LEU A N 1
ATOM 3092 C CA . LEU A 1 412 ? -10.035 21.210 1.678 1.00 63.41 412 LEU A CA 1
ATOM 3093 C C . LEU A 1 412 ? -11.041 22.084 2.459 1.00 63.41 412 LEU A C 1
ATOM 3095 O O . LEU A 1 412 ? -11.149 23.296 2.239 1.00 63.41 412 LEU A O 1
ATOM 3099 N N . GLY A 1 413 ? -11.830 21.444 3.327 1.00 49.41 413 GLY A N 1
ATOM 3100 C CA . GLY A 1 413 ? -12.918 22.086 4.079 1.00 49.41 413 GLY A CA 1
ATOM 3101 C C . GLY A 1 413 ? -14.188 22.415 3.273 1.00 49.41 413 GLY A C 1
ATOM 3102 O O . GLY A 1 413 ? -14.983 23.234 3.723 1.00 49.41 413 GLY A O 1
ATOM 3103 N N . GLY A 1 414 ? -14.384 21.826 2.088 1.00 53.00 414 GLY A N 1
ATOM 3104 C CA . GLY A 1 414 ? -15.530 22.110 1.207 1.00 53.00 414 GLY A CA 1
ATOM 3105 C C . GLY A 1 414 ? -15.366 23.369 0.344 1.00 53.00 414 GLY A C 1
ATOM 3106 O O . GLY A 1 414 ? -16.341 23.876 -0.213 1.00 53.00 414 GLY A O 1
ATOM 3107 N N . SER A 1 415 ? -14.142 23.888 0.230 1.00 55.44 415 SER A N 1
ATOM 3108 C CA . SER A 1 415 ? -13.818 25.100 -0.531 1.00 55.44 415 SER A CA 1
ATOM 3109 C C . SER A 1 415 ? -14.052 24.907 -2.036 1.00 55.44 415 SER A C 1
ATOM 3111 O O . SER A 1 415 ? -13.615 23.913 -2.602 1.00 55.44 415 SER A O 1
ATOM 3113 N N . VAL A 1 416 ? -14.686 25.864 -2.722 1.00 64.12 416 VAL A N 1
ATOM 3114 C CA . VAL A 1 416 ? -14.852 25.806 -4.191 1.00 64.12 416 VAL A CA 1
ATOM 3115 C C . VAL A 1 416 ? -13.552 26.215 -4.887 1.00 64.12 416 VAL A C 1
ATOM 3117 O O . VAL A 1 416 ? -12.990 27.264 -4.565 1.00 64.12 416 VAL A O 1
ATOM 3120 N N . VAL A 1 417 ? -13.100 25.435 -5.876 1.00 78.44 417 VAL A N 1
ATOM 3121 C CA . VAL A 1 417 ? -11.860 25.708 -6.632 1.00 78.44 417 VAL A CA 1
ATOM 3122 C C . VAL A 1 417 ? -12.065 25.695 -8.152 1.00 78.44 417 VAL A C 1
ATOM 3124 O O . VAL A 1 417 ? -13.009 25.111 -8.679 1.00 78.44 417 VAL A O 1
ATOM 3127 N N . SER A 1 418 ? -11.154 26.342 -8.886 1.00 81.12 418 SER A N 1
ATOM 3128 C CA . SER A 1 418 ? -11.227 26.525 -10.348 1.00 81.12 418 SER A CA 1
ATOM 3129 C C . SER A 1 418 ? -10.980 25.259 -11.182 1.00 81.12 418 SER A C 1
ATOM 3131 O O . SER A 1 418 ? -11.335 25.213 -12.364 1.00 81.12 418 SER A O 1
ATOM 3133 N N . GLU A 1 419 ? -10.377 24.232 -10.584 1.00 87.56 419 GLU A N 1
ATOM 3134 C CA . GLU A 1 419 ? -9.877 23.047 -11.295 1.00 87.56 419 GLU A CA 1
ATOM 3135 C C . GLU A 1 419 ? -10.973 22.068 -11.744 1.00 87.56 419 GLU A C 1
ATOM 3137 O O . GLU A 1 419 ? -10.699 21.185 -12.558 1.00 87.56 419 GLU A O 1
ATOM 3142 N N . LYS A 1 420 ? -12.237 22.292 -11.345 1.00 88.69 420 LYS A N 1
ATOM 3143 C CA . LYS A 1 420 ? -13.391 21.528 -11.850 1.00 88.69 420 LYS A CA 1
ATOM 3144 C C . LYS A 1 420 ? -13.426 21.455 -13.374 1.00 88.69 420 LYS A C 1
ATOM 3146 O O . LYS A 1 420 ? -13.779 20.434 -13.954 1.00 88.69 420 LYS A O 1
ATOM 3151 N N . SER A 1 421 ? -13.037 22.548 -14.030 1.00 90.00 421 SER A N 1
ATOM 3152 C CA . SER A 1 421 ? -12.999 22.635 -15.490 1.00 90.00 421 SER A CA 1
ATOM 3153 C C . SER A 1 421 ? -12.050 21.618 -16.140 1.00 90.00 421 SER A C 1
ATOM 3155 O O . SER A 1 421 ? -12.282 21.249 -17.288 1.00 90.00 421 SER A O 1
ATOM 3157 N N . ALA A 1 422 ? -11.035 21.121 -15.423 1.00 90.44 422 ALA A N 1
ATOM 3158 C CA . ALA A 1 422 ? -10.167 20.041 -15.881 1.00 90.44 422 ALA A CA 1
ATOM 3159 C C . ALA A 1 422 ? -10.796 18.655 -15.655 1.00 90.44 422 ALA A C 1
ATOM 3161 O O . ALA A 1 422 ? -10.760 17.822 -16.560 1.00 90.44 422 ALA A O 1
ATOM 3162 N N . GLY A 1 423 ? -11.451 18.418 -14.512 1.00 89.75 423 GLY A N 1
ATOM 3163 C CA . GLY A 1 423 ? -12.221 17.185 -14.276 1.00 89.75 423 GLY A CA 1
ATOM 3164 C C . GLY A 1 423 ? -13.375 17.016 -15.272 1.00 89.75 423 GLY A C 1
ATOM 3165 O O . GLY A 1 423 ? -13.523 15.962 -15.889 1.00 89.75 423 GLY A O 1
ATOM 3166 N N . ASP A 1 424 ? -14.102 18.100 -15.554 1.00 90.00 424 ASP A N 1
ATOM 3167 C CA . ASP A 1 424 ? -15.141 18.157 -16.593 1.00 90.00 424 ASP A CA 1
ATOM 3168 C C . ASP A 1 424 ? -14.586 17.916 -18.013 1.00 90.00 424 ASP A C 1
ATOM 3170 O O . ASP A 1 424 ? -15.344 17.566 -18.917 1.00 90.00 424 ASP A O 1
ATOM 3174 N N . LYS A 1 425 ? -13.273 18.092 -18.237 1.00 88.62 425 LYS A N 1
ATOM 3175 C CA . LYS A 1 425 ? -12.601 17.718 -19.493 1.00 88.62 425 LYS A CA 1
ATOM 3176 C C . LYS A 1 425 ? -12.165 16.257 -19.502 1.00 88.62 425 LYS A C 1
ATOM 3178 O O . LYS A 1 425 ? -12.344 15.616 -20.532 1.00 88.62 425 LYS A O 1
ATOM 3183 N N . MET A 1 426 ? -11.667 15.722 -18.386 1.00 93.75 426 MET A N 1
ATOM 3184 C CA . MET A 1 426 ? -11.313 14.302 -18.257 1.00 93.75 426 MET A CA 1
ATOM 3185 C C . MET A 1 426 ? -12.510 13.389 -18.526 1.00 93.75 426 MET A C 1
ATOM 3187 O O . MET A 1 426 ? -12.400 12.460 -19.322 1.00 93.75 426 MET A O 1
ATOM 3191 N N . LEU A 1 427 ? -13.676 13.709 -17.956 1.00 89.75 427 LEU A N 1
ATOM 3192 C CA . LEU A 1 427 ? -14.917 12.942 -18.131 1.00 89.75 427 LEU A CA 1
ATOM 3193 C C . LEU A 1 427 ? -15.458 12.917 -19.577 1.00 89.75 427 LEU A C 1
ATOM 3195 O O . LEU A 1 427 ? -16.374 12.151 -19.869 1.00 89.75 427 LEU A O 1
ATOM 3199 N N . LEU A 1 428 ? -14.914 13.740 -20.482 1.00 82.62 428 LEU A N 1
ATOM 3200 C CA . LEU A 1 428 ? -15.251 13.747 -21.912 1.00 82.62 428 LEU A CA 1
ATOM 3201 C C . LEU A 1 428 ? -14.281 12.918 -22.772 1.00 82.62 428 LEU A C 1
ATOM 3203 O O . LEU A 1 428 ? -14.499 12.815 -23.977 1.00 82.62 428 LEU A O 1
ATOM 3207 N N . THR A 1 429 ? -13.214 12.366 -22.188 1.00 84.00 429 THR A N 1
ATOM 3208 C CA . THR A 1 429 ? -12.201 11.584 -22.917 1.00 84.00 429 THR A CA 1
ATOM 3209 C C . THR A 1 429 ? -12.566 10.107 -22.996 1.00 84.00 429 THR A C 1
ATOM 3211 O O . THR A 1 429 ? -13.159 9.552 -22.068 1.00 84.00 429 THR A O 1
ATOM 3214 N N . THR A 1 430 ? -12.224 9.484 -24.124 1.00 79.75 430 THR A N 1
ATOM 3215 C CA . THR A 1 430 ? -12.602 8.110 -24.487 1.00 79.75 430 THR A CA 1
ATOM 3216 C C . THR A 1 430 ? -11.411 7.205 -24.800 1.00 79.75 430 THR A C 1
ATOM 3218 O O . THR A 1 430 ? -11.571 5.987 -24.800 1.00 79.75 430 THR A O 1
ATOM 3221 N N . THR A 1 431 ? -10.222 7.771 -25.031 1.00 78.94 431 THR A N 1
ATOM 3222 C CA . THR A 1 431 ? -8.970 7.015 -25.195 1.00 78.94 431 THR A CA 1
ATOM 3223 C C . THR A 1 431 ? -7.902 7.449 -24.190 1.00 78.94 431 THR A C 1
ATOM 3225 O O . THR A 1 431 ? -7.997 8.507 -23.562 1.00 78.94 431 THR A O 1
ATOM 3228 N N . VAL A 1 432 ? -6.865 6.622 -24.038 1.00 72.25 432 VAL A N 1
ATOM 3229 C CA . VAL A 1 432 ? -5.736 6.864 -23.123 1.00 72.25 432 VAL A CA 1
ATOM 3230 C C . VAL A 1 432 ? -4.984 8.138 -23.516 1.00 72.25 432 VAL A C 1
ATOM 3232 O O . VAL A 1 432 ? -4.584 8.936 -22.668 1.00 72.25 432 VAL A O 1
ATOM 3235 N N . GLU A 1 433 ? -4.828 8.350 -24.820 1.00 81.94 433 GLU A N 1
ATOM 3236 C CA . GLU A 1 433 ? -4.151 9.495 -25.414 1.00 81.94 433 GLU A CA 1
ATOM 3237 C C . GLU A 1 433 ? -4.972 10.780 -25.236 1.00 81.94 433 GLU A C 1
ATOM 3239 O O . GLU A 1 433 ? -4.419 11.813 -24.855 1.00 81.94 433 GLU A O 1
ATOM 3244 N N . GLU A 1 434 ? -6.296 10.717 -25.430 1.00 80.31 434 GLU A N 1
ATOM 3245 C CA . GLU A 1 434 ? -7.201 11.830 -25.118 1.00 80.31 434 GLU A CA 1
ATOM 3246 C C . GLU A 1 434 ? -7.128 12.208 -23.635 1.00 80.31 434 GLU A C 1
ATOM 3248 O O . GLU A 1 434 ? -7.020 13.393 -23.317 1.00 80.31 434 GLU A O 1
ATOM 3253 N N . ALA A 1 435 ? -7.143 11.222 -22.733 1.00 87.50 435 ALA A N 1
ATOM 3254 C CA . ALA A 1 435 ? -7.055 11.429 -21.290 1.00 87.50 435 ALA A CA 1
ATOM 3255 C C . ALA A 1 435 ? -5.715 12.056 -20.869 1.00 87.50 435 ALA A C 1
ATOM 3257 O O . ALA A 1 435 ? -5.698 13.048 -20.137 1.00 87.50 435 ALA A O 1
ATOM 3258 N N . ALA A 1 436 ? -4.590 11.535 -21.369 1.00 80.19 436 ALA A N 1
ATOM 3259 C CA . ALA A 1 436 ? -3.260 12.069 -21.079 1.00 80.19 436 ALA A CA 1
ATOM 3260 C C . ALA A 1 436 ? -3.092 13.514 -21.583 1.00 80.19 436 ALA A C 1
ATOM 3262 O O . ALA A 1 436 ? -2.561 14.367 -20.864 1.00 80.19 436 ALA A O 1
ATOM 3263 N N . ILE A 1 437 ? -3.593 13.815 -22.788 1.00 80.50 437 ILE A N 1
ATOM 3264 C CA . ILE A 1 437 ? -3.574 15.168 -23.360 1.00 80.50 437 ILE A CA 1
ATOM 3265 C C . ILE A 1 437 ? -4.526 16.102 -22.598 1.00 80.50 437 ILE A C 1
ATOM 3267 O O . ILE A 1 437 ? -4.169 17.250 -22.333 1.00 80.50 437 ILE A O 1
ATOM 3271 N N . ALA A 1 438 ? -5.720 15.642 -22.213 1.00 85.94 438 ALA A N 1
ATOM 3272 C CA . ALA A 1 438 ? -6.680 16.457 -21.472 1.00 85.94 438 ALA A CA 1
ATOM 3273 C C . ALA A 1 438 ? -6.167 16.825 -20.074 1.00 85.94 438 ALA A C 1
ATOM 3275 O O . ALA A 1 438 ? -6.264 17.993 -19.691 1.00 85.94 438 ALA A O 1
ATOM 3276 N N . PHE A 1 439 ? -5.577 15.878 -19.342 1.00 96.12 439 PHE A N 1
ATOM 3277 C CA . PHE A 1 439 ? -5.006 16.150 -18.024 1.00 96.12 439 PHE A CA 1
ATOM 3278 C C . PHE A 1 439 ? -3.826 17.126 -18.122 1.00 96.12 439 PHE A C 1
ATOM 3280 O O . PHE A 1 439 ? -3.831 18.173 -17.471 1.00 96.12 439 PHE A O 1
ATOM 3287 N N . GLY A 1 440 ? -2.874 16.849 -19.021 1.00 87.75 440 GLY A N 1
ATOM 3288 C CA . GLY A 1 440 ? -1.705 17.702 -19.245 1.00 87.75 440 GLY A CA 1
ATOM 3289 C C . GLY A 1 440 ? -2.063 19.120 -19.704 1.00 87.75 440 GLY A C 1
ATOM 3290 O O . GLY A 1 440 ? -1.447 20.088 -19.256 1.00 87.75 440 GLY A O 1
ATOM 3291 N N . ARG A 1 441 ? -3.102 19.271 -20.541 1.00 89.25 441 ARG A N 1
ATOM 3292 C CA . ARG A 1 441 ? -3.554 20.583 -21.028 1.00 89.25 441 ARG A CA 1
ATOM 3293 C C . ARG A 1 441 ? -4.379 21.368 -20.017 1.00 89.25 441 ARG A C 1
ATOM 3295 O O . ARG A 1 441 ? -4.216 22.580 -19.939 1.00 89.25 441 ARG A O 1
ATOM 3302 N N . TRP A 1 442 ? -5.321 20.731 -19.322 1.00 89.88 442 TRP A N 1
ATOM 3303 C CA . TRP A 1 442 ? -6.330 21.453 -18.537 1.00 89.88 442 TRP A CA 1
ATOM 3304 C C . TRP A 1 442 ? -6.023 21.491 -17.039 1.00 89.88 442 TRP A C 1
ATOM 3306 O O . TRP A 1 442 ? -6.346 22.500 -16.408 1.00 89.88 442 TRP A O 1
ATOM 3316 N N . TYR A 1 443 ? -5.379 20.453 -16.489 1.00 95.00 443 TYR A N 1
ATOM 3317 C CA . TYR A 1 443 ? -4.968 20.403 -15.084 1.00 95.00 443 TYR A CA 1
ATOM 3318 C C . TYR A 1 443 ? -3.517 20.871 -14.893 1.00 95.00 443 TYR A C 1
ATOM 3320 O O . TYR A 1 443 ? -3.297 21.899 -14.250 1.00 95.00 443 TYR A O 1
ATOM 3328 N N . GLU A 1 444 ? -2.539 20.178 -15.489 1.00 93.62 444 GLU A N 1
ATOM 3329 C CA . GLU A 1 444 ? -1.117 20.498 -15.267 1.00 93.62 444 GLU A CA 1
ATOM 3330 C C . GLU A 1 444 ? -0.761 21.861 -15.867 1.00 93.62 444 GLU A C 1
ATOM 3332 O O . GLU A 1 444 ? -0.209 22.729 -15.190 1.00 93.62 444 GLU A O 1
ATOM 3337 N N . ARG A 1 445 ? -1.145 22.082 -17.134 1.00 93.12 445 ARG A N 1
ATOM 3338 C CA . ARG A 1 445 ? -0.823 23.294 -17.911 1.00 93.12 445 ARG A CA 1
ATOM 3339 C C . ARG A 1 445 ? 0.683 23.569 -17.918 1.00 93.12 445 ARG A C 1
ATOM 3341 O O . ARG A 1 445 ? 1.122 24.709 -17.759 1.00 93.12 445 ARG A O 1
ATOM 3348 N N . PHE A 1 446 ? 1.470 22.508 -18.118 1.00 86.94 446 PHE A N 1
ATOM 3349 C CA . PHE A 1 446 ? 2.928 22.577 -18.236 1.00 86.94 446 PHE A CA 1
ATOM 3350 C C . PHE A 1 446 ? 3.363 23.548 -19.350 1.00 86.94 446 PHE A C 1
ATOM 3352 O O . PHE A 1 446 ? 2.560 23.949 -20.202 1.00 86.94 446 PHE A O 1
ATOM 3359 N N . GLN A 1 447 ? 4.635 23.959 -19.351 1.00 86.50 447 GLN A N 1
ATOM 3360 C CA . GLN A 1 447 ? 5.113 24.993 -20.274 1.00 86.50 447 GLN A CA 1
ATOM 3361 C C . GLN A 1 447 ? 4.836 24.623 -21.743 1.00 86.50 447 GLN A C 1
ATOM 3363 O O . GLN A 1 447 ? 5.167 23.529 -22.199 1.00 86.50 447 GLN A O 1
ATOM 3368 N N . ASP A 1 448 ? 4.226 25.557 -22.476 1.00 87.31 448 ASP A N 1
ATOM 3369 C CA . ASP A 1 448 ? 3.836 25.409 -23.883 1.00 87.31 448 ASP A CA 1
ATOM 3370 C C . ASP A 1 448 ? 2.844 24.251 -24.153 1.00 87.31 448 ASP A C 1
ATOM 3372 O O . ASP A 1 448 ? 2.781 23.716 -25.260 1.00 87.31 448 ASP A O 1
ATOM 3376 N N . SER A 1 449 ? 2.024 23.883 -23.160 1.00 86.56 449 SER A N 1
ATOM 3377 C CA . SER A 1 449 ? 0.948 22.875 -23.261 1.00 86.56 449 SER A CA 1
ATOM 3378 C C . SER A 1 449 ? -0.188 23.239 -24.233 1.00 86.56 449 SER A C 1
ATOM 3380 O O . SER A 1 449 ? -0.872 22.346 -24.735 1.00 86.56 449 SER A O 1
ATOM 3382 N N . ASP A 1 450 ? -0.382 24.515 -24.586 1.00 85.62 450 ASP A N 1
ATOM 3383 C CA . ASP A 1 450 ? -1.321 24.899 -25.654 1.00 85.62 450 ASP A CA 1
ATOM 3384 C C . ASP A 1 450 ? -0.877 24.407 -27.048 1.00 85.62 450 ASP A C 1
ATOM 3386 O O . ASP A 1 450 ? -1.716 24.239 -27.943 1.00 85.62 450 ASP A O 1
ATOM 3390 N N . ASN A 1 451 ? 0.420 24.125 -27.229 1.00 83.75 451 ASN A N 1
ATOM 3391 C CA . ASN A 1 451 ? 0.962 23.476 -28.416 1.00 83.75 451 ASN A CA 1
ATOM 3392 C C . ASN A 1 451 ? 0.873 21.947 -28.275 1.00 83.75 451 ASN A C 1
ATOM 3394 O O . ASN A 1 451 ? 1.731 21.312 -27.666 1.00 83.75 451 ASN A O 1
ATOM 3398 N N . LEU A 1 452 ? -0.125 21.334 -28.915 1.00 76.00 452 LEU A N 1
ATOM 3399 C CA . LEU A 1 452 ? -0.291 19.872 -28.930 1.00 76.00 452 LEU A CA 1
ATOM 3400 C C . LEU A 1 452 ? 0.840 19.114 -29.663 1.00 76.00 452 LEU A C 1
ATOM 3402 O O . LEU A 1 452 ? 0.893 17.893 -29.585 1.00 76.00 452 LEU A O 1
ATOM 3406 N N . GLY A 1 453 ? 1.749 19.813 -30.354 1.00 63.34 453 GLY A N 1
ATOM 3407 C CA . GLY A 1 453 ? 2.984 19.249 -30.915 1.00 63.34 453 GLY A CA 1
ATOM 3408 C C . GLY A 1 453 ? 4.191 19.280 -29.964 1.00 63.34 453 GLY A C 1
ATOM 3409 O O . GLY A 1 453 ? 5.313 19.055 -30.411 1.00 63.34 453 GLY A O 1
ATOM 3410 N N . ASN A 1 454 ? 4.002 19.620 -28.686 1.00 74.38 454 ASN A N 1
ATOM 3411 C CA . ASN A 1 454 ? 5.050 19.616 -27.662 1.00 74.38 454 ASN A CA 1
ATOM 3412 C C . ASN A 1 454 ? 5.440 18.172 -27.279 1.00 74.38 454 ASN A C 1
ATOM 3414 O O . ASN A 1 454 ? 4.565 17.353 -26.997 1.00 74.38 454 ASN A O 1
ATOM 3418 N N . ASN A 1 455 ? 6.743 17.858 -27.242 1.00 75.56 455 ASN A N 1
ATOM 3419 C CA . ASN A 1 455 ? 7.238 16.489 -27.029 1.00 75.56 455 ASN A CA 1
ATOM 3420 C C . ASN A 1 455 ? 6.830 15.892 -25.671 1.00 75.56 455 ASN A C 1
ATOM 3422 O O . ASN A 1 455 ? 6.643 14.683 -25.577 1.00 75.56 455 ASN A O 1
ATOM 3426 N N . GLN A 1 456 ? 6.576 16.731 -24.660 1.00 69.75 456 GLN A N 1
ATOM 3427 C CA . GLN A 1 456 ? 6.049 16.269 -23.372 1.00 69.75 456 GLN A CA 1
ATOM 3428 C C . GLN A 1 456 ? 4.715 15.518 -23.510 1.00 69.75 456 GLN A C 1
ATOM 3430 O O . GLN A 1 456 ? 4.454 14.607 -22.730 1.00 69.75 456 GLN A O 1
ATOM 3435 N N . TYR A 1 457 ? 3.876 15.834 -24.507 1.00 66.00 457 TYR A N 1
ATOM 3436 C CA . TYR A 1 457 ? 2.676 15.033 -24.766 1.00 66.00 457 TYR A CA 1
ATOM 3437 C C . TYR A 1 457 ? 3.014 13.633 -25.286 1.00 66.00 457 TYR A C 1
ATOM 3439 O O . TYR A 1 457 ? 2.315 12.695 -24.931 1.00 66.00 457 TYR A O 1
ATOM 3447 N N . VAL A 1 458 ? 4.082 13.461 -26.072 1.00 61.72 458 VAL A N 1
ATOM 3448 C CA . VAL A 1 458 ? 4.524 12.139 -26.556 1.00 61.72 458 VAL A CA 1
ATOM 3449 C C . VAL A 1 458 ? 4.981 11.273 -25.381 1.00 61.72 458 VAL A C 1
ATOM 3451 O O . VAL A 1 458 ? 4.554 10.129 -25.255 1.00 61.72 458 VAL A O 1
ATOM 3454 N N . GLU A 1 459 ? 5.789 11.845 -24.488 1.00 59.91 459 GLU A N 1
ATOM 3455 C CA . GLU A 1 459 ? 6.293 11.186 -23.276 1.00 59.91 459 GLU A CA 1
ATOM 3456 C C . GLU A 1 459 ? 5.141 10.776 -22.338 1.00 59.91 459 GLU A C 1
ATOM 3458 O O . GLU A 1 459 ? 5.024 9.608 -21.967 1.00 59.91 459 GLU A O 1
ATOM 3463 N N . ARG A 1 460 ? 4.231 11.712 -22.028 1.00 79.25 460 ARG A N 1
ATOM 3464 C CA . ARG A 1 460 ? 3.067 11.479 -21.151 1.00 79.25 460 ARG A CA 1
ATOM 3465 C C . ARG A 1 460 ? 2.058 10.498 -21.756 1.00 79.25 460 ARG A C 1
ATOM 3467 O O . ARG A 1 460 ? 1.443 9.735 -21.016 1.00 79.25 460 ARG A O 1
ATOM 3474 N N . VAL A 1 461 ? 1.892 10.486 -23.082 1.00 64.31 461 VAL A N 1
ATOM 3475 C CA . VAL A 1 461 ? 1.034 9.518 -23.788 1.00 64.31 461 VAL A CA 1
ATOM 3476 C C . VAL A 1 461 ? 1.654 8.118 -23.799 1.00 64.31 461 VAL A C 1
ATOM 3478 O O . VAL A 1 461 ? 0.926 7.164 -23.541 1.00 64.31 461 VAL A O 1
ATOM 3481 N N . SER A 1 462 ? 2.968 7.970 -24.018 1.00 55.19 462 SER A N 1
ATOM 3482 C CA . SER A 1 462 ? 3.641 6.660 -23.910 1.00 55.19 462 SER A CA 1
ATOM 3483 C C . SER A 1 462 ? 3.488 6.090 -22.500 1.00 55.19 462 SER A C 1
ATOM 3485 O O . SER A 1 462 ? 2.953 4.998 -22.324 1.00 55.19 462 SER A O 1
ATOM 3487 N N . ALA A 1 463 ? 3.810 6.898 -21.485 1.00 60.56 463 ALA A N 1
ATOM 3488 C CA . ALA A 1 463 ? 3.672 6.526 -20.082 1.00 60.56 463 ALA A CA 1
ATOM 3489 C C . ALA A 1 463 ? 2.221 6.167 -19.691 1.00 60.56 463 ALA A C 1
ATOM 3491 O O . ALA A 1 463 ? 2.000 5.240 -18.910 1.00 60.56 463 ALA A O 1
ATOM 3492 N N . ALA A 1 464 ? 1.221 6.857 -20.254 1.00 65.25 464 ALA A N 1
ATOM 3493 C CA . ALA A 1 464 ? -0.188 6.515 -20.063 1.00 65.25 464 ALA A CA 1
ATOM 3494 C C . ALA A 1 464 ? -0.565 5.190 -20.749 1.00 65.25 464 ALA A C 1
ATOM 3496 O O . ALA A 1 464 ? -1.259 4.376 -20.146 1.00 65.25 464 ALA A O 1
ATOM 3497 N N . LEU A 1 465 ? -0.103 4.941 -21.979 1.00 55.59 465 LEU A N 1
ATOM 3498 C CA . LEU A 1 465 ? -0.360 3.692 -22.709 1.00 55.59 465 LEU A CA 1
ATOM 3499 C C . LEU A 1 465 ? 0.294 2.485 -22.023 1.00 55.59 465 LEU A C 1
ATOM 3501 O O . LEU A 1 465 ? -0.349 1.450 -21.870 1.00 55.59 465 LEU A O 1
ATOM 3505 N N . GLU A 1 466 ? 1.523 2.631 -21.532 1.00 53.31 466 GLU A N 1
ATOM 3506 C CA . GLU A 1 466 ? 2.235 1.606 -20.760 1.00 53.31 466 GLU A CA 1
ATOM 3507 C C . GLU A 1 466 ? 1.531 1.306 -19.424 1.00 53.31 466 GLU A C 1
ATOM 3509 O O . GLU A 1 466 ? 1.346 0.141 -19.055 1.00 53.31 466 GLU A O 1
ATOM 3514 N N . ALA A 1 467 ? 1.065 2.343 -18.715 1.00 59.00 467 ALA A N 1
ATOM 3515 C CA . ALA A 1 467 ? 0.262 2.182 -17.505 1.00 59.00 467 ALA A CA 1
ATOM 3516 C C . ALA A 1 467 ? -1.095 1.514 -17.794 1.00 59.00 467 ALA A C 1
ATOM 3518 O O . ALA A 1 467 ? -1.505 0.619 -17.054 1.00 59.00 467 ALA A O 1
ATOM 3519 N N . TYR A 1 468 ? -1.772 1.901 -18.878 1.00 66.44 468 TYR A N 1
ATOM 3520 C CA . TYR A 1 468 ? -3.029 1.294 -19.315 1.00 66.44 468 TYR A CA 1
ATOM 3521 C C . TYR A 1 468 ? -2.844 -0.185 -19.659 1.00 66.44 468 TYR A C 1
ATOM 3523 O O . TYR A 1 468 ? -3.558 -1.028 -19.123 1.00 66.44 468 TYR A O 1
ATOM 3531 N N . ASP A 1 469 ? -1.861 -0.536 -20.489 1.00 56.66 469 ASP A N 1
ATOM 3532 C CA . ASP A 1 469 ? -1.629 -1.920 -20.908 1.00 56.66 469 ASP A CA 1
ATOM 3533 C C . ASP A 1 469 ? -1.307 -2.853 -19.734 1.00 56.66 469 ASP A C 1
ATOM 3535 O O . ASP A 1 469 ? -1.758 -4.001 -19.738 1.00 56.66 469 ASP A O 1
ATOM 3539 N N . ARG A 1 470 ? -0.616 -2.349 -18.702 1.00 65.19 470 ARG A N 1
ATOM 3540 C CA . ARG A 1 470 ? -0.333 -3.095 -17.468 1.00 65.19 470 ARG A CA 1
ATOM 3541 C C . ARG A 1 470 ? -1.538 -3.202 -16.521 1.00 65.19 470 ARG A C 1
ATOM 3543 O O . ARG A 1 470 ? -1.650 -4.205 -15.823 1.00 65.19 470 ARG A O 1
ATOM 3550 N N . LEU A 1 471 ? -2.412 -2.190 -16.456 1.00 67.50 471 LEU A N 1
ATOM 3551 C CA . LEU A 1 471 ? -3.412 -2.055 -15.380 1.00 67.50 471 LEU A CA 1
ATOM 3552 C C . LEU A 1 471 ? -4.880 -2.228 -15.821 1.00 67.50 471 LEU A C 1
ATOM 3554 O O . LEU A 1 471 ? -5.720 -2.539 -14.982 1.00 67.50 471 LEU A O 1
ATOM 3558 N N . LYS A 1 472 ? -5.217 -2.125 -17.114 1.00 59.84 472 LYS A N 1
ATOM 3559 C CA . LYS A 1 472 ? -6.600 -2.213 -17.651 1.00 59.84 472 LYS A CA 1
ATOM 3560 C C . LYS A 1 472 ? -7.368 -3.509 -17.352 1.00 59.84 472 LYS A C 1
ATOM 3562 O O . LYS A 1 472 ? -8.576 -3.557 -17.557 1.00 59.84 472 LYS A O 1
ATOM 3567 N N . GLY A 1 473 ? -6.684 -4.560 -16.898 1.00 51.19 473 GLY A N 1
ATOM 3568 C CA . GLY A 1 473 ? -7.305 -5.804 -16.427 1.00 51.19 473 GLY A CA 1
ATOM 3569 C C . GLY A 1 473 ? -7.788 -5.766 -14.969 1.00 51.19 473 GLY A C 1
ATOM 3570 O O . GLY A 1 473 ? -8.394 -6.733 -14.517 1.00 51.19 473 GLY A O 1
ATOM 3571 N N . ILE A 1 474 ? -7.511 -4.688 -14.228 1.00 50.16 474 ILE A N 1
ATOM 3572 C CA . ILE A 1 474 ? -7.911 -4.513 -12.827 1.00 50.16 474 ILE A CA 1
ATOM 3573 C C . ILE A 1 474 ? -9.331 -3.932 -12.788 1.00 50.16 474 ILE A C 1
ATOM 3575 O O . ILE A 1 474 ? -9.519 -2.717 -12.787 1.00 50.16 474 ILE A O 1
ATOM 3579 N N . ASP A 1 475 ? -10.336 -4.807 -12.759 1.00 42.03 475 ASP A N 1
ATOM 3580 C CA . ASP A 1 475 ? -11.734 -4.423 -12.542 1.00 42.03 475 ASP A CA 1
ATOM 3581 C C . ASP A 1 475 ? -12.010 -4.231 -11.038 1.00 42.03 475 ASP A C 1
ATOM 3583 O O . ASP A 1 475 ? -11.636 -5.056 -10.197 1.00 42.03 475 ASP A O 1
ATOM 3587 N N . VAL A 1 476 ? -12.716 -3.146 -10.706 1.00 40.69 476 VAL A N 1
ATOM 3588 C CA . VAL A 1 476 ? -13.181 -2.806 -9.351 1.00 40.69 476 VAL A CA 1
ATOM 3589 C C . VAL A 1 476 ? -14.079 -3.909 -8.774 1.00 40.69 476 VAL A C 1
ATOM 3591 O O . VAL A 1 476 ? -14.140 -4.072 -7.557 1.00 40.69 476 VAL A O 1
ATOM 3594 N N . GLN A 1 477 ? -14.760 -4.692 -9.620 1.00 29.00 477 GLN A N 1
ATOM 3595 C CA . GLN A 1 477 ? -15.648 -5.772 -9.174 1.00 29.00 477 GLN A CA 1
ATOM 3596 C C . GLN A 1 477 ? -14.984 -7.155 -9.081 1.00 29.00 477 GLN A C 1
ATOM 3598 O O . GLN A 1 477 ? -15.543 -8.042 -8.434 1.00 29.00 477 GLN A O 1
ATOM 3603 N N . THR A 1 478 ? -13.777 -7.367 -9.622 1.00 27.50 478 THR A N 1
ATOM 3604 C CA . THR A 1 478 ? -13.082 -8.672 -9.540 1.00 27.50 478 THR A CA 1
ATOM 3605 C C . THR A 1 478 ? -12.331 -8.906 -8.222 1.00 27.50 478 THR A C 1
ATOM 3607 O O . THR A 1 478 ? -11.263 -9.511 -8.198 1.00 27.50 478 THR A O 1
ATOM 3610 N N . VAL A 1 479 ? -12.918 -8.507 -7.089 1.00 27.70 479 VAL A N 1
ATOM 3611 C CA . VAL A 1 479 ? -12.467 -8.932 -5.750 1.00 27.70 479 VAL A CA 1
ATOM 3612 C C . VAL A 1 479 ? -13.159 -10.249 -5.374 1.00 27.70 479 VAL A C 1
ATOM 3614 O O . VAL A 1 479 ? -13.917 -10.346 -4.409 1.00 27.70 479 VAL A O 1
ATOM 3617 N N . SER A 1 480 ? -12.918 -11.300 -6.166 1.00 23.05 480 SER A N 1
ATOM 3618 C CA . SER A 1 480 ? -13.354 -12.654 -5.813 1.00 23.05 480 SER A CA 1
ATOM 3619 C C . SER A 1 480 ? -12.570 -13.129 -4.589 1.00 23.05 480 SER A C 1
ATOM 3621 O O . SER A 1 480 ? -11.344 -13.221 -4.646 1.00 23.05 480 SER A O 1
ATOM 3623 N N . SER A 1 481 ? -13.276 -13.414 -3.492 1.00 26.89 481 SER A N 1
ATOM 3624 C CA . SER A 1 481 ? -12.725 -13.720 -2.163 1.00 26.89 481 SER A CA 1
ATOM 3625 C C . SER A 1 481 ? -11.604 -14.771 -2.197 1.00 26.89 481 SER A C 1
ATOM 3627 O O . SER A 1 481 ? -11.865 -15.970 -2.275 1.00 26.89 481 SER A O 1
ATOM 3629 N N . GLY A 1 482 ? -10.356 -14.304 -2.140 1.00 25.34 482 GLY A N 1
ATOM 3630 C CA . GLY A 1 482 ? -9.157 -15.127 -2.341 1.00 25.34 482 GLY A CA 1
ATOM 3631 C C . GLY A 1 482 ? -7.844 -14.428 -1.971 1.00 25.34 482 GLY A C 1
ATOM 3632 O O . GLY A 1 482 ? -6.887 -15.099 -1.594 1.00 25.34 482 GLY A O 1
ATOM 3633 N N . VAL A 1 483 ? -7.806 -13.090 -1.973 1.00 24.83 483 VAL A N 1
ATOM 3634 C CA . VAL A 1 483 ? -6.798 -12.347 -1.204 1.00 24.83 483 VAL A CA 1
ATOM 3635 C C . VAL A 1 483 ? -7.165 -12.454 0.275 1.00 24.83 483 VAL A C 1
ATOM 3637 O O . VAL A 1 483 ? -8.250 -12.035 0.678 1.00 24.83 483 VAL A O 1
ATOM 3640 N N . SER A 1 484 ? -6.256 -12.993 1.088 1.00 26.94 484 SER A N 1
ATOM 3641 C CA . SER A 1 484 ? -6.331 -12.868 2.544 1.00 26.94 484 SER A CA 1
ATOM 3642 C C . SER A 1 484 ? -5.998 -11.427 2.921 1.00 26.94 484 SER A C 1
ATOM 3644 O O . SER A 1 484 ? -4.843 -11.105 3.197 1.00 26.94 484 SER A O 1
ATOM 3646 N N . CYS A 1 485 ? -7.005 -10.553 2.899 1.00 26.20 485 CYS A N 1
ATOM 3647 C CA . CYS A 1 485 ? -6.904 -9.201 3.433 1.00 26.20 485 CYS A CA 1
ATOM 3648 C C . CYS A 1 485 ? -6.659 -9.285 4.944 1.00 26.20 485 CYS A C 1
ATOM 3650 O O . CYS A 1 485 ? -7.595 -9.304 5.742 1.00 26.20 485 CYS A O 1
ATOM 3652 N N . GLY A 1 486 ? -5.385 -9.355 5.330 1.00 29.67 486 GLY A N 1
ATOM 3653 C CA . GLY A 1 486 ? -4.959 -9.067 6.687 1.00 29.67 486 GLY A CA 1
ATOM 3654 C C . GLY A 1 486 ? -5.246 -7.600 6.955 1.00 29.67 486 GLY A C 1
ATOM 3655 O O . GLY A 1 486 ? -4.436 -6.745 6.609 1.00 29.67 486 GLY A O 1
ATOM 3656 N N . TYR A 1 487 ? -6.422 -7.321 7.513 1.00 31.31 487 TYR A N 1
ATOM 3657 C CA . TYR A 1 487 ? -6.763 -6.001 8.012 1.00 31.31 487 TYR A CA 1
ATOM 3658 C C . TYR A 1 487 ? -5.657 -5.576 8.993 1.00 31.31 487 TYR A C 1
ATOM 3660 O O . TYR A 1 487 ? -5.369 -6.284 9.960 1.00 31.31 487 TYR A O 1
ATOM 3668 N N . SER A 1 488 ? -4.999 -4.454 8.712 1.00 29.28 488 SER A N 1
ATOM 3669 C CA . SER A 1 488 ? -3.976 -3.847 9.566 1.00 29.28 488 SER A CA 1
ATOM 3670 C C . SER A 1 488 ? -4.549 -2.592 10.213 1.00 29.28 488 SER A C 1
ATOM 3672 O O . SER A 1 488 ? -5.292 -1.861 9.563 1.00 29.28 488 SER A O 1
ATOM 3674 N N . VAL A 1 489 ? -4.220 -2.333 11.480 1.00 33.44 489 VAL A N 1
ATOM 3675 C CA . VAL A 1 489 ? -4.690 -1.127 12.178 1.00 33.44 489 VAL A CA 1
ATOM 3676 C C . VAL A 1 489 ? -3.874 0.100 11.762 1.00 33.44 489 VAL A C 1
ATOM 3678 O O . VAL A 1 489 ? -2.658 0.006 11.585 1.00 33.44 489 VAL A O 1
ATOM 3681 N N . GLY A 1 490 ? -4.527 1.259 11.668 1.00 30.69 490 GLY A N 1
ATOM 3682 C CA . GLY A 1 490 ? -3.855 2.550 11.593 1.00 30.69 490 GLY A CA 1
ATOM 3683 C C . GLY A 1 490 ? -3.459 3.076 12.972 1.00 30.69 490 GLY A C 1
ATOM 3684 O O . GLY A 1 490 ? -3.900 2.586 14.009 1.00 30.69 490 GLY A O 1
ATOM 3685 N N . VAL A 1 491 ? -2.682 4.161 13.003 1.00 33.84 491 VAL A N 1
ATOM 3686 C CA . VAL A 1 491 ? -2.170 4.796 14.243 1.00 33.84 491 VAL A CA 1
ATOM 3687 C C . VAL A 1 491 ? -3.247 5.257 15.243 1.00 33.84 491 VAL A C 1
ATOM 3689 O O . VAL A 1 491 ? -2.920 5.648 16.360 1.00 33.84 491 VAL A O 1
ATOM 3692 N N . ASN A 1 492 ? -4.517 5.229 14.835 1.00 58.53 492 ASN A N 1
ATOM 3693 C CA . ASN A 1 492 ? -5.691 5.711 15.559 1.00 58.53 492 ASN A CA 1
ATOM 3694 C C . ASN A 1 492 ? -6.791 4.639 15.722 1.00 58.53 492 ASN A C 1
ATOM 3696 O O . ASN A 1 492 ? -7.846 4.942 16.279 1.00 58.53 492 ASN A O 1
ATOM 3700 N N . GLY A 1 493 ? -6.580 3.409 15.241 1.00 71.38 493 GLY A N 1
ATOM 3701 C CA . GLY A 1 493 ? -7.625 2.389 15.104 1.00 71.38 493 GLY A CA 1
ATOM 3702 C C . GLY A 1 493 ? -8.009 2.133 13.644 1.00 71.38 493 GLY A C 1
ATOM 3703 O O . GLY A 1 493 ? -7.164 2.208 12.752 1.00 71.38 493 GLY A O 1
ATOM 3704 N N . TRP A 1 494 ? -9.280 1.805 13.419 1.00 77.88 494 TRP A N 1
ATOM 3705 C CA . TRP A 1 494 ? -9.791 1.263 12.161 1.00 77.88 494 TRP A CA 1
ATOM 3706 C C . TRP A 1 494 ? -10.719 2.219 11.392 1.00 77.88 494 TRP A C 1
ATOM 3708 O O . TRP A 1 494 ? -11.651 2.820 11.945 1.00 77.88 494 TRP A O 1
ATOM 3718 N N . ASP A 1 495 ? -10.503 2.290 10.084 1.00 69.69 495 ASP A N 1
ATOM 3719 C CA . ASP A 1 495 ? -11.296 3.045 9.112 1.00 69.69 495 ASP A CA 1
ATOM 3720 C C . ASP A 1 495 ? -12.572 2.273 8.722 1.00 69.69 495 ASP A C 1
ATOM 3722 O O . ASP A 1 495 ? -12.614 1.048 8.843 1.00 69.69 495 ASP A O 1
ATOM 3726 N N . LEU A 1 496 ? -13.623 2.927 8.208 1.00 78.81 496 LEU A N 1
ATOM 3727 C CA . LEU A 1 496 ? -14.621 2.185 7.416 1.00 78.81 496 LEU A CA 1
ATOM 3728 C C . LEU A 1 496 ? -14.083 1.963 5.990 1.00 78.81 496 LEU A C 1
ATOM 3730 O O . LEU A 1 496 ? -13.254 2.747 5.521 1.00 78.81 496 LEU A O 1
ATOM 3734 N N . PRO A 1 497 ? -14.556 0.937 5.257 1.00 73.25 497 PRO A N 1
ATOM 3735 C CA . PRO A 1 497 ? -14.173 0.721 3.863 1.00 73.25 497 PRO A CA 1
ATOM 3736 C C . PRO A 1 497 ? -14.317 1.988 3.001 1.00 73.25 497 PRO A C 1
ATOM 3738 O O . PRO A 1 497 ? -15.417 2.501 2.809 1.00 73.25 497 PRO A O 1
ATOM 3741 N N . GLY A 1 498 ? -13.190 2.486 2.482 1.00 47.81 498 GLY A N 1
ATOM 3742 C CA . GLY A 1 498 ? -13.121 3.706 1.667 1.00 47.81 498 GLY A CA 1
ATOM 3743 C C . GLY A 1 498 ? -12.813 5.010 2.421 1.00 47.81 498 GLY A C 1
ATOM 3744 O O . GLY A 1 498 ? -12.772 6.055 1.777 1.00 47.81 498 GLY A O 1
ATOM 3745 N N . GLU A 1 499 ? -12.584 4.978 3.740 1.00 55.56 499 GLU A N 1
ATOM 3746 C CA . GLU A 1 499 ? -12.151 6.155 4.524 1.00 55.56 499 GLU A CA 1
ATOM 3747 C C . GLU A 1 499 ? -10.626 6.288 4.651 1.00 55.56 499 GLU A C 1
ATOM 3749 O O . GLU A 1 499 ? -10.124 7.405 4.763 1.00 55.56 499 GLU A O 1
ATOM 3754 N N . GLY A 1 500 ? -9.896 5.171 4.603 1.00 47.16 500 GLY A N 1
ATOM 3755 C CA . GLY A 1 500 ? -8.442 5.118 4.746 1.00 47.16 500 GLY A CA 1
ATOM 3756 C C . GLY A 1 500 ? -7.880 3.721 4.464 1.00 47.16 500 GLY A C 1
ATOM 3757 O O . GLY A 1 500 ? -8.611 2.818 4.044 1.00 47.16 500 GLY A O 1
ATOM 3758 N N . ASP A 1 501 ? -6.571 3.562 4.662 1.00 41.28 501 ASP A N 1
ATOM 3759 C CA . ASP A 1 501 ? -5.811 2.346 4.334 1.00 41.28 501 ASP A CA 1
ATOM 3760 C C . ASP A 1 501 ? -6.006 1.192 5.330 1.00 41.28 501 ASP A C 1
ATOM 3762 O O . ASP A 1 501 ? -5.556 0.074 5.073 1.00 41.28 501 ASP A O 1
ATOM 3766 N N . HIS A 1 502 ? -6.701 1.438 6.445 1.00 52.31 502 HIS A N 1
ATOM 3767 C CA . HIS A 1 502 ? -6.877 0.492 7.545 1.00 52.31 502 HIS A CA 1
ATOM 3768 C C . HIS A 1 502 ? -8.355 0.117 7.771 1.00 52.31 502 HIS A C 1
ATOM 3770 O O . HIS A 1 502 ? -8.873 0.268 8.884 1.00 52.31 502 HIS A O 1
ATOM 3776 N N . PRO A 1 503 ? -9.084 -0.343 6.731 1.00 63.56 503 PRO A N 1
ATOM 3777 C CA . PRO A 1 503 ? -10.517 -0.585 6.824 1.00 63.56 503 PRO A CA 1
ATOM 3778 C C . PRO A 1 503 ? -10.837 -1.759 7.753 1.00 63.56 503 PRO A C 1
ATOM 3780 O O . PRO A 1 503 ? -10.172 -2.789 7.715 1.00 63.56 503 PRO A O 1
ATOM 3783 N N . MET A 1 504 ? -11.918 -1.654 8.520 1.00 88.19 504 MET A N 1
ATOM 3784 C CA . MET A 1 504 ? -12.557 -2.799 9.170 1.00 88.19 504 MET A CA 1
ATOM 3785 C C . MET A 1 504 ? -13.586 -3.477 8.255 1.00 88.19 504 MET A C 1
ATOM 3787 O O . MET A 1 504 ? -14.028 -2.919 7.247 1.00 88.19 504 MET A O 1
ATOM 3791 N N . ALA A 1 505 ? -14.036 -4.672 8.633 1.00 83.88 505 ALA A N 1
ATOM 3792 C CA . ALA A 1 505 ? -15.271 -5.227 8.089 1.00 83.88 505 ALA A CA 1
ATOM 3793 C C . ALA A 1 505 ? -16.474 -4.406 8.580 1.00 83.88 505 ALA A C 1
ATOM 3795 O O . ALA A 1 505 ? -16.616 -4.195 9.785 1.00 83.88 505 ALA A O 1
ATOM 3796 N N . TYR A 1 506 ? -17.346 -3.956 7.671 1.00 92.50 506 TYR A N 1
ATOM 3797 C CA . TYR A 1 506 ? -18.495 -3.106 8.014 1.00 92.50 506 TYR A CA 1
ATOM 3798 C C . TYR A 1 506 ? -19.805 -3.669 7.451 1.00 92.50 506 TYR A C 1
ATOM 3800 O O . TYR A 1 506 ? -20.029 -3.715 6.239 1.00 92.50 506 TYR A O 1
ATOM 3808 N N . TYR A 1 507 ? -20.677 -4.106 8.359 1.00 94.06 507 TYR A N 1
ATOM 3809 C CA . TYR A 1 507 ? -21.936 -4.794 8.090 1.00 94.06 507 TYR A CA 1
ATOM 3810 C C . TYR A 1 507 ? -23.091 -4.070 8.781 1.00 94.06 507 TYR A C 1
ATOM 3812 O O . TYR A 1 507 ? -22.992 -3.693 9.949 1.00 94.06 507 TYR A O 1
ATOM 3820 N N . SER A 1 508 ? -24.216 -3.919 8.082 1.00 94.50 508 SER A N 1
ATOM 3821 C CA . SER A 1 508 ? -25.428 -3.336 8.657 1.00 94.50 508 SER A CA 1
ATOM 3822 C C . SER A 1 508 ? -26.411 -4.429 9.074 1.00 94.50 508 SER A C 1
ATOM 3824 O O . SER A 1 508 ? -26.723 -5.330 8.289 1.00 94.50 508 SER A O 1
ATOM 3826 N N . GLN A 1 509 ? -26.955 -4.311 10.290 1.00 94.44 509 GLN A N 1
ATOM 3827 C CA . GLN A 1 509 ? -28.094 -5.122 10.726 1.00 94.44 509 GLN A CA 1
ATOM 3828 C C . GLN A 1 509 ? -29.387 -4.671 10.030 1.00 94.44 509 GLN A C 1
ATOM 3830 O O . GLN A 1 509 ? -30.383 -5.384 10.049 1.00 94.44 509 GLN A O 1
ATOM 3835 N N . MET A 1 510 ? -29.409 -3.467 9.453 1.00 93.94 510 MET A N 1
ATOM 3836 C CA . MET A 1 510 ? -30.611 -2.878 8.881 1.00 93.94 510 MET A CA 1
ATOM 3837 C C . MET A 1 510 ? -30.954 -3.502 7.526 1.00 93.94 510 MET A C 1
ATOM 3839 O O . MET A 1 510 ? -30.091 -3.929 6.755 1.00 93.94 510 MET A O 1
ATOM 3843 N N . ARG A 1 511 ? -32.247 -3.482 7.186 1.00 94.31 511 ARG A N 1
ATOM 3844 C CA . ARG A 1 511 ? -32.698 -3.676 5.802 1.00 94.31 511 ARG A CA 1
ATOM 3845 C C . ARG A 1 511 ? -32.138 -2.552 4.933 1.00 94.31 511 ARG A C 1
ATOM 3847 O O . ARG A 1 511 ? -32.201 -1.391 5.339 1.00 94.31 511 ARG A O 1
ATOM 3854 N N . LYS A 1 512 ? -31.696 -2.858 3.708 1.00 90.50 512 LYS A N 1
ATOM 3855 C CA . LYS A 1 512 ? -31.152 -1.852 2.770 1.00 90.50 512 LYS A CA 1
ATOM 3856 C C . LYS A 1 512 ? -32.125 -0.693 2.480 1.00 90.50 512 LYS A C 1
ATOM 3858 O O . LYS A 1 512 ? -31.698 0.425 2.223 1.00 90.50 512 LYS A O 1
ATOM 3863 N N . SER A 1 513 ? -33.435 -0.929 2.568 1.00 90.88 513 SER A N 1
ATOM 3864 C CA . SER A 1 513 ? -34.465 0.115 2.457 1.00 90.88 513 SER A CA 1
ATOM 3865 C C . SER A 1 513 ? -34.440 1.131 3.611 1.00 90.88 513 SER A C 1
ATOM 3867 O O . SER A 1 513 ? -34.655 2.321 3.382 1.00 90.88 513 SER A O 1
ATOM 3869 N N . SER A 1 514 ? -34.173 0.673 4.838 1.00 88.69 514 SER A N 1
ATOM 3870 C CA . SER A 1 514 ? -34.158 1.475 6.073 1.00 88.69 514 SER A CA 1
ATOM 3871 C C . SER A 1 514 ? -32.796 2.109 6.373 1.00 88.69 514 SER A C 1
ATOM 3873 O O . SER A 1 514 ? -32.729 3.162 7.012 1.00 88.69 514 SER A O 1
ATOM 3875 N N . ALA A 1 515 ? -31.716 1.472 5.926 1.00 88.81 515 ALA A N 1
ATOM 3876 C CA . ALA A 1 515 ? -30.354 1.976 6.047 1.00 88.81 515 ALA A CA 1
ATOM 3877 C C . ALA A 1 515 ? -30.117 3.222 5.168 1.00 88.81 515 ALA A C 1
ATOM 3879 O O . ALA A 1 515 ? -30.808 3.389 4.157 1.00 88.81 515 ALA A O 1
ATOM 3880 N N . PRO A 1 516 ? -29.150 4.099 5.494 1.00 84.00 516 PRO A N 1
ATOM 3881 C CA . PRO A 1 516 ? -28.622 5.068 4.541 1.00 84.00 516 PRO A CA 1
ATOM 3882 C C . PRO A 1 516 ? -27.916 4.349 3.380 1.00 84.00 516 PRO A C 1
ATOM 3884 O O . PRO A 1 516 ? -27.436 3.220 3.515 1.00 84.00 516 PRO A O 1
ATOM 3887 N N . ASP A 1 517 ? -27.834 5.027 2.241 1.00 78.94 517 ASP A N 1
ATOM 3888 C CA . ASP A 1 517 ? -27.027 4.584 1.110 1.00 78.94 517 ASP A CA 1
ATOM 3889 C C . ASP A 1 517 ? -25.560 4.950 1.403 1.00 78.94 517 ASP A C 1
ATOM 3891 O O . ASP A 1 517 ? -25.142 6.095 1.246 1.00 78.94 517 ASP A O 1
ATOM 3895 N N . ASP A 1 518 ? -24.813 3.977 1.929 1.00 77.56 518 ASP A N 1
ATOM 3896 C CA . ASP A 1 518 ? -23.453 4.129 2.455 1.00 77.56 518 ASP A CA 1
ATOM 3897 C C . ASP A 1 518 ? -22.512 3.160 1.713 1.00 77.56 518 ASP A C 1
ATOM 3899 O O . ASP A 1 518 ? -22.661 1.944 1.866 1.00 77.56 518 ASP A O 1
ATOM 3903 N N . PRO A 1 519 ? -21.559 3.653 0.897 1.00 71.62 519 PRO A N 1
ATOM 3904 C CA . PRO A 1 519 ? -20.705 2.801 0.068 1.00 71.62 519 PRO A CA 1
ATOM 3905 C C . PRO A 1 519 ? -19.718 1.954 0.882 1.00 71.62 519 PRO A C 1
ATOM 3907 O O . PRO A 1 519 ? -19.152 1.009 0.339 1.00 71.62 519 PRO A O 1
ATOM 3910 N N . ALA A 1 520 ? -19.524 2.258 2.169 1.00 68.44 520 ALA A N 1
ATOM 3911 C CA . ALA A 1 520 ? -18.663 1.468 3.039 1.00 68.44 520 ALA A CA 1
ATOM 3912 C C . ALA A 1 520 ? -19.326 0.158 3.511 1.00 68.44 520 ALA A C 1
ATOM 3914 O O . ALA A 1 520 ? -18.631 -0.745 3.977 1.00 68.44 520 ALA A O 1
ATOM 3915 N N . VAL A 1 521 ? -20.661 0.042 3.435 1.00 82.00 521 VAL A N 1
ATOM 3916 C CA . VAL A 1 521 ? -21.395 -1.129 3.939 1.00 82.00 521 VAL A CA 1
ATOM 3917 C C . VAL A 1 521 ? -21.232 -2.311 2.984 1.00 82.00 521 VAL A C 1
ATOM 3919 O O . VAL A 1 521 ? -21.810 -2.354 1.899 1.00 82.00 521 VAL A O 1
ATOM 3922 N N . GLN A 1 522 ? -20.488 -3.320 3.431 1.00 84.12 522 GLN A N 1
ATOM 3923 C CA . GLN A 1 522 ? -20.165 -4.527 2.664 1.00 84.12 522 GLN A CA 1
ATOM 3924 C C . GLN A 1 522 ? -21.329 -5.532 2.597 1.00 84.12 522 GLN A C 1
ATOM 3926 O O . GLN A 1 522 ? -21.308 -6.446 1.776 1.00 84.12 522 GLN A O 1
ATOM 3931 N N . GLY A 1 523 ? -22.349 -5.379 3.448 1.00 84.69 523 GLY A N 1
ATOM 3932 C CA . GLY A 1 523 ? -23.549 -6.216 3.440 1.00 84.69 523 GLY A CA 1
ATOM 3933 C C . GLY A 1 523 ? -24.660 -5.684 4.349 1.00 84.69 523 GLY A C 1
ATOM 3934 O O . GLY A 1 523 ? -24.390 -5.117 5.410 1.00 84.69 523 GLY A O 1
ATOM 3935 N N . TYR A 1 524 ? -25.908 -5.881 3.920 1.00 93.06 524 TYR A N 1
ATOM 3936 C CA . TYR A 1 524 ? -27.129 -5.509 4.641 1.00 93.06 524 TYR A CA 1
ATOM 3937 C C . TYR A 1 524 ? -27.899 -6.782 4.991 1.00 93.06 524 TYR A C 1
ATOM 3939 O O . TYR A 1 524 ? -28.471 -7.410 4.103 1.00 93.06 524 TYR A O 1
ATOM 3947 N N . TYR A 1 525 ? -27.918 -7.160 6.267 1.00 95.06 525 TYR A N 1
ATOM 3948 C CA . TYR A 1 525 ? -28.380 -8.485 6.702 1.00 95.06 525 TYR A CA 1
ATOM 3949 C C . TYR A 1 525 ? -29.765 -8.464 7.365 1.00 95.06 525 TYR A C 1
ATOM 3951 O O . TYR A 1 525 ? -30.198 -9.462 7.925 1.00 95.06 525 TYR A O 1
ATOM 3959 N N . GLY A 1 526 ? -30.493 -7.343 7.318 1.00 92.56 526 GLY A N 1
ATOM 3960 C CA . GLY A 1 526 ? -31.716 -7.155 8.110 1.00 92.56 526 GLY A CA 1
ATOM 3961 C C . GLY A 1 526 ? -32.919 -8.048 7.791 1.00 92.56 526 GLY A C 1
ATOM 3962 O O . GLY A 1 526 ? -33.870 -8.068 8.572 1.00 92.56 526 GLY A O 1
ATOM 3963 N N . ASP A 1 527 ? -32.892 -8.781 6.681 1.00 92.94 527 ASP A N 1
ATOM 3964 C CA . ASP A 1 527 ? -33.909 -9.780 6.329 1.00 92.94 527 ASP A CA 1
ATOM 3965 C C . ASP A 1 527 ? -33.504 -11.222 6.693 1.00 92.94 527 ASP A C 1
ATOM 3967 O O . ASP A 1 527 ? -34.336 -12.124 6.618 1.00 92.94 527 ASP A O 1
ATOM 3971 N N . GLU A 1 528 ? -32.267 -11.433 7.152 1.00 92.38 528 GLU A N 1
ATOM 3972 C CA . GLU A 1 528 ? -31.764 -12.733 7.607 1.00 92.38 528 GLU A CA 1
ATOM 3973 C C . GLU A 1 528 ? -32.326 -13.111 8.994 1.00 92.38 528 GLU A C 1
ATOM 3975 O O . GLU A 1 528 ? -32.601 -12.227 9.822 1.00 92.38 528 GLU A O 1
ATOM 3980 N N . PRO A 1 529 ? -32.508 -14.413 9.284 1.00 87.62 529 PRO A N 1
ATOM 3981 C CA . PRO A 1 529 ? -33.130 -14.882 10.519 1.00 87.62 529 PRO A CA 1
ATOM 3982 C C . PRO A 1 529 ? -32.220 -14.732 11.747 1.00 87.62 529 PRO A C 1
ATOM 3984 O O . PRO A 1 529 ? -30.996 -14.818 11.663 1.00 87.62 529 PRO A O 1
ATOM 3987 N N . TYR A 1 530 ? -32.832 -14.583 12.925 1.00 84.81 530 TYR A N 1
ATOM 3988 C CA . TYR A 1 530 ? -32.155 -14.744 14.216 1.00 84.81 530 TYR A CA 1
ATOM 3989 C C . TYR A 1 530 ? -33.114 -15.371 15.241 1.00 84.81 530 TYR A C 1
ATOM 3991 O O . TYR A 1 530 ? -33.898 -14.691 15.910 1.00 84.81 530 TYR A O 1
ATOM 3999 N N . GLY A 1 531 ? -33.086 -16.705 15.336 1.00 77.88 531 GLY A N 1
ATOM 4000 C CA . GLY A 1 531 ? -34.112 -17.472 16.048 1.00 77.88 531 GLY A CA 1
ATOM 4001 C C . GLY A 1 531 ? -35.481 -17.305 15.378 1.00 77.88 531 GLY A C 1
ATOM 4002 O O . GLY A 1 531 ? -35.595 -17.434 14.165 1.00 77.88 531 GLY A O 1
ATOM 4003 N N . GLU A 1 532 ? -36.511 -16.976 16.160 1.00 77.00 532 GLU A N 1
ATOM 4004 C CA . GLU A 1 532 ? -37.855 -16.645 15.647 1.00 77.00 532 GLU A CA 1
ATOM 4005 C C . GLU A 1 532 ? -37.963 -15.216 15.065 1.00 77.00 532 GLU A C 1
ATOM 4007 O O . GLU A 1 532 ? -39.019 -14.827 14.566 1.00 77.00 532 GLU A O 1
ATOM 4012 N N . GLY A 1 533 ? -36.891 -14.421 15.152 1.00 82.12 533 GLY A N 1
ATOM 4013 C CA . GLY A 1 533 ? -36.826 -13.035 14.688 1.00 82.12 533 GLY A CA 1
ATOM 4014 C C . GLY A 1 533 ? -35.963 -12.842 13.440 1.00 82.12 533 GLY A C 1
ATOM 4015 O O . GLY A 1 533 ? -35.622 -13.783 12.727 1.00 82.12 533 GLY A O 1
ATOM 4016 N N . THR A 1 534 ? -35.574 -11.589 13.194 1.00 89.06 534 THR A N 1
ATOM 4017 C CA . THR A 1 534 ? -34.647 -11.194 12.116 1.00 89.06 534 THR A CA 1
ATOM 4018 C C . THR A 1 534 ? -33.511 -10.341 12.667 1.00 89.06 534 THR A C 1
ATOM 4020 O O . THR A 1 534 ? -33.664 -9.679 13.699 1.00 89.06 534 THR A O 1
ATOM 4023 N N . ILE A 1 535 ? -32.383 -10.309 11.955 1.00 91.44 535 ILE A N 1
ATOM 4024 C CA . ILE A 1 535 ? -31.207 -9.506 12.316 1.00 91.44 535 ILE A CA 1
ATOM 4025 C C . ILE A 1 535 ? -31.539 -8.003 12.414 1.00 91.44 535 ILE A C 1
ATOM 4027 O O . ILE A 1 535 ? -30.988 -7.328 13.282 1.00 91.44 535 ILE A O 1
ATOM 4031 N N . ALA A 1 536 ? -32.511 -7.487 11.648 1.00 90.56 536 ALA A N 1
ATOM 4032 C CA . ALA A 1 536 ? -32.974 -6.103 11.804 1.00 90.56 536 ALA A CA 1
ATOM 4033 C C . ALA A 1 536 ? -33.566 -5.797 13.190 1.00 90.56 536 ALA A C 1
ATOM 4035 O O . ALA A 1 536 ? -33.424 -4.671 13.660 1.00 90.56 536 ALA A O 1
ATOM 4036 N N . GLY A 1 537 ? -34.218 -6.772 13.834 1.00 84.81 537 GLY A N 1
ATOM 4037 C CA . GLY A 1 537 ? -34.854 -6.588 15.140 1.00 84.81 537 GLY A CA 1
ATOM 4038 C C . GLY A 1 537 ? -33.859 -6.595 16.301 1.00 84.81 537 GLY A C 1
ATOM 4039 O O . GLY A 1 537 ? -33.819 -5.655 17.084 1.00 84.81 537 GLY A O 1
ATOM 4040 N N . CYS A 1 538 ? -33.043 -7.647 16.410 1.00 82.50 538 CYS A N 1
ATOM 4041 C CA . CYS A 1 538 ? -32.169 -7.877 17.573 1.00 82.50 538 CYS A CA 1
ATOM 4042 C C . CYS A 1 538 ? -30.733 -8.313 17.222 1.00 82.50 538 CYS A C 1
ATOM 4044 O O . CYS A 1 538 ? -29.987 -8.760 18.094 1.00 82.50 538 CYS A O 1
ATOM 4046 N N . GLY A 1 539 ? -30.325 -8.188 15.956 1.00 89.75 539 GLY A N 1
ATOM 4047 C CA . GLY A 1 539 ? -29.033 -8.654 15.446 1.00 89.75 539 GLY A CA 1
ATOM 4048 C C . GLY A 1 539 ? -27.830 -7.750 15.738 1.00 89.75 539 GLY A C 1
ATOM 4049 O O . GLY A 1 539 ? -26.771 -7.976 15.153 1.00 89.75 539 GLY A O 1
ATOM 4050 N N . CYS A 1 540 ? -27.949 -6.757 16.624 1.00 92.19 540 CYS A N 1
ATOM 4051 C CA . CYS A 1 540 ? -26.866 -5.829 16.976 1.00 92.19 540 CYS A CA 1
ATOM 4052 C C . CYS A 1 540 ? -25.624 -6.551 17.530 1.00 92.19 540 CYS A C 1
ATOM 4054 O O . CYS A 1 540 ? -24.505 -6.276 17.093 1.00 92.19 540 CYS A O 1
ATOM 4056 N N . GLY A 1 541 ? -25.822 -7.543 18.409 1.00 91.94 541 GLY A N 1
ATOM 4057 C CA . GLY A 1 541 ? -24.768 -8.424 18.923 1.00 91.94 541 GLY A CA 1
ATOM 4058 C C . GLY A 1 541 ? -24.091 -9.254 17.822 1.00 91.94 541 GLY A C 1
ATOM 4059 O O . GLY A 1 541 ? -22.894 -9.065 17.604 1.00 91.94 541 GLY A O 1
ATOM 4060 N N . PRO A 1 542 ? -24.823 -10.120 17.085 1.00 92.88 542 PRO A N 1
ATOM 4061 C CA . PRO A 1 542 ? -24.272 -10.900 15.977 1.00 92.88 542 PRO A CA 1
ATOM 4062 C C . PRO A 1 542 ? -23.537 -10.062 14.930 1.00 92.88 542 PRO A C 1
ATOM 4064 O O . PRO A 1 542 ? -22.446 -10.435 14.512 1.00 92.88 542 PRO A O 1
ATOM 4067 N N . THR A 1 543 ? -24.096 -8.910 14.545 1.00 95.81 543 THR A N 1
ATOM 4068 C CA . THR A 1 543 ? -23.507 -8.040 13.515 1.00 95.81 543 THR A CA 1
ATOM 4069 C C . THR A 1 543 ? -22.221 -7.382 14.011 1.00 95.81 543 THR A C 1
ATOM 4071 O O . THR A 1 543 ? -21.215 -7.404 13.307 1.00 95.81 543 THR A O 1
ATOM 4074 N N . SER A 1 544 ? -22.208 -6.868 15.245 1.00 96.56 544 SER A N 1
ATOM 4075 C CA . SER A 1 544 ? -21.006 -6.271 15.844 1.00 96.56 544 SER A CA 1
ATOM 4076 C C . SER A 1 544 ? -19.898 -7.301 16.038 1.00 96.56 544 SER A C 1
ATOM 4078 O O . SER A 1 544 ? -18.743 -7.044 15.709 1.00 96.56 544 SER A O 1
ATOM 4080 N N . TRP A 1 545 ? -20.251 -8.496 16.516 1.00 95.56 545 TRP A N 1
ATOM 4081 C CA . TRP A 1 545 ? -19.297 -9.581 16.716 1.00 95.56 545 TRP A CA 1
ATOM 4082 C C . TRP A 1 545 ? -18.734 -10.100 15.382 1.00 95.56 545 TRP A C 1
ATOM 4084 O O . TRP A 1 545 ? -17.528 -10.297 15.275 1.00 95.56 545 TRP A O 1
ATOM 4094 N N . ALA A 1 546 ? -19.561 -10.224 14.338 1.00 95.50 546 ALA A N 1
ATOM 4095 C CA . ALA A 1 546 ? -19.126 -10.573 12.981 1.00 95.50 546 ALA A CA 1
ATOM 4096 C C . ALA A 1 546 ? -18.117 -9.563 12.399 1.00 95.50 546 ALA A C 1
ATOM 4098 O O . ALA A 1 546 ? -17.088 -9.966 11.853 1.00 95.50 546 ALA A O 1
ATOM 4099 N N . MET A 1 547 ? -18.362 -8.256 12.571 1.00 96.75 547 MET A N 1
ATOM 4100 C CA . MET A 1 547 ? -17.414 -7.205 12.170 1.00 96.75 547 MET A CA 1
ATOM 4101 C C . MET A 1 547 ? -16.088 -7.305 12.940 1.00 96.75 547 MET A C 1
ATOM 4103 O O . MET A 1 547 ? -15.020 -7.258 12.328 1.00 96.75 547 MET A O 1
ATOM 4107 N N . ILE A 1 548 ? -16.140 -7.487 14.266 1.00 96.25 548 ILE A N 1
ATOM 4108 C CA . ILE A 1 548 ? -14.939 -7.601 15.109 1.00 96.25 548 ILE A CA 1
ATOM 4109 C C . ILE A 1 548 ? -14.115 -8.840 14.742 1.00 96.25 548 ILE A C 1
ATOM 4111 O O . ILE A 1 548 ? -12.918 -8.720 14.487 1.00 96.25 548 ILE A O 1
ATOM 4115 N N . VAL A 1 549 ? -14.743 -10.019 14.680 1.00 90.19 549 VAL A N 1
ATOM 4116 C CA . VAL A 1 549 ? -14.060 -11.283 14.358 1.00 90.19 549 VAL A CA 1
ATOM 4117 C C . VAL A 1 549 ? -13.446 -11.223 12.964 1.00 90.19 549 VAL A C 1
ATOM 4119 O O . VAL A 1 549 ? -12.283 -11.593 12.802 1.00 90.19 549 VAL A O 1
ATOM 4122 N N . THR A 1 550 ? -14.180 -10.708 11.972 1.00 84.31 550 THR A N 1
ATOM 4123 C CA . THR A 1 550 ? -13.652 -10.585 10.608 1.00 84.31 550 THR A CA 1
ATOM 4124 C C . THR A 1 550 ? -12.440 -9.664 10.557 1.00 84.31 550 THR A C 1
ATOM 4126 O O . THR A 1 550 ? -11.417 -10.044 9.991 1.00 84.31 550 THR A O 1
ATOM 4129 N N . THR A 1 551 ? -12.514 -8.505 11.215 1.00 81.81 551 THR A N 1
ATOM 4130 C CA . THR A 1 551 ? -11.420 -7.524 11.231 1.00 81.81 551 THR A CA 1
ATOM 4131 C C . THR A 1 551 ? -10.182 -8.070 11.947 1.00 81.81 551 THR A C 1
ATOM 4133 O O . THR A 1 551 ? -9.113 -8.147 11.353 1.00 81.81 551 THR A O 1
ATOM 4136 N N . LEU A 1 552 ? -10.313 -8.530 13.196 1.00 78.81 552 LEU A N 1
ATOM 4137 C CA . LEU A 1 552 ? -9.157 -8.932 14.010 1.00 78.81 552 LEU A CA 1
ATOM 4138 C C . LEU A 1 552 ? -8.516 -10.262 13.572 1.00 78.81 552 LEU A C 1
ATOM 4140 O O . LEU A 1 552 ? -7.352 -10.516 13.886 1.00 78.81 552 LEU A O 1
ATOM 4144 N N . THR A 1 553 ? -9.248 -11.133 12.868 1.00 76.56 553 THR A N 1
ATOM 4145 C CA . THR A 1 553 ? -8.725 -12.448 12.447 1.00 76.56 553 THR A CA 1
ATOM 4146 C C . THR A 1 553 ? -8.421 -12.565 10.955 1.00 76.56 553 THR A C 1
ATOM 4148 O O . THR A 1 553 ? -7.740 -13.516 10.571 1.00 76.56 553 THR A O 1
ATOM 4151 N N . GLY A 1 554 ? -8.934 -11.659 10.114 1.00 66.88 554 GLY A N 1
ATOM 4152 C CA . GLY A 1 554 ? -8.905 -11.772 8.649 1.00 66.88 554 GLY A CA 1
ATOM 4153 C C . GLY A 1 554 ? -9.839 -12.851 8.073 1.00 66.88 554 GLY A C 1
ATOM 4154 O O . GLY A 1 554 ? -9.962 -12.977 6.855 1.00 66.88 554 GLY A O 1
ATOM 4155 N N . LYS A 1 555 ? -10.518 -13.643 8.916 1.00 75.44 555 LYS A N 1
ATOM 4156 C CA . LYS A 1 555 ? -11.462 -14.682 8.484 1.00 75.44 555 LYS A CA 1
ATOM 4157 C C . LYS A 1 555 ? -12.837 -14.060 8.286 1.00 75.44 555 LYS A C 1
ATOM 4159 O O . LYS A 1 555 ? -13.442 -13.617 9.255 1.00 75.44 555 LYS A O 1
ATOM 4164 N N . LYS A 1 556 ? -13.356 -14.070 7.057 1.00 82.50 556 LYS A N 1
ATOM 4165 C CA . LYS A 1 556 ? -14.707 -13.576 6.760 1.00 82.50 556 LYS A CA 1
ATOM 4166 C C . LYS A 1 556 ? -15.763 -14.359 7.557 1.00 82.50 556 LYS A C 1
ATOM 4168 O O . LYS A 1 556 ? -15.993 -15.529 7.268 1.00 82.50 556 LYS A O 1
ATOM 4173 N N . VAL A 1 557 ? -16.397 -13.691 8.519 1.00 85.06 557 VAL A N 1
ATOM 4174 C CA . VAL A 1 557 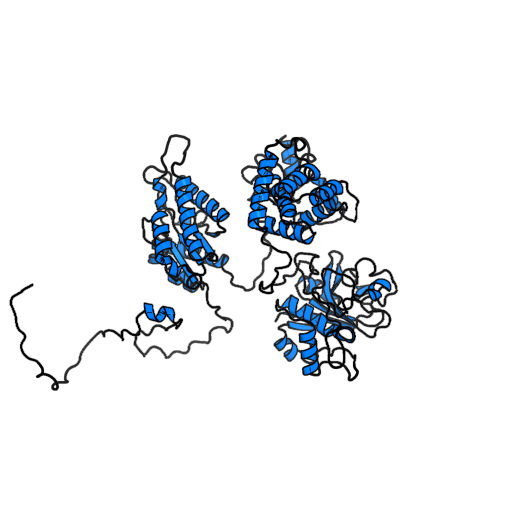? -17.497 -14.187 9.359 1.00 85.06 557 VAL A CA 1
ATOM 4175 C C . VAL A 1 557 ? -18.659 -13.212 9.214 1.00 85.06 557 VAL A C 1
ATOM 4177 O O . VAL A 1 557 ? -18.540 -12.037 9.556 1.00 85.06 557 VAL A O 1
ATOM 4180 N N . GLU A 1 558 ? -19.788 -13.679 8.691 1.00 92.06 558 GLU A N 1
ATOM 4181 C CA . GLU A 1 558 ? -20.950 -12.827 8.411 1.00 92.06 558 GLU A CA 1
ATOM 4182 C C . GLU A 1 558 ? -21.984 -12.874 9.556 1.00 92.06 558 GLU A C 1
ATOM 4184 O O . GLU A 1 558 ? -22.071 -13.879 10.270 1.00 92.06 558 GLU A O 1
ATOM 4189 N N . PRO A 1 559 ? -22.811 -11.825 9.749 1.00 95.62 559 PRO A N 1
ATOM 4190 C CA . PRO A 1 559 ? -23.783 -11.765 10.846 1.00 95.62 559 PRO A CA 1
ATOM 4191 C C . PRO A 1 559 ? -24.724 -12.982 10.975 1.00 95.62 559 PRO A C 1
ATOM 4193 O O . PRO A 1 559 ? -24.971 -13.385 12.114 1.00 95.62 559 PRO A O 1
ATOM 4196 N N . PRO A 1 560 ? -25.204 -13.627 9.885 1.00 92.81 560 PRO A N 1
ATOM 4197 C CA . PRO A 1 560 ? -26.008 -14.849 9.982 1.00 92.81 560 PRO A CA 1
ATOM 4198 C C . PRO A 1 560 ? -25.260 -16.044 10.584 1.00 92.81 560 PRO A C 1
ATOM 4200 O O . PRO A 1 560 ? -25.873 -16.859 11.267 1.00 92.81 560 PRO A O 1
ATOM 4203 N N . GLU A 1 561 ? -23.941 -16.155 10.392 1.00 92.88 561 GLU A N 1
ATOM 4204 C CA . GLU A 1 561 ? -23.145 -17.236 10.987 1.00 92.88 561 GLU A CA 1
ATOM 4205 C C . GLU A 1 561 ? -23.126 -17.112 12.516 1.00 92.88 561 GLU A C 1
ATOM 4207 O O . GLU A 1 561 ? -23.394 -18.077 13.236 1.00 92.88 561 GLU A O 1
ATOM 4212 N N . VAL A 1 562 ? -22.880 -15.896 13.014 1.00 93.06 562 VAL A N 1
ATOM 4213 C CA . VAL A 1 562 ? -22.874 -15.605 14.452 1.00 93.06 562 VAL A CA 1
ATOM 4214 C C . VAL A 1 562 ? -24.283 -15.712 15.041 1.00 93.06 562 VAL A C 1
ATOM 4216 O O . VAL A 1 562 ? -24.446 -16.250 16.135 1.00 93.06 562 VAL A O 1
ATOM 4219 N N . ALA A 1 563 ? -25.310 -15.252 14.318 1.00 89.56 563 ALA A N 1
ATOM 4220 C CA . ALA A 1 563 ? -26.708 -15.341 14.736 1.00 89.56 563 ALA A CA 1
ATOM 4221 C C . ALA A 1 563 ? -27.175 -16.800 14.879 1.00 89.56 563 ALA A C 1
ATOM 4223 O O . ALA A 1 563 ? -27.777 -17.151 15.897 1.00 89.56 563 ALA A O 1
ATOM 4224 N N . ASN A 1 564 ? -26.846 -17.657 13.907 1.00 88.25 564 ASN A N 1
ATOM 4225 C CA . ASN A 1 564 ? -27.151 -19.087 13.951 1.00 88.25 564 ASN A CA 1
ATOM 4226 C C . ASN A 1 564 ? -26.387 -19.785 15.082 1.00 88.25 564 ASN A C 1
ATOM 4228 O O . ASN A 1 564 ? -27.015 -20.429 15.918 1.00 88.25 564 ASN A O 1
ATOM 4232 N N . TRP A 1 565 ? -25.068 -19.583 15.190 1.00 89.12 565 TRP A N 1
ATOM 4233 C CA . TRP A 1 565 ? -24.267 -20.171 16.272 1.00 89.12 565 TRP A CA 1
ATOM 4234 C C . TRP A 1 565 ? -24.770 -19.754 17.664 1.00 89.12 565 TRP A C 1
ATOM 4236 O O . TRP A 1 565 ? -24.870 -20.587 18.568 1.00 89.12 565 TRP A O 1
ATOM 4246 N N . ALA A 1 566 ? -25.146 -18.484 17.842 1.00 86.44 566 ALA A N 1
ATOM 4247 C CA . ALA A 1 566 ? -25.726 -18.005 19.092 1.00 86.44 566 ALA A CA 1
ATOM 4248 C C . ALA A 1 566 ? -27.100 -18.640 19.376 1.00 86.44 566 ALA A C 1
ATOM 4250 O O . ALA A 1 566 ? -27.375 -18.999 20.520 1.00 86.44 566 ALA A O 1
ATOM 4251 N N . ALA A 1 567 ? -27.954 -18.817 18.364 1.00 81.25 567 ALA A N 1
ATOM 4252 C CA . ALA A 1 567 ? -29.254 -19.468 18.524 1.00 81.25 567 ALA A CA 1
ATOM 4253 C C . ALA A 1 567 ? -29.124 -20.966 18.865 1.00 81.25 567 ALA A C 1
ATOM 4255 O O . ALA A 1 567 ? -29.747 -21.425 19.823 1.00 81.25 567 ALA A O 1
ATOM 4256 N N . GLU A 1 568 ? -28.273 -21.707 18.148 1.00 83.81 568 GLU A N 1
ATOM 4257 C CA . GLU A 1 568 ? -28.008 -23.141 18.363 1.00 83.81 568 GLU A CA 1
ATOM 4258 C C . GLU A 1 568 ? -27.494 -23.450 19.776 1.00 83.81 568 GLU A C 1
ATOM 4260 O O . GLU A 1 568 ? -27.833 -24.484 20.351 1.00 83.81 568 GLU A O 1
ATOM 4265 N N . ASN A 1 569 ? -26.708 -22.540 20.358 1.00 82.94 569 ASN A N 1
ATOM 4266 C CA . ASN A 1 569 ? -26.132 -22.690 21.696 1.00 82.94 569 ASN A CA 1
ATOM 4267 C C . ASN A 1 569 ? -26.991 -22.060 22.815 1.00 82.94 569 ASN A C 1
ATOM 4269 O O . ASN A 1 569 ? -26.556 -22.010 23.965 1.00 82.94 569 ASN A O 1
ATOM 4273 N N . GLY A 1 570 ? -28.199 -21.567 22.510 1.00 81.12 570 GLY A N 1
ATOM 4274 C CA . GLY A 1 570 ? -29.095 -20.949 23.500 1.00 81.12 570 GLY A CA 1
ATOM 4275 C C . GLY A 1 570 ? -28.631 -19.578 24.017 1.00 81.12 570 GLY A C 1
ATOM 4276 O O . GLY A 1 570 ? -29.072 -19.132 25.071 1.00 81.12 570 GLY A O 1
ATOM 4277 N N . LEU A 1 571 ? -27.752 -18.896 23.277 1.00 80.00 571 LEU A N 1
ATOM 4278 C CA . LEU A 1 571 ? -27.107 -17.621 23.625 1.00 80.00 571 LEU A CA 1
ATOM 4279 C C . LEU A 1 571 ? -27.898 -16.396 23.122 1.00 80.00 571 LEU A C 1
ATOM 4281 O O . LEU A 1 571 ? -27.365 -15.293 22.980 1.00 80.00 571 LEU A O 1
ATOM 4285 N N . ARG A 1 572 ? -29.190 -16.578 22.849 1.00 74.81 572 ARG A N 1
ATOM 4286 C CA . ARG A 1 572 ? -30.136 -15.492 22.583 1.00 74.81 572 ARG A CA 1
ATOM 4287 C C . ARG A 1 572 ? -30.792 -15.086 23.902 1.00 74.81 572 ARG A C 1
ATOM 4289 O O . ARG A 1 572 ? -31.198 -15.948 24.676 1.00 74.81 572 ARG A O 1
ATOM 4296 N N . SER A 1 573 ? -30.909 -13.788 24.163 1.00 64.94 573 SER A N 1
ATOM 4297 C CA . SER A 1 573 ? -31.625 -13.312 25.348 1.00 64.94 573 SER A CA 1
ATOM 4298 C C . SER A 1 573 ? -33.138 -13.463 25.138 1.00 64.94 573 SER A C 1
ATOM 4300 O O . SER A 1 573 ? -33.643 -13.241 24.037 1.00 64.94 573 SER A O 1
ATOM 4302 N N . GLY A 1 574 ? -33.855 -13.858 26.196 1.00 61.03 574 GLY A N 1
ATOM 4303 C CA . GLY A 1 574 ? -35.319 -13.954 26.257 1.00 61.03 574 GLY A CA 1
ATOM 4304 C C . GLY A 1 574 ? -35.995 -15.003 25.355 1.00 61.03 574 GLY A C 1
ATOM 4305 O O . GLY A 1 574 ? -35.388 -15.641 24.491 1.00 61.03 574 GLY A O 1
ATOM 4306 N N . SER A 1 575 ? -37.301 -15.175 25.572 1.00 52.62 575 SER A N 1
ATOM 4307 C CA . SER A 1 575 ? -38.170 -16.143 24.882 1.00 52.62 575 SER A CA 1
ATOM 4308 C C . SER A 1 575 ? -39.162 -15.502 23.904 1.00 52.62 575 SER A C 1
ATOM 4310 O O . SER A 1 575 ? -40.112 -16.156 23.493 1.00 52.62 575 SER A O 1
ATOM 4312 N N . GLU A 1 576 ? -38.989 -14.225 23.560 1.00 58.75 576 GLU A N 1
ATOM 4313 C CA . GLU A 1 576 ? -39.873 -13.511 22.627 1.00 58.75 576 GLU A CA 1
ATOM 4314 C C . GLU A 1 576 ? -39.287 -13.529 21.209 1.00 58.75 576 GLU A C 1
ATOM 4316 O O . GLU A 1 576 ? -38.147 -13.946 21.013 1.00 58.75 576 GLU A O 1
ATOM 4321 N N . ALA A 1 577 ? -40.012 -13.062 20.190 1.00 57.00 577 ALA A N 1
ATOM 4322 C CA . ALA A 1 577 ? -39.482 -13.045 18.820 1.00 57.00 577 ALA A CA 1
ATOM 4323 C C . ALA A 1 577 ? -38.206 -12.181 18.680 1.00 57.00 577 ALA A C 1
ATOM 4325 O O . ALA A 1 577 ? -37.365 -12.451 17.826 1.00 57.00 577 ALA A O 1
ATOM 4326 N N . CYS A 1 578 ? -38.034 -11.165 19.534 1.00 60.91 578 CYS A N 1
ATOM 4327 C CA . CYS A 1 578 ? -36.973 -10.165 19.434 1.00 60.91 578 CYS A CA 1
ATOM 4328 C C . CYS A 1 578 ? -36.550 -9.657 20.828 1.00 60.91 578 CYS A C 1
ATOM 4330 O O . CYS A 1 578 ? -36.999 -8.604 21.260 1.00 60.91 578 CYS A O 1
ATOM 4332 N N . SER A 1 579 ? -35.701 -10.406 21.540 1.00 61.00 579 SER A N 1
ATOM 4333 C CA . SER A 1 579 ? -35.339 -10.120 22.946 1.00 61.00 579 SER A CA 1
ATOM 4334 C C . SER A 1 579 ? -33.825 -10.025 23.225 1.00 61.00 579 SER A C 1
ATOM 4336 O O . SER A 1 579 ? -33.375 -10.207 24.357 1.00 61.00 579 SER A O 1
ATOM 4338 N N . GLY A 1 580 ? -33.035 -9.701 22.193 1.00 65.06 580 GLY A N 1
ATOM 4339 C CA . GLY A 1 580 ? -31.611 -9.358 22.304 1.00 65.06 580 GLY A CA 1
ATOM 4340 C C . GLY A 1 580 ? -30.626 -10.536 22.284 1.00 65.06 580 GLY A C 1
ATOM 4341 O O . GLY A 1 580 ? -30.985 -11.699 22.096 1.00 65.06 580 GLY A O 1
ATOM 4342 N N . SER A 1 581 ? -29.346 -10.220 22.484 1.00 70.25 581 SER A N 1
ATOM 4343 C CA . SER A 1 581 ? -28.228 -11.178 22.514 1.00 70.25 581 SER A CA 1
ATOM 4344 C C . SER A 1 581 ? -27.761 -11.416 23.949 1.00 70.25 581 SER A C 1
ATOM 4346 O O . SER A 1 581 ? -27.537 -10.446 24.673 1.00 70.25 581 SER A O 1
ATOM 4348 N N . ALA A 1 582 ? -27.550 -12.668 24.366 1.00 71.56 582 ALA A N 1
ATOM 4349 C CA . ALA A 1 582 ? -26.770 -12.908 25.579 1.00 71.56 582 ALA A CA 1
ATOM 4350 C C . ALA A 1 582 ? -25.306 -12.538 25.296 1.00 71.56 582 ALA A C 1
ATOM 4352 O O . ALA A 1 582 ? -24.815 -12.763 24.191 1.00 71.56 582 ALA A O 1
ATOM 4353 N N . TRP A 1 583 ? -24.591 -11.976 26.269 1.00 81.12 583 TRP A N 1
ATOM 4354 C CA . TRP A 1 583 ? -23.191 -11.576 26.086 1.00 81.12 583 TRP A CA 1
ATOM 4355 C C . TRP A 1 583 ? -22.287 -12.818 26.129 1.00 81.12 583 TRP A C 1
ATOM 4357 O O . TRP A 1 583 ? -21.646 -13.110 27.134 1.00 81.12 583 TRP A O 1
ATOM 4367 N N . TRP A 1 584 ? -22.280 -13.621 25.062 1.00 81.00 584 TRP A N 1
ATOM 4368 C CA . TRP A 1 584 ? -21.614 -14.932 25.042 1.00 81.00 584 TRP A CA 1
ATOM 4369 C C . TRP A 1 584 ? -20.101 -14.852 25.268 1.00 81.00 584 TRP A C 1
ATOM 4371 O O . TRP A 1 584 ? -19.519 -15.750 25.872 1.00 81.00 584 TRP A O 1
ATOM 4381 N N . TRP A 1 585 ? -19.488 -13.738 24.873 1.00 85.69 585 TRP A N 1
ATOM 4382 C CA . TRP A 1 585 ? -18.089 -13.406 25.134 1.00 85.69 585 TRP A CA 1
ATOM 4383 C C . TRP A 1 585 ? -17.757 -13.196 26.627 1.00 85.69 585 TRP A C 1
ATOM 4385 O O . TRP A 1 585 ? -16.583 -13.201 26.976 1.00 85.69 585 TRP A O 1
ATOM 4395 N N . THR A 1 586 ? -18.749 -13.063 27.521 1.00 83.00 586 THR A N 1
ATOM 4396 C CA . THR A 1 586 ? -18.561 -13.077 28.991 1.00 83.00 586 THR A CA 1
ATOM 4397 C C . THR A 1 586 ? -19.282 -14.233 29.688 1.00 83.00 586 THR A C 1
ATOM 4399 O O . THR A 1 586 ? -18.806 -14.709 30.716 1.00 83.00 586 THR A O 1
ATOM 4402 N N . GLY A 1 587 ? -20.408 -14.711 29.147 1.00 83.12 587 GLY A N 1
ATOM 4403 C CA . GLY A 1 587 ? -21.193 -15.811 29.720 1.00 83.12 587 GLY A CA 1
ATOM 4404 C C . GLY A 1 587 ? -20.658 -17.213 29.404 1.00 83.12 587 GLY A C 1
ATOM 4405 O O . GLY A 1 587 ? -20.803 -18.119 30.220 1.00 83.12 587 GLY A O 1
ATOM 4406 N N . VAL A 1 588 ? -20.024 -17.398 28.240 1.00 86.62 588 VAL A N 1
ATOM 4407 C CA . VAL A 1 588 ? -19.414 -18.666 27.791 1.00 86.62 588 VAL A CA 1
ATOM 4408 C C . VAL A 1 588 ? -18.045 -18.427 27.116 1.00 86.62 588 VAL A C 1
ATOM 4410 O O . VAL A 1 588 ? -17.805 -18.937 26.017 1.00 86.62 588 VAL A O 1
ATOM 4413 N N . PRO A 1 589 ? -17.125 -17.658 27.743 1.00 86.62 589 PRO A N 1
ATOM 4414 C CA . PRO A 1 589 ? -15.941 -17.097 27.086 1.00 86.62 589 PRO A CA 1
ATOM 4415 C C . PRO A 1 589 ? -15.099 -18.165 26.391 1.00 86.62 589 PRO A C 1
ATOM 4417 O O . PRO A 1 589 ? -14.940 -18.087 25.182 1.00 86.62 589 PRO A O 1
ATOM 4420 N N . ALA A 1 590 ? -14.708 -19.239 27.082 1.00 87.12 590 ALA A N 1
ATOM 4421 C CA . ALA A 1 590 ? -13.894 -20.314 26.501 1.00 87.12 590 ALA A CA 1
ATOM 4422 C C . ALA A 1 590 ? -14.514 -20.982 25.250 1.00 87.12 590 ALA A C 1
ATOM 4424 O O . ALA A 1 590 ? -13.787 -21.470 24.387 1.00 87.12 590 ALA A O 1
ATOM 4425 N N . MET A 1 591 ? -15.848 -21.001 25.120 1.00 88.50 591 MET A N 1
ATOM 4426 C CA . MET A 1 591 ? -16.534 -21.535 23.935 1.00 88.50 591 MET A CA 1
ATOM 4427 C C . MET A 1 591 ? -16.589 -20.507 22.794 1.00 88.50 591 MET A C 1
ATOM 4429 O O . MET A 1 591 ? -16.455 -20.873 21.628 1.00 88.50 591 MET A O 1
ATOM 4433 N N . SER A 1 592 ? -16.746 -19.223 23.129 1.00 88.50 592 SER A N 1
ATOM 4434 C CA . SER A 1 592 ? -16.646 -18.104 22.185 1.00 88.50 592 SER A CA 1
ATOM 4435 C C . SER A 1 592 ? -15.219 -17.963 21.638 1.00 88.50 592 SER A C 1
ATOM 4437 O O . SER A 1 592 ? -15.021 -17.888 20.430 1.00 88.50 592 SER A O 1
ATOM 4439 N N . GLU A 1 593 ? -14.221 -17.999 22.517 1.00 92.25 593 GLU A N 1
ATOM 4440 C CA . GLU A 1 593 ? -12.788 -17.933 22.216 1.00 92.25 593 GLU A CA 1
ATOM 4441 C C . GLU A 1 593 ? -12.360 -19.077 21.290 1.00 92.25 593 GLU A C 1
ATOM 4443 O O . GLU A 1 593 ? -11.800 -18.832 20.221 1.00 92.25 593 GLU A O 1
ATOM 4448 N N . ALA A 1 594 ? -12.711 -20.322 21.637 1.00 85.69 594 ALA A N 1
ATOM 4449 C CA . ALA A 1 594 ? -12.398 -21.497 20.824 1.00 85.69 594 ALA A CA 1
ATOM 4450 C C . ALA A 1 594 ? -13.116 -21.519 19.460 1.00 85.69 594 ALA A C 1
ATOM 4452 O O . ALA A 1 594 ? -12.602 -22.122 18.517 1.00 85.69 594 ALA A O 1
ATOM 4453 N N . ARG A 1 595 ? -14.289 -20.876 19.330 1.00 90.06 595 ARG A N 1
ATOM 4454 C CA . ARG A 1 595 ? -14.996 -20.746 18.044 1.00 90.06 595 ARG A CA 1
ATOM 4455 C C . ARG A 1 595 ? -14.403 -19.641 17.170 1.00 90.06 595 ARG A C 1
ATOM 4457 O O . ARG A 1 595 ? -14.217 -19.859 15.975 1.00 90.06 595 ARG A O 1
ATOM 4464 N N . TRP A 1 596 ? -14.163 -18.464 17.743 1.00 89.62 596 TRP A N 1
ATOM 4465 C CA . TRP A 1 596 ? -13.941 -17.232 16.983 1.00 89.62 596 TRP A CA 1
ATOM 4466 C C . TRP A 1 596 ? -12.476 -16.777 16.923 1.00 89.62 596 TRP A C 1
ATOM 4468 O O . TRP A 1 596 ? -12.148 -15.944 16.084 1.00 89.62 596 TRP A O 1
ATOM 4478 N N . GLY A 1 597 ? -11.578 -17.316 17.757 1.00 87.62 597 GLY A N 1
ATOM 4479 C CA . GLY A 1 597 ? -10.164 -16.908 17.783 1.00 87.62 597 GLY A CA 1
ATOM 4480 C C . GLY A 1 597 ? -9.932 -15.493 18.327 1.00 87.62 597 GLY A C 1
ATOM 4481 O O . GLY A 1 597 ? -8.900 -14.886 18.048 1.00 87.62 597 GLY A O 1
ATOM 4482 N N . VAL A 1 598 ? -10.900 -14.967 19.083 1.00 93.31 598 VAL A N 1
ATOM 4483 C CA . VAL A 1 598 ? -10.820 -13.681 19.784 1.00 93.31 598 VAL A CA 1
ATOM 4484 C C . VAL A 1 598 ? -11.337 -13.826 21.215 1.00 93.31 598 VAL A C 1
ATOM 4486 O O . VAL A 1 598 ? -12.298 -14.559 21.464 1.00 93.31 598 VAL A O 1
ATOM 4489 N N . LYS A 1 599 ? -10.710 -13.110 22.147 1.00 93.12 599 LYS A N 1
ATOM 4490 C CA . LYS A 1 599 ? -11.059 -13.038 23.578 1.00 93.12 599 LYS A CA 1
ATOM 4491 C C . LYS A 1 599 ? -11.598 -11.646 23.905 1.00 93.12 599 LYS A C 1
ATOM 4493 O O . LYS A 1 599 ? -11.202 -10.675 23.262 1.00 93.12 599 LYS A O 1
ATOM 4498 N N . ALA A 1 600 ? -12.473 -11.533 24.903 1.00 94.19 600 ALA A N 1
ATOM 4499 C CA . ALA A 1 600 ? -13.039 -10.250 25.325 1.00 94.19 600 ALA A CA 1
ATOM 4500 C C . ALA A 1 600 ? -12.792 -9.977 26.813 1.00 94.19 600 ALA A C 1
ATOM 4502 O O . ALA A 1 600 ? -12.989 -10.852 27.655 1.00 94.19 600 ALA A O 1
ATOM 4503 N N . ARG A 1 601 ? -12.426 -8.738 27.152 1.00 94.31 601 ARG A N 1
ATOM 4504 C CA . ARG A 1 601 ? -12.227 -8.285 28.536 1.00 94.31 601 ARG A CA 1
ATOM 4505 C C . ARG A 1 601 ? -12.943 -6.961 28.770 1.00 94.31 601 ARG A C 1
ATOM 4507 O O . ARG A 1 601 ? -12.856 -6.054 27.949 1.00 94.31 601 ARG A O 1
ATOM 4514 N N . GLN A 1 602 ? -13.621 -6.821 29.908 1.00 95.81 602 GLN A N 1
ATOM 4515 C CA . GLN A 1 602 ? -14.231 -5.545 30.288 1.00 95.81 602 GLN A CA 1
ATOM 4516 C C . GLN A 1 602 ? -13.152 -4.487 30.579 1.00 95.81 602 GLN A C 1
ATOM 4518 O O . GLN A 1 602 ? -12.134 -4.794 31.210 1.00 95.81 602 GLN A O 1
ATOM 4523 N N . ILE A 1 603 ? -13.387 -3.257 30.120 1.00 97.00 603 ILE A N 1
ATOM 4524 C CA . ILE A 1 603 ? -12.495 -2.098 30.285 1.00 97.00 603 ILE A CA 1
ATOM 4525 C C . ILE A 1 603 ? -13.258 -0.861 30.777 1.00 97.00 603 ILE A C 1
ATOM 4527 O O . ILE A 1 603 ? -14.481 -0.773 30.647 1.00 97.00 603 ILE A O 1
ATOM 4531 N N . ALA A 1 604 ? -12.531 0.121 31.305 1.00 95.69 604 ALA A N 1
ATOM 4532 C CA . ALA A 1 604 ? -13.030 1.479 31.509 1.00 95.69 604 ALA A CA 1
ATOM 4533 C C . ALA A 1 604 ? -12.868 2.337 30.238 1.00 95.69 604 ALA A C 1
ATOM 4535 O O . ALA A 1 604 ? -11.962 2.110 29.437 1.00 95.69 604 ALA A O 1
ATOM 4536 N N . LEU A 1 605 ? -13.682 3.391 30.079 1.00 94.81 605 LEU A N 1
ATOM 4537 C CA . LEU A 1 605 ? -13.567 4.326 28.942 1.00 94.81 605 LEU A CA 1
ATOM 4538 C C . LEU A 1 605 ? -12.193 5.020 28.881 1.00 94.81 605 LEU A C 1
ATOM 4540 O O . LEU A 1 605 ? -11.728 5.371 27.804 1.00 94.81 605 LEU A O 1
ATOM 4544 N N . SER A 1 606 ? -11.500 5.150 30.015 1.00 92.94 606 SER A N 1
ATOM 4545 C CA . SER A 1 606 ? -10.123 5.654 30.079 1.00 92.94 606 SER A CA 1
ATOM 4546 C C . SER A 1 606 ? -9.077 4.732 29.438 1.00 92.94 606 SER A C 1
ATOM 4548 O O . SER A 1 606 ? -8.011 5.216 29.086 1.00 92.94 606 SER A O 1
ATOM 4550 N N . GLU A 1 607 ? -9.349 3.429 29.284 1.00 94.12 607 GLU A N 1
ATOM 4551 C CA . GLU A 1 607 ? -8.477 2.506 28.533 1.00 94.12 607 GLU A CA 1
ATOM 4552 C C . GLU A 1 607 ? -8.743 2.575 27.017 1.00 94.12 607 GLU A C 1
ATOM 4554 O O . GLU A 1 607 ? -7.905 2.147 26.226 1.00 94.12 607 GLU A O 1
ATOM 4559 N N . ALA A 1 608 ? -9.911 3.078 26.593 1.00 91.44 608 ALA A N 1
ATOM 4560 C CA . ALA A 1 608 ? -10.429 2.857 25.244 1.00 91.44 608 ALA A CA 1
ATOM 4561 C C . ALA A 1 608 ? -9.519 3.423 24.145 1.00 91.44 608 ALA A C 1
ATOM 4563 O O . ALA A 1 608 ? -9.174 2.709 23.207 1.00 91.44 608 ALA A O 1
ATOM 4564 N N . ALA A 1 609 ? -9.079 4.677 24.279 1.00 79.94 609 ALA A N 1
ATOM 4565 C CA . ALA A 1 609 ? -8.231 5.327 23.280 1.00 79.94 609 ALA A CA 1
ATOM 4566 C C . ALA A 1 609 ? -6.903 4.584 23.037 1.00 79.94 609 ALA A C 1
ATOM 4568 O O . ALA A 1 609 ? -6.433 4.543 21.902 1.00 79.94 609 ALA A O 1
ATOM 4569 N N . ASP A 1 610 ? -6.318 3.974 24.069 1.00 76.81 610 ASP A N 1
ATOM 4570 C CA . ASP A 1 610 ? -5.055 3.239 23.947 1.00 76.81 610 ASP A CA 1
ATOM 4571 C C . ASP A 1 610 ? -5.267 1.843 23.346 1.00 76.81 610 ASP A C 1
ATOM 4573 O O . ASP A 1 610 ? -4.452 1.388 22.546 1.00 76.81 610 ASP A O 1
ATOM 4577 N N . GLN A 1 611 ? -6.392 1.184 23.652 1.00 90.06 611 GLN A N 1
ATOM 4578 C CA . GLN A 1 611 ? -6.745 -0.106 23.046 1.00 90.06 611 GLN A CA 1
ATOM 4579 C C . GLN A 1 611 ? -7.023 0.007 21.539 1.00 90.06 611 GLN A C 1
ATOM 4581 O O . GLN A 1 611 ? -6.572 -0.847 20.778 1.00 90.06 611 GLN A O 1
ATOM 4586 N N . LEU A 1 612 ? -7.698 1.076 21.099 1.00 85.12 612 LEU A N 1
ATOM 4587 C CA . LEU A 1 612 ? -7.971 1.323 19.675 1.00 85.12 612 LEU A CA 1
ATOM 4588 C C . LEU A 1 612 ? -6.674 1.557 18.887 1.00 85.12 612 LEU A C 1
ATOM 4590 O O . LEU A 1 612 ? -6.461 0.936 17.849 1.00 85.12 612 LEU A O 1
ATOM 4594 N N . LYS A 1 613 ? -5.761 2.380 19.421 1.00 71.94 613 LYS A N 1
ATOM 4595 C CA . LYS A 1 613 ? -4.422 2.610 18.841 1.00 71.94 613 LYS A CA 1
ATOM 4596 C C . LYS A 1 613 ? -3.551 1.349 18.813 1.00 71.94 613 LYS A C 1
ATOM 4598 O O . LYS A 1 613 ? -2.654 1.251 17.984 1.00 71.94 613 LYS A O 1
ATOM 4603 N N . ALA A 1 614 ? -3.806 0.390 19.705 1.00 68.88 614 ALA A N 1
ATOM 4604 C CA . ALA A 1 614 ? -3.126 -0.903 19.740 1.00 68.88 614 ALA A CA 1
ATOM 4605 C C . ALA A 1 614 ? -3.702 -1.945 18.756 1.00 68.88 614 ALA A C 1
ATOM 4607 O O . ALA A 1 614 ? -3.200 -3.066 18.709 1.00 68.88 614 ALA A O 1
ATOM 4608 N N . GLY A 1 615 ? -4.743 -1.613 17.980 1.00 72.19 615 GLY A N 1
ATOM 4609 C CA . GLY A 1 615 ? -5.371 -2.537 17.026 1.00 72.19 615 GLY A CA 1
ATOM 4610 C C . GLY A 1 615 ? -6.575 -3.303 17.543 1.00 72.19 615 GLY A C 1
ATOM 4611 O O . GLY A 1 615 ? -7.267 -3.941 16.751 1.00 72.19 615 GLY A O 1
ATOM 4612 N N . ASN A 1 616 ? -6.892 -3.204 18.829 1.00 88.69 616 ASN A N 1
ATOM 4613 C CA . ASN A 1 616 ? -8.056 -3.880 19.379 1.00 88.69 616 ASN A CA 1
ATOM 4614 C C . ASN A 1 616 ? -9.341 -3.121 19.024 1.00 88.69 616 ASN A C 1
ATOM 4616 O O . ASN A 1 616 ? -9.373 -1.892 19.013 1.00 88.69 616 ASN A O 1
ATOM 4620 N N . LEU A 1 617 ? -10.422 -3.857 18.772 1.00 97.06 617 LEU A N 1
ATOM 4621 C CA . LEU A 1 617 ? -11.760 -3.279 18.630 1.00 97.06 617 LEU A CA 1
ATOM 4622 C C . LEU A 1 617 ? -12.491 -3.348 19.968 1.00 97.06 617 LEU A C 1
ATOM 4624 O O . LEU A 1 617 ? -12.294 -4.283 20.744 1.00 97.06 617 LEU A O 1
ATOM 4628 N N . ILE A 1 618 ? -13.352 -2.370 20.243 1.00 98.06 618 ILE A N 1
ATOM 4629 C CA . ILE A 1 618 ? -14.108 -2.320 21.497 1.00 98.06 618 ILE A CA 1
ATOM 4630 C C . ILE A 1 618 ? -15.587 -2.530 21.191 1.00 98.06 618 ILE A C 1
ATOM 4632 O O . ILE A 1 618 ? -16.215 -1.718 20.512 1.00 98.06 618 ILE A O 1
ATOM 4636 N N . LEU A 1 619 ? -16.164 -3.602 21.727 1.00 96.88 619 LEU A N 1
ATOM 4637 C CA . LEU A 1 619 ? -17.610 -3.776 21.752 1.00 96.88 619 LEU A CA 1
ATOM 4638 C C . LEU A 1 619 ? -18.185 -2.874 22.852 1.00 96.88 619 LEU A C 1
ATOM 4640 O O . LEU A 1 619 ? -17.857 -3.029 24.031 1.00 96.88 619 LEU A O 1
ATOM 4644 N N . ILE A 1 620 ? -19.042 -1.934 22.467 1.00 96.50 620 ILE A N 1
ATOM 4645 C CA . ILE A 1 620 ? -19.691 -0.977 23.364 1.00 96.50 620 ILE A CA 1
ATOM 4646 C C . ILE A 1 620 ? -21.176 -1.328 23.508 1.00 96.50 620 ILE A C 1
ATOM 4648 O O . ILE A 1 620 ? -21.870 -1.575 22.520 1.00 96.50 620 ILE A O 1
ATOM 4652 N N . SER A 1 621 ? -21.661 -1.332 24.752 1.00 94.25 621 SER A N 1
ATOM 4653 C CA . SER A 1 621 ? -23.078 -1.458 25.087 1.00 94.25 621 SER A CA 1
ATOM 4654 C C . SER A 1 621 ? -23.610 -0.150 25.658 1.00 94.25 621 SER A C 1
ATOM 4656 O O . SER A 1 621 ? -23.045 0.384 26.617 1.00 94.25 621 SER A O 1
ATOM 4658 N N . VAL A 1 622 ? -24.719 0.331 25.095 1.00 93.75 622 VAL A N 1
ATOM 4659 C CA . VAL A 1 622 ? -25.403 1.563 25.513 1.00 93.75 622 VAL A CA 1
ATOM 4660 C C . VAL A 1 622 ? -26.884 1.326 25.814 1.00 93.75 622 VAL A C 1
ATOM 4662 O O . VAL A 1 622 ? -27.464 0.337 25.364 1.00 93.75 622 VAL A O 1
ATOM 4665 N N . GLY A 1 623 ? -27.475 2.237 26.584 1.00 91.56 623 GLY A N 1
ATOM 4666 C CA . GLY A 1 623 ? -28.890 2.321 26.938 1.00 91.56 623 GLY A CA 1
ATOM 4667 C C . GLY A 1 623 ? -29.394 3.770 26.896 1.00 91.56 623 GLY A C 1
ATOM 4668 O O . GLY A 1 623 ? -28.785 4.619 26.240 1.00 91.56 623 GLY A O 1
ATOM 4669 N N . GLU A 1 624 ? -30.514 4.023 27.578 1.00 89.94 624 GLU A N 1
ATOM 4670 C CA . GLU A 1 624 ? -31.237 5.307 27.606 1.00 89.94 624 GLU A CA 1
ATOM 4671 C C . GLU A 1 624 ? -30.316 6.516 27.861 1.00 89.94 624 GLU A C 1
ATOM 4673 O O . GLU A 1 624 ? -29.428 6.491 28.720 1.00 89.94 624 GLU A O 1
ATOM 4678 N N . GLY A 1 625 ? -30.529 7.588 27.097 1.00 87.38 625 GLY A N 1
ATOM 4679 C CA . GLY A 1 625 ? -29.742 8.818 27.137 1.00 87.38 625 GLY A CA 1
ATOM 4680 C C . GLY A 1 625 ? -28.399 8.746 26.405 1.00 87.38 625 GLY A C 1
ATOM 4681 O O . GLY A 1 625 ? -27.607 9.688 26.510 1.00 87.38 625 GLY A O 1
ATOM 4682 N N . SER A 1 626 ? -28.103 7.661 25.682 1.00 92.31 626 SER A N 1
ATOM 4683 C CA . SER A 1 626 ? -26.925 7.589 24.814 1.00 92.31 626 SER A CA 1
ATOM 4684 C C . SER A 1 626 ? -27.242 8.053 23.392 1.00 92.31 626 SER A C 1
ATOM 4686 O O . SER A 1 626 ? -28.130 7.482 22.760 1.00 92.31 626 SER A O 1
ATOM 4688 N N . PRO A 1 627 ? -26.457 8.968 22.789 1.00 90.25 627 PRO A N 1
ATOM 4689 C CA . PRO A 1 627 ? -26.653 9.338 21.387 1.00 90.25 627 PRO A CA 1
ATOM 4690 C C . PRO A 1 627 ? -26.502 8.140 20.432 1.00 90.25 627 PRO A C 1
ATOM 4692 O O . PRO A 1 627 ? -27.053 8.142 19.338 1.00 90.25 627 PRO A O 1
ATOM 4695 N N . LEU A 1 628 ? -25.784 7.088 20.837 1.00 92.31 628 LEU A N 1
ATOM 4696 C CA . LEU A 1 628 ? -25.605 5.877 20.033 1.00 92.31 628 LEU A CA 1
ATOM 4697 C C . LEU A 1 628 ? -26.797 4.908 20.110 1.00 92.31 628 LEU A C 1
ATOM 4699 O O . LEU A 1 628 ? -26.817 3.928 19.366 1.00 92.31 628 LEU A O 1
ATOM 4703 N N . LEU A 1 629 ? -27.803 5.169 20.946 1.00 91.06 629 LEU A N 1
ATOM 4704 C CA . LEU A 1 629 ? -29.088 4.471 20.925 1.00 91.06 629 LEU A CA 1
ATOM 4705 C C . LEU A 1 629 ? -30.034 5.127 19.895 1.00 91.06 629 LEU A C 1
ATOM 4707 O O . LEU A 1 629 ? -29.825 6.261 19.465 1.00 91.06 629 LEU A O 1
ATOM 4711 N N . SER A 1 630 ? -31.053 4.401 19.438 1.00 84.69 630 SER A N 1
ATOM 4712 C CA . SER A 1 630 ? -32.156 4.984 18.658 1.00 84.69 630 SER A CA 1
ATOM 4713 C C . SER A 1 630 ? -33.240 5.490 19.610 1.00 84.69 630 SER A C 1
ATOM 4715 O O . SER A 1 630 ? -33.539 4.799 20.577 1.00 84.69 630 SER A O 1
ATOM 4717 N N . GLU A 1 631 ? -33.839 6.649 19.325 1.00 79.44 631 GLU A N 1
ATOM 4718 C CA . GLU A 1 631 ? -34.914 7.256 20.130 1.00 79.44 631 GLU A CA 1
ATOM 4719 C C . GLU A 1 631 ? -35.981 6.221 20.544 1.00 79.44 631 GLU A C 1
ATOM 4721 O O . GLU A 1 631 ? -36.593 5.570 19.691 1.00 79.44 631 GLU A O 1
ATOM 4726 N N . GLY A 1 632 ? -36.182 6.049 21.855 1.00 75.69 632 GLY A N 1
ATOM 4727 C CA . GLY A 1 632 ? -37.144 5.088 22.414 1.00 75.69 632 GLY A CA 1
ATOM 4728 C C . GLY A 1 632 ? -36.720 3.609 22.396 1.00 75.69 632 GLY A C 1
ATOM 4729 O O . GLY A 1 632 ? -37.571 2.742 22.601 1.00 75.69 632 GLY A O 1
ATOM 4730 N N . GLY A 1 633 ? -35.445 3.301 22.140 1.00 79.12 633 GLY A N 1
ATOM 4731 C CA . GLY A 1 633 ? -34.874 1.961 22.319 1.00 79.12 633 GLY A CA 1
ATOM 4732 C C . GLY A 1 633 ? -34.620 1.593 23.789 1.00 79.12 633 GLY A C 1
ATOM 4733 O O . GLY A 1 633 ? -34.635 2.445 24.670 1.00 79.12 633 GLY A O 1
ATOM 4734 N N . ASP A 1 634 ? -34.352 0.313 24.050 1.00 79.12 634 ASP A N 1
ATOM 4735 C CA . ASP A 1 634 ? -34.053 -0.244 25.381 1.00 79.12 634 ASP A CA 1
ATOM 4736 C C . ASP A 1 634 ? -32.560 -0.575 25.583 1.00 79.12 634 ASP A C 1
ATOM 4738 O O . ASP A 1 634 ? -32.041 -0.493 26.698 1.00 79.12 634 ASP A O 1
ATOM 4742 N N . GLY A 1 635 ? -31.837 -0.886 24.505 1.00 87.19 635 GLY A N 1
ATOM 4743 C CA . GLY A 1 635 ? -30.380 -0.993 24.507 1.00 87.19 635 GLY A CA 1
ATOM 4744 C C . GLY A 1 635 ? -29.787 -1.238 23.121 1.00 87.19 635 GLY A C 1
ATOM 4745 O O . GLY A 1 635 ? -30.474 -1.664 22.194 1.00 87.19 635 GLY A O 1
ATOM 4746 N N . HIS A 1 636 ? -28.487 -0.982 22.965 1.00 91.56 636 HIS A N 1
ATOM 4747 C CA . HIS A 1 636 ? -27.771 -1.236 21.710 1.00 91.56 636 HIS A CA 1
ATOM 4748 C C . HIS A 1 636 ? -26.360 -1.796 21.931 1.00 91.56 636 HIS A C 1
ATOM 4750 O O . HIS A 1 636 ? -25.736 -1.579 22.973 1.00 91.56 636 HIS A O 1
ATOM 4756 N N . LEU A 1 637 ? -25.874 -2.530 20.927 1.00 92.81 637 LEU A N 1
ATOM 4757 C CA . LEU A 1 637 ? -24.522 -3.077 20.830 1.00 92.81 637 LEU A CA 1
ATOM 4758 C C . LEU A 1 637 ? -23.921 -2.672 19.484 1.00 92.81 637 LEU A C 1
ATOM 4760 O O . LEU A 1 637 ? -24.454 -3.020 18.428 1.00 92.81 637 LEU A O 1
ATOM 4764 N N . LEU A 1 638 ? -22.796 -1.968 19.540 1.00 95.56 638 LEU A N 1
ATOM 4765 C CA . LEU A 1 638 ? -22.040 -1.536 18.370 1.00 95.56 638 LEU A CA 1
ATOM 4766 C C . LEU A 1 638 ? -20.532 -1.629 18.622 1.00 95.56 638 LEU A C 1
ATOM 4768 O O . LEU A 1 638 ? -20.088 -1.992 19.715 1.00 95.56 638 LEU A O 1
ATOM 4772 N N . VAL A 1 639 ? -19.738 -1.315 17.602 1.00 98.12 639 VAL A N 1
ATOM 4773 C CA . VAL A 1 639 ? -18.275 -1.356 17.684 1.00 98.12 639 VAL A CA 1
ATOM 4774 C C . VAL A 1 639 ? -17.732 0.066 17.745 1.00 98.12 639 VAL A C 1
ATOM 4776 O O . VAL A 1 639 ? -18.052 0.891 16.897 1.00 98.12 639 VAL A O 1
ATOM 4779 N N . MET A 1 640 ? -16.893 0.358 18.731 1.00 98.19 640 MET A N 1
ATOM 4780 C CA . MET A 1 640 ? -16.018 1.527 18.744 1.00 98.19 640 MET A CA 1
ATOM 4781 C C . MET A 1 640 ? -14.723 1.130 18.022 1.00 98.19 640 MET A C 1
ATOM 4783 O O . MET A 1 640 ? -14.107 0.119 18.372 1.00 98.19 640 MET A O 1
ATOM 4787 N N . ARG A 1 641 ? -14.367 1.876 16.968 1.00 95.25 641 ARG A N 1
ATOM 4788 C CA . ARG A 1 641 ? -13.381 1.457 15.952 1.00 95.25 641 ARG A CA 1
ATOM 4789 C C . ARG A 1 641 ? -12.085 2.259 15.947 1.00 95.25 641 ARG A C 1
ATOM 4791 O O . ARG A 1 641 ? -11.033 1.693 15.669 1.00 95.25 641 ARG A O 1
ATOM 4798 N N . ALA A 1 642 ? -12.151 3.551 16.258 1.00 86.62 642 ALA A N 1
ATOM 4799 C CA . ALA A 1 642 ? -11.013 4.460 16.180 1.00 86.62 642 ALA A CA 1
ATOM 4800 C C . ALA A 1 642 ? -11.171 5.650 17.134 1.00 86.62 642 ALA A C 1
ATOM 4802 O O . ALA A 1 642 ? -12.269 5.937 17.617 1.00 86.62 642 ALA A O 1
ATOM 4803 N N . VAL A 1 643 ? -10.067 6.350 17.382 1.00 79.88 643 VAL A N 1
ATOM 4804 C CA . VAL A 1 643 ? -10.007 7.602 18.140 1.00 79.88 643 VAL A CA 1
ATOM 4805 C C . VAL A 1 643 ? -9.326 8.680 17.295 1.00 79.88 643 VAL A C 1
ATOM 4807 O O . VAL A 1 643 ? -8.254 8.464 16.741 1.00 79.88 643 VAL A O 1
ATOM 4810 N N . THR A 1 644 ? -9.952 9.843 17.156 1.00 67.69 644 THR A N 1
ATOM 4811 C CA . THR A 1 644 ? -9.424 10.967 16.375 1.00 67.69 644 THR A CA 1
ATOM 4812 C C . THR A 1 644 ? -8.235 11.635 17.074 1.00 67.69 644 THR A C 1
ATOM 4814 O O . THR A 1 644 ? -8.000 11.452 18.271 1.00 67.69 644 THR A O 1
ATOM 4817 N N . SER A 1 645 ? -7.484 12.464 16.343 1.00 61.59 645 SER A N 1
ATOM 4818 C CA . SER A 1 645 ? -6.327 13.201 16.878 1.00 61.59 645 SER A CA 1
ATOM 4819 C C . SER A 1 645 ? -6.679 14.187 18.003 1.00 61.59 645 SER A C 1
ATOM 4821 O O . SER A 1 645 ? -5.830 14.468 18.846 1.00 61.59 645 SER A O 1
ATOM 4823 N N . ASP A 1 646 ? -7.925 14.668 18.060 1.00 64.75 646 ASP A N 1
ATOM 4824 C CA . ASP A 1 646 ? -8.485 15.476 19.153 1.00 64.75 646 ASP A CA 1
ATOM 4825 C C . ASP A 1 646 ? -9.142 14.638 20.276 1.00 64.75 646 ASP A C 1
ATOM 4827 O O . ASP A 1 646 ? -9.739 15.195 21.196 1.00 64.75 646 ASP A O 1
ATOM 4831 N N . GLY A 1 647 ? -9.002 13.307 20.245 1.00 72.50 647 GLY A N 1
ATOM 4832 C CA . GLY A 1 647 ? -9.393 12.406 21.336 1.00 72.50 647 GLY A CA 1
ATOM 4833 C C . GLY A 1 647 ? -10.872 12.008 21.374 1.00 72.50 647 GLY A C 1
ATOM 4834 O O . GLY A 1 647 ? -11.343 11.555 22.418 1.00 72.50 647 GLY A O 1
ATOM 4835 N N . ARG A 1 648 ? -11.611 12.172 20.269 1.00 83.75 648 ARG A N 1
ATOM 4836 C CA . ARG A 1 648 ? -13.015 11.749 20.135 1.00 83.75 648 ARG A CA 1
ATOM 4837 C C . ARG A 1 648 ? -13.121 10.358 19.512 1.00 83.75 648 ARG A C 1
ATOM 4839 O O . ARG A 1 648 ? -12.261 9.934 18.750 1.00 83.75 648 ARG A O 1
ATOM 4846 N N . TYR A 1 649 ? -14.183 9.635 19.836 1.00 93.81 649 TYR A N 1
ATOM 4847 C CA . TYR A 1 649 ? -14.378 8.241 19.451 1.00 93.81 649 TYR A CA 1
ATOM 4848 C C . TYR A 1 649 ? -15.222 8.111 18.183 1.00 93.81 649 TYR A C 1
ATOM 4850 O O . TYR A 1 649 ? -16.232 8.799 18.022 1.00 93.81 649 TYR A O 1
ATOM 4858 N N . LEU A 1 650 ? -14.813 7.198 17.304 1.00 93.56 650 LEU A N 1
ATOM 4859 C CA . LEU A 1 650 ? -15.515 6.795 16.088 1.00 93.56 650 LEU A CA 1
ATOM 4860 C C . LEU A 1 650 ? -16.048 5.367 16.222 1.00 93.56 650 LEU A C 1
ATOM 4862 O O . LEU A 1 650 ? -15.463 4.522 16.906 1.00 93.56 650 LEU A O 1
ATOM 4866 N N . PHE A 1 651 ? -17.145 5.089 15.519 1.00 96.81 651 PHE A N 1
ATOM 4867 C CA . PHE A 1 651 ? -17.914 3.854 15.656 1.00 96.81 651 PHE A CA 1
ATOM 4868 C C . PHE A 1 651 ? -18.171 3.181 14.304 1.00 96.81 651 PHE A C 1
ATOM 4870 O O . PHE A 1 651 ? -18.091 3.812 13.255 1.00 96.81 651 PHE A O 1
ATOM 4877 N N . ALA A 1 652 ? -18.508 1.898 14.340 1.00 95.69 652 ALA A N 1
ATOM 4878 C CA . ALA A 1 652 ? -19.240 1.202 13.293 1.00 95.69 652 ALA A CA 1
ATOM 4879 C C . ALA A 1 652 ? -20.597 0.805 13.888 1.00 95.69 652 ALA A C 1
ATOM 4881 O O . ALA A 1 652 ? -20.721 -0.191 14.606 1.00 95.69 652 ALA A O 1
ATOM 4882 N N . ASP A 1 653 ? -21.605 1.642 13.646 1.00 95.50 653 ASP A N 1
ATOM 4883 C CA . ASP A 1 653 ? -22.964 1.436 14.125 1.00 95.50 653 ASP A CA 1
ATOM 4884 C C . ASP A 1 653 ? -23.739 0.524 13.171 1.00 95.50 653 ASP A C 1
ATOM 4886 O O . ASP A 1 653 ? -24.184 0.913 12.091 1.00 95.50 653 ASP A O 1
ATOM 4890 N N . THR A 1 654 ? -23.948 -0.704 13.628 1.00 93.31 654 THR A N 1
ATOM 4891 C CA . THR A 1 654 ? -24.750 -1.742 12.971 1.00 93.31 654 THR A CA 1
ATOM 4892 C C . THR A 1 654 ? -26.187 -1.302 12.663 1.00 93.31 654 THR A C 1
ATOM 4894 O O . THR A 1 654 ? -26.793 -1.833 11.728 1.00 93.31 654 THR A O 1
ATOM 4897 N N . SER A 1 655 ? -26.715 -0.320 13.404 1.00 91.38 655 SER A N 1
ATOM 4898 C CA . SER A 1 655 ? -28.083 0.212 13.319 1.00 91.38 655 SER A CA 1
ATOM 4899 C C . SER A 1 655 ? -28.208 1.573 12.614 1.00 91.38 655 SER A C 1
ATOM 4901 O O . SER A 1 655 ? -29.300 2.157 12.616 1.00 91.38 655 SER A O 1
ATOM 4903 N N . ASP A 1 656 ? -27.126 2.099 12.019 1.00 91.19 656 ASP A N 1
ATOM 4904 C CA . ASP A 1 656 ? -27.173 3.376 11.295 1.00 91.19 656 ASP A CA 1
ATOM 4905 C C . ASP A 1 656 ? -28.273 3.327 10.217 1.00 91.19 656 ASP A C 1
ATOM 4907 O O . ASP A 1 656 ? -28.356 2.409 9.393 1.00 91.19 656 ASP A O 1
ATOM 4911 N N . SER A 1 657 ? -29.202 4.278 10.290 1.00 90.56 657 SER A N 1
ATOM 4912 C CA . SER A 1 657 ? -30.483 4.221 9.591 1.00 90.56 657 SER A CA 1
ATOM 4913 C C . SER A 1 657 ? -31.015 5.610 9.266 1.00 90.56 657 SER A C 1
ATOM 4915 O O . SER A 1 657 ? -30.749 6.590 9.965 1.00 90.56 657 SER A O 1
ATOM 4917 N N . LYS A 1 658 ? -31.838 5.686 8.215 1.00 89.31 658 LYS A N 1
ATOM 4918 C CA . LYS A 1 658 ? -32.466 6.931 7.745 1.00 89.31 658 LYS A CA 1
ATOM 4919 C C . LYS A 1 658 ? -33.268 7.640 8.853 1.00 89.31 658 LYS A C 1
ATOM 4921 O O . LYS A 1 658 ? -33.293 8.864 8.877 1.00 89.31 658 LYS A O 1
ATOM 4926 N N . SER A 1 659 ? -33.850 6.892 9.800 1.00 87.00 659 SER A N 1
ATOM 4927 C CA . SER A 1 659 ? -34.543 7.458 10.971 1.00 87.00 659 SER A CA 1
ATOM 4928 C C . SER A 1 659 ? -33.570 7.971 12.039 1.00 87.00 659 SER A C 1
ATOM 4930 O O . SER A 1 659 ? -33.732 9.082 12.533 1.00 87.00 659 SER A O 1
ATOM 4932 N N . LYS A 1 660 ? -32.523 7.204 12.373 1.00 87.38 660 LYS A N 1
ATOM 4933 C CA . LYS A 1 660 ? -31.548 7.581 13.410 1.00 87.38 660 LYS A CA 1
ATOM 4934 C C . LYS A 1 660 ? -30.757 8.838 13.031 1.00 87.38 660 LYS A C 1
ATOM 4936 O O . LYS A 1 660 ? -30.552 9.707 13.874 1.00 87.38 660 LYS A O 1
ATOM 4941 N N . ARG A 1 661 ? -30.404 8.983 11.744 1.00 89.06 661 ARG A N 1
ATOM 4942 C CA . ARG A 1 661 ? -29.783 10.205 11.195 1.00 89.06 661 ARG A CA 1
ATOM 4943 C C . ARG A 1 661 ? -30.719 11.418 11.154 1.00 89.06 661 ARG A C 1
ATOM 4945 O O . ARG A 1 661 ? -30.228 12.541 11.173 1.00 89.06 661 ARG A O 1
ATOM 4952 N N . ALA A 1 662 ? -32.036 11.211 11.086 1.00 85.62 662 ALA A N 1
ATOM 4953 C CA . ALA A 1 662 ? -33.024 12.292 11.069 1.00 85.62 662 ALA A CA 1
ATOM 4954 C C . ALA A 1 662 ? -33.376 12.817 12.473 1.00 85.62 662 ALA A C 1
ATOM 4956 O O . ALA A 1 662 ? -33.705 13.995 12.604 1.00 85.62 662 ALA A O 1
ATOM 4957 N N . ASN A 1 663 ? -33.295 11.952 13.492 1.00 84.12 663 ASN A N 1
ATOM 4958 C CA . ASN A 1 663 ? -33.704 12.256 14.868 1.00 84.12 663 ASN A CA 1
ATOM 4959 C C . ASN A 1 663 ? -32.518 12.453 15.835 1.00 84.12 663 ASN A C 1
ATOM 4961 O O . ASN A 1 663 ? -32.737 12.819 16.982 1.00 84.12 663 ASN A O 1
ATOM 4965 N N . GLY A 1 664 ? -31.271 12.221 15.401 1.00 80.81 664 GLY A N 1
ATOM 4966 C CA . GLY A 1 664 ? -30.067 12.431 16.220 1.00 80.81 664 GLY A CA 1
ATOM 4967 C C . GLY A 1 664 ? -29.815 11.362 17.290 1.00 80.81 664 GLY A C 1
ATOM 4968 O O . GLY A 1 664 ? -29.092 11.630 18.252 1.00 80.81 664 GLY A O 1
ATOM 4969 N N . GLY A 1 665 ? -30.384 10.164 17.119 1.00 84.12 665 GLY A N 1
ATOM 4970 C CA . GLY A 1 665 ? -30.370 9.095 18.125 1.00 84.12 665 GLY A CA 1
ATOM 4971 C C . GLY A 1 665 ? -31.196 9.442 19.368 1.00 84.12 665 GLY A C 1
ATOM 4972 O O . GLY A 1 665 ? -32.055 10.315 19.321 1.00 84.12 665 GLY A O 1
ATOM 4973 N N . ASP A 1 666 ? -30.923 8.779 20.490 1.00 82.81 666 ASP A N 1
ATOM 4974 C CA . ASP A 1 666 ? -31.520 9.093 21.800 1.00 82.81 666 ASP A CA 1
ATOM 4975 C C . ASP A 1 666 ? -30.777 10.267 22.482 1.00 82.81 666 ASP A C 1
ATOM 4977 O O . ASP A 1 666 ? -30.308 10.185 23.618 1.00 82.81 666 ASP A O 1
ATOM 4981 N N . SER A 1 667 ? -30.575 11.362 21.735 1.00 80.31 667 SER A N 1
ATOM 4982 C CA . SER A 1 667 ? -29.807 12.534 22.170 1.00 80.31 667 SER A CA 1
ATOM 4983 C C . SER A 1 667 ? -30.647 13.809 22.212 1.00 80.31 667 SER A C 1
ATOM 4985 O O . SER A 1 667 ? -31.656 13.954 21.528 1.00 80.31 667 SER A O 1
ATOM 4987 N N . THR A 1 668 ? -30.189 14.799 22.977 1.00 76.50 668 THR A N 1
ATOM 4988 C CA . THR A 1 668 ? -30.824 16.126 23.043 1.00 76.50 668 THR A CA 1
ATOM 4989 C C . THR A 1 668 ? -30.543 17.012 21.819 1.00 76.50 668 THR A C 1
ATOM 4991 O O . THR A 1 668 ? -30.985 18.162 21.794 1.00 76.50 668 THR A O 1
ATOM 4994 N N . ASN A 1 669 ? -29.824 16.509 20.805 1.00 84.44 669 ASN A N 1
ATOM 4995 C CA . ASN A 1 669 ? -29.494 17.228 19.575 1.00 84.44 669 ASN A CA 1
ATOM 4996 C C . ASN A 1 669 ? -29.922 16.422 18.327 1.00 84.44 669 ASN A C 1
ATOM 4998 O O . ASN A 1 669 ? -29.154 15.574 17.862 1.00 84.44 669 ASN A O 1
ATOM 5002 N N . PRO A 1 670 ? -31.090 16.713 17.724 1.00 81.75 670 PRO A N 1
ATOM 5003 C CA . PRO A 1 670 ? -31.601 15.930 16.600 1.00 81.75 670 PRO A CA 1
ATOM 5004 C C . PRO A 1 670 ? -30.754 16.029 15.320 1.00 81.75 670 PRO A C 1
ATOM 5006 O O . PRO A 1 670 ? -30.861 15.175 14.443 1.00 81.75 670 PRO A O 1
ATOM 5009 N N . ASP A 1 671 ? -29.877 17.030 15.203 1.00 86.12 671 ASP A N 1
ATOM 5010 C CA . ASP A 1 671 ? -29.001 17.203 14.041 1.00 86.12 671 ASP A CA 1
ATOM 5011 C C . ASP A 1 671 ? -27.666 16.420 14.147 1.00 86.12 671 ASP A C 1
ATOM 5013 O O . ASP A 1 671 ? -26.913 16.366 13.175 1.00 86.12 671 ASP A O 1
ATOM 5017 N N . LEU A 1 672 ? -27.365 15.768 15.285 1.00 87.06 672 LEU A N 1
ATOM 5018 C CA . LEU A 1 672 ? -26.043 15.193 15.623 1.00 87.06 672 LEU A CA 1
ATOM 5019 C C . LEU A 1 672 ? -25.453 14.206 14.588 1.00 87.06 672 LEU A C 1
ATOM 5021 O O . LEU A 1 672 ? -24.235 14.150 14.406 1.00 87.06 672 LEU A O 1
ATOM 5025 N N . PHE A 1 673 ? -26.296 13.432 13.900 1.00 89.81 673 PHE A N 1
ATOM 5026 C CA . PHE A 1 673 ? -25.878 12.429 12.903 1.00 89.81 673 PHE A CA 1
ATOM 5027 C C . PHE A 1 673 ? -26.325 12.756 11.475 1.00 89.81 673 PHE A C 1
ATOM 5029 O O . PHE A 1 673 ? -26.189 11.927 10.575 1.00 89.81 673 PHE A O 1
ATOM 5036 N N . LYS A 1 674 ? -26.872 13.952 11.261 1.00 83.69 674 LYS A N 1
ATOM 5037 C CA . LYS A 1 674 ? -27.563 14.336 10.026 1.00 83.69 674 LYS A CA 1
ATOM 5038 C C . LYS A 1 674 ? -26.630 14.503 8.829 1.00 83.69 674 LYS A C 1
ATOM 5040 O O . LYS A 1 674 ? -27.031 14.229 7.702 1.00 83.69 674 LYS A O 1
ATOM 5045 N N . GLU A 1 675 ? -25.398 14.933 9.087 1.00 75.25 675 GLU A N 1
ATOM 5046 C CA . GLU A 1 675 ? -24.353 15.125 8.078 1.00 75.25 675 GLU A CA 1
ATOM 5047 C C . GLU A 1 675 ? -23.563 13.831 7.821 1.00 75.25 675 GLU A C 1
ATOM 5049 O O . GLU A 1 675 ? -23.483 13.369 6.685 1.00 75.25 675 GLU A O 1
ATOM 5054 N N . LEU A 1 676 ? -23.020 13.211 8.876 1.00 78.62 676 LEU A N 1
ATOM 5055 C CA . LEU A 1 676 ? -22.034 12.127 8.752 1.00 78.62 676 LEU A CA 1
ATOM 5056 C C . LEU A 1 676 ? -22.599 10.713 9.013 1.00 78.62 676 LEU A C 1
ATOM 5058 O O . LEU A 1 676 ? -22.107 9.734 8.447 1.00 78.62 676 LEU A O 1
ATOM 5062 N N . GLY A 1 677 ? -23.650 10.587 9.829 1.00 88.06 677 GLY A N 1
ATOM 5063 C CA . GLY A 1 677 ? -24.122 9.307 10.369 1.00 88.06 677 GLY A CA 1
ATOM 5064 C C . GLY A 1 677 ? -23.421 8.880 11.659 1.00 88.06 677 GLY A C 1
ATOM 5065 O O . GLY A 1 677 ? -22.342 9.370 11.999 1.00 88.06 677 GLY A O 1
ATOM 5066 N N . SER A 1 678 ? -24.027 7.942 12.387 1.00 87.38 678 SER A N 1
ATOM 5067 C CA . SER A 1 678 ? -23.527 7.468 13.688 1.00 87.38 678 SER A CA 1
ATOM 5068 C C . SER A 1 678 ? -22.198 6.712 13.607 1.00 87.38 678 SER A C 1
ATOM 5070 O O . SER A 1 678 ? -21.456 6.690 14.585 1.00 87.38 678 SER A O 1
ATOM 5072 N N . SER A 1 679 ? -21.832 6.190 12.433 1.00 90.06 679 SER A N 1
ATOM 5073 C CA . SER A 1 679 ? -20.520 5.566 12.195 1.00 90.06 679 SER A CA 1
ATOM 5074 C C . SER A 1 679 ? -19.400 6.562 11.823 1.00 90.06 679 SER A C 1
ATOM 5076 O O . SER A 1 679 ? -18.265 6.152 11.568 1.00 90.06 679 SER A O 1
ATOM 5078 N N . ARG A 1 680 ? -19.694 7.873 11.749 1.00 86.69 680 ARG A N 1
ATOM 5079 C CA . ARG A 1 680 ? -18.732 8.911 11.316 1.00 86.69 680 ARG A CA 1
ATOM 5080 C C . ARG A 1 680 ? -18.740 10.209 12.126 1.00 86.69 680 ARG A C 1
ATOM 5082 O O . ARG A 1 680 ? -17.717 10.884 12.140 1.00 86.69 680 ARG A O 1
ATOM 5089 N N . THR A 1 681 ? -19.826 10.572 12.815 1.00 89.88 681 THR A N 1
ATOM 5090 C CA . THR A 1 681 ? -19.794 11.671 13.799 1.00 89.88 681 THR A CA 1
ATOM 5091 C C . THR A 1 681 ? -18.857 11.283 14.958 1.00 89.88 681 THR A C 1
ATOM 5093 O O . THR A 1 681 ? -19.176 10.330 15.670 1.00 89.88 681 THR A O 1
ATOM 5096 N N . PRO A 1 682 ? -17.733 11.991 15.204 1.00 89.69 682 PRO A N 1
ATOM 5097 C CA . PRO A 1 682 ? -16.822 11.649 16.295 1.00 89.69 682 PRO A CA 1
ATOM 5098 C C . PRO A 1 682 ? -17.327 12.230 17.620 1.00 89.69 682 PRO A C 1
ATOM 5100 O O . PRO A 1 682 ? -17.502 13.450 17.728 1.00 89.69 682 PRO A O 1
ATOM 5103 N N . LEU A 1 683 ? -17.527 11.374 18.626 1.00 92.12 683 LEU A N 1
ATOM 5104 C CA . LEU A 1 683 ? -18.127 11.731 19.919 1.00 92.12 683 LEU A CA 1
ATOM 5105 C C . LEU A 1 683 ? -17.082 11.918 21.028 1.00 92.12 683 LEU A C 1
ATOM 5107 O O . LEU A 1 683 ? -16.134 11.142 21.137 1.00 92.12 683 LEU A O 1
ATOM 5111 N N . ASP A 1 684 ? -17.264 12.916 21.891 1.00 93.25 684 ASP A N 1
ATOM 5112 C CA . ASP A 1 684 ? -16.399 13.124 23.057 1.00 93.25 684 ASP A CA 1
ATOM 5113 C C . ASP A 1 684 ? -16.668 12.128 24.206 1.00 93.25 684 ASP A C 1
ATOM 5115 O O . ASP A 1 684 ? -17.664 11.402 24.232 1.00 93.25 684 ASP A O 1
ATOM 5119 N N . ALA A 1 685 ? -15.762 12.081 25.186 1.00 92.69 685 ALA A N 1
ATOM 5120 C CA . ALA A 1 685 ? -15.853 11.139 26.301 1.00 92.69 685 ALA A CA 1
ATOM 5121 C C . ALA A 1 685 ? -17.098 11.331 27.194 1.00 92.69 685 ALA A C 1
ATOM 5123 O O . ALA A 1 685 ? -17.532 10.366 27.822 1.00 92.69 685 ALA A O 1
ATOM 5124 N N . ALA A 1 686 ? -17.693 12.526 27.261 1.00 92.94 686 ALA A N 1
ATOM 5125 C CA . ALA A 1 686 ? -18.935 12.763 27.995 1.00 92.94 686 ALA A CA 1
ATOM 5126 C C . ALA A 1 686 ? -20.155 12.291 27.188 1.00 92.94 686 ALA A C 1
ATOM 5128 O O . ALA A 1 686 ? -21.021 11.616 27.743 1.00 92.94 686 ALA A O 1
ATOM 5129 N N . GLN A 1 687 ? -20.181 12.551 25.876 1.00 93.94 687 GLN A N 1
ATOM 5130 C CA . GLN A 1 687 ? -21.189 12.009 24.958 1.00 93.94 687 GLN A CA 1
ATOM 5131 C C . GLN A 1 687 ? -21.195 10.473 24.957 1.00 93.94 687 GLN A C 1
ATOM 5133 O O . GLN A 1 687 ? -22.263 9.869 24.999 1.00 93.94 687 GLN A O 1
ATOM 5138 N N . VAL A 1 688 ? -20.014 9.844 24.968 1.00 94.88 688 VAL A N 1
ATOM 5139 C CA . VAL A 1 688 ? -19.860 8.378 25.037 1.00 94.88 688 VAL A CA 1
ATOM 5140 C C . VAL A 1 688 ? -20.179 7.815 26.424 1.00 94.88 688 VAL A C 1
ATOM 5142 O O . VAL A 1 688 ? -20.655 6.689 26.513 1.00 94.88 688 VAL A O 1
ATOM 5145 N N . SER A 1 689 ? -19.956 8.573 27.505 1.00 94.31 689 SER A N 1
ATOM 5146 C CA . SER A 1 689 ? -20.350 8.160 28.865 1.00 94.31 689 SER A CA 1
ATOM 5147 C C . SER A 1 689 ? -21.865 8.229 29.097 1.00 94.31 689 SER A C 1
ATOM 5149 O O . SER A 1 689 ? -22.378 7.546 29.985 1.00 94.31 689 SER A O 1
ATOM 5151 N N . SER A 1 690 ? -22.588 9.048 28.328 1.00 92.56 690 SER A N 1
ATOM 5152 C CA . SER A 1 690 ? -24.045 9.156 28.420 1.00 92.56 690 SER A CA 1
ATOM 5153 C C . SER A 1 690 ? -24.704 7.850 27.967 1.00 92.56 690 SER A C 1
ATOM 5155 O O . SER A 1 690 ? -24.437 7.359 26.868 1.00 92.56 690 SER A O 1
ATOM 5157 N N . GLY A 1 691 ? -25.520 7.257 28.842 1.00 90.88 691 GLY A N 1
ATOM 5158 C CA . GLY A 1 691 ? -26.142 5.944 28.635 1.00 90.88 691 GLY A CA 1
ATOM 5159 C C . GLY A 1 691 ? -25.157 4.772 28.481 1.00 90.88 691 GLY A C 1
ATOM 5160 O O . GLY A 1 691 ? -25.525 3.750 27.908 1.00 90.88 691 GLY A O 1
ATOM 5161 N N . LEU A 1 692 ? -23.904 4.882 28.944 1.00 95.50 692 LEU A N 1
ATOM 5162 C CA . LEU A 1 692 ? -22.914 3.804 28.820 1.00 95.50 692 LEU A CA 1
ATOM 5163 C C . LEU A 1 692 ? -23.171 2.662 29.817 1.00 95.50 692 LEU A C 1
ATOM 5165 O O . LEU A 1 692 ? -23.039 2.850 31.025 1.00 95.50 692 LEU A O 1
ATOM 5169 N N . ASN A 1 693 ? -23.442 1.456 29.308 1.00 94.06 693 ASN A N 1
ATOM 5170 C CA . ASN A 1 693 ? -23.622 0.256 30.133 1.00 94.06 693 ASN A CA 1
ATOM 5171 C C . ASN A 1 693 ? -22.304 -0.505 30.346 1.00 94.06 693 ASN A C 1
ATOM 5173 O O . ASN A 1 693 ? -21.978 -0.887 31.469 1.00 94.06 693 ASN A O 1
ATOM 5177 N N . ALA A 1 694 ? -21.550 -0.760 29.270 1.00 95.12 694 ALA A N 1
ATOM 5178 C CA . ALA A 1 694 ? -20.294 -1.509 29.330 1.00 95.12 694 ALA A CA 1
ATOM 5179 C C . ALA A 1 694 ? -19.406 -1.285 28.096 1.00 95.12 694 ALA A C 1
ATOM 5181 O O . ALA A 1 694 ? -19.893 -0.998 27.003 1.00 95.12 694 ALA A O 1
ATOM 5182 N N . LEU A 1 695 ? -18.101 -1.506 28.274 1.00 96.69 695 LEU A N 1
ATOM 5183 C CA . LEU A 1 695 ? -17.104 -1.594 27.209 1.00 96.69 695 LEU A CA 1
ATOM 5184 C C . LEU A 1 695 ? -16.328 -2.904 27.356 1.00 96.69 695 LEU A C 1
ATOM 5186 O O . LEU A 1 695 ? -15.853 -3.221 28.449 1.00 96.69 695 LEU A O 1
ATOM 5190 N N . PHE A 1 696 ? -16.156 -3.629 26.255 1.00 97.06 696 PHE A N 1
ATOM 5191 C CA . PHE A 1 696 ? -15.318 -4.821 26.184 1.00 97.06 696 PHE A CA 1
ATOM 5192 C C . PHE A 1 696 ? -14.273 -4.638 25.093 1.00 97.06 696 PHE A C 1
ATOM 5194 O O . PHE A 1 696 ? -14.628 -4.554 23.919 1.00 97.06 696 PHE A O 1
ATOM 5201 N N . VAL A 1 697 ? -12.992 -4.598 25.463 1.00 97.12 697 VAL A N 1
ATOM 5202 C CA . VAL A 1 697 ? -11.927 -4.747 24.469 1.00 97.12 697 VAL A CA 1
ATOM 5203 C C . VAL A 1 697 ? -11.955 -6.178 23.951 1.00 97.12 697 VAL A C 1
ATOM 5205 O O . VAL A 1 697 ? -12.106 -7.119 24.736 1.00 97.12 697 VAL A O 1
ATOM 5208 N N . VAL A 1 698 ? -11.838 -6.332 22.637 1.00 95.81 698 VAL A N 1
ATOM 5209 C CA . VAL A 1 698 ? -11.719 -7.622 21.968 1.00 95.81 698 VAL A CA 1
ATOM 5210 C C . VAL A 1 698 ? -10.346 -7.694 21.315 1.00 95.81 698 VAL A C 1
ATOM 5212 O O . VAL A 1 698 ? -9.947 -6.805 20.564 1.00 95.81 698 VAL A O 1
ATOM 5215 N N . GLU A 1 699 ? -9.625 -8.757 21.640 1.00 89.69 699 GLU A N 1
ATOM 5216 C CA . GLU A 1 699 ? -8.245 -9.019 21.240 1.00 89.69 699 GLU A CA 1
ATOM 5217 C C . GLU A 1 699 ? -8.195 -10.335 20.448 1.00 89.69 699 GLU A C 1
ATOM 5219 O O . GLU A 1 699 ? -8.945 -11.272 20.742 1.00 89.69 699 GLU A O 1
ATOM 5224 N N . LYS A 1 700 ? -7.269 -10.451 19.491 1.00 85.38 700 LYS A N 1
ATOM 5225 C CA . LYS A 1 700 ? -6.936 -11.735 18.851 1.00 85.38 700 LYS A CA 1
ATOM 5226 C C . LYS A 1 700 ? -6.296 -12.700 19.869 1.00 85.38 700 LYS A C 1
ATOM 5228 O O . LYS A 1 700 ? -5.662 -12.254 20.830 1.00 85.38 700 LYS A O 1
ATOM 5233 N N . ILE A 1 701 ? -6.486 -14.006 19.663 1.00 84.50 701 ILE A N 1
ATOM 5234 C CA . ILE A 1 701 ? -5.810 -15.099 20.391 1.00 84.50 701 ILE A CA 1
ATOM 5235 C C . ILE A 1 701 ? -4.645 -15.633 19.553 1.00 84.50 701 ILE A C 1
ATOM 5237 O O . ILE A 1 701 ? -4.860 -15.833 18.335 1.00 84.50 701 ILE A O 1
#

pLDDT: mean 73.18, std 21.35, range [22.69, 98.19]

Secondary structure (DSSP, 8-state):
----------------SS----------------GGG-HHHHHTTT-------S--TT--S-PPPPPS-----S--EEEEEESHHHHHHHHTS-HHHHHHHTT-EEEEEEE-TT--HHHHHHHHHHTHHHHSTTT-SEEEEE--GGGGGG----SSS---TTHHHHHHHHHHHHHHHHTT-TT-EEEEE-----SEETTEEHHHHHHHHHHHHHHHHHHHT-EEE-GGG-HHHHHHS-TT--S-TTTHHHHHHHHHHHHHTTS----------------HHHHHHHHHHHHHHTT--HHHHHHHHHHHHHHHSS-TT-BTT---TTT-BTB-GGGS-TTS---TTTHHHHHHHHHHTTSSSSGGG--BTTTT-SSGGGTHHHHHHTT--HHHHTSHHHHHHHHHHHHHT--GGG---TTHHHHHHHTT--SHHHHHHHHIIIII--TTTT-TT-HHHHHHHHHHHHHHHHHTT--TT---S-S------BTTB-BPTTTSSSBPP-EESS-TTTS---TT--EE-TTSEETTEEHHHHTHHHHHHHHHHHHHH-----HHHHHHHHHHTT-B-SSSSS--B--HHHHSHHHHHHHHSEEEEEE-HHHHHHHHHTT-EEEEEE-TT-TTS-TT-S-EEEEEEEE-TTS-EEEE-TT--HHHHHHTSSSS-TTTTTTT-TTTSPBPHHHHHTTEEEEEEEEE-

Foldseek 3Di:
DDDDDDDDDDDDDDDDPDDDDDDDDDDDDDDDDDPCPDPVNVVVVPDDDDDCPDDDPPPDDDDDDDPPPDPQDVFAEEEEEEEVLLVLLVPVQVLCVLCVVLRYHYLYHHYYYLDALVVLLVVLQVCLQCLAPVHHQAYEYHHDQNVLVQFDDDPPDGDTGCLVVSLVSLLSSVVSSCVSPVRHAYEYEQFAAAADEPNHGRRVSSVSSNVSVVVVCLVNVHHYQDLRPDPLQVVQADHRGRYRPSSSNVVSNSSSVSVSVVDDDDDDDDDPPDDDDDDLLVLLLVQQLLVVVVPAALLLSLLLQLQLCVQASSAFQDKPCQQALVSNPQFDSVQADRRRGHQPVSLVVRQVRCCVVVVDVHCQQMFGGSLRPGSPCVQPVVCVVVVHDSSQSNDSVNVSVQVVCLCCQAHPPRHGHDSVVLVVQSVVDDGNLSSNLSCCVRPNVPPPSVPPPDCSSVSSSVSSVVSSVVNNVDDPPPPPPDPLPQQDADQWFEDQVPRDDRHFQAAALADPVFAPPDPSHPYHFVQDAQQLEGSNQALQPLQQLQRQLCNQPSDRGHSNNSSVVCVVVVQAPDDDSHGYGRPCLPVVVVVVCVVRQKHKDWDDPVCVRVLRSVHWKKWFKFAAQALLAAAPDGIGIWIFGGADPVGFTATRRSHFGPRSCQQSGNHPDGNQQVPPIRRGRTHDPVSSVTRTDTMMTMHGD